Protein AF-A0A4Y2TU18-F1 (afdb_monomer_lite)

pLDDT: mean 74.84, std 25.15, range [20.36, 98.62]

Radius of gyration: 33.33 Å; chains: 1; bounding box: 103×118×76 Å

Sequence (699 aa):
MNSGSAFVKPPNVLVYVGENQQNVFKNIATNILRCLNIDKYVVYELTKSEVLGTPWKENVALLVVLSDEIESSIAEDFRKYLDNKGKMIVFCSNFDFPRAGLKCNLVPGGDKVNISYKDIFNVPVLRGKYSYTLVDGHVLATNSDGESAIMKSTYNGGDFVVSSVH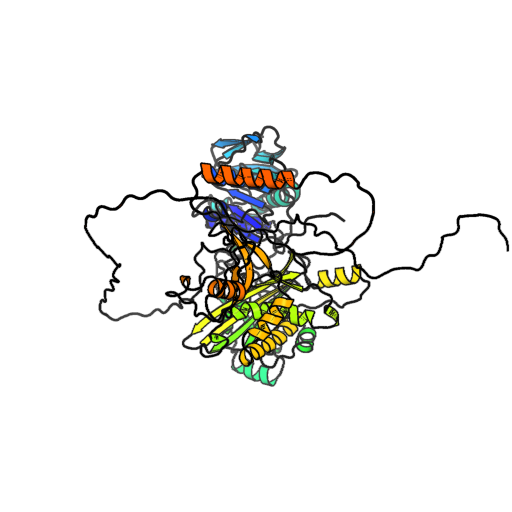LALDPELASHIEGAGKDEENRLLILKKILGEELGLEIKSAIIPSPTPGYVIVDDDKLLCEIRNKFNAKEIHLGKLENSFAATAELLGTSADINVPVLFESDSAGAVLFDKVAYFSKLKSNNFGHVMVYFPVITSTMIASEQLSEHENIVVIAGRQIAGRGRSGNIWISPEGSAMFTLHFSLSLSSKLGQRLSMLQHMASLAVVHSIGKNPIYSKLDLRLKWPNDLYYGKERKIGGVLVNTTIQGSIAHVYIGIGINVANEQPTMCINSAIEAHNSDTGDTLPLLKPEEVIALTLTELEIIIDEFTKSGPDNFLSLYYSYWLHSGQRVTLSAINKEAIIQRLDDYGFLMGFFRRSQSSVVNYQCPRQKNCVVDRVNRNRCQYCRLQKCLALGMSRDAVKFGRMSKKQREKVEDEVRFHRAQLVRPQGTAPSHSTPQPTETSPDSSVFDHQQQPSSSNQHVSYINSGYTYNGDLNTFSTNGYTYTPQAIQFDLGSTDYVDSTTFDPQQQLETLPDANSLLITVVPPGPMTTNSHL

Secondary structure (DSSP, 8-state):
-------SSPPEEEEE--TT-HHHHHHHHHHHHTTB-TTT-EEEE--HHHHTSSSSSTTEEEEEE--S---HHHHHHHHHHHHTT-EEEEES----BGGGTBEEEE---SSEEEEEETTEEEEEEEEPSEEEE-TTPEEEEEETTS-EEEEEEEETTEEEEEESEESSS-GGGTS--S-THHHHHHHHHHHHHIIIIIT---B----PPPP--EEEEES-HHHHHHHHTT---PEEE--PPPGGGHHHHHHTT--SPPEEEEEEGGG-SS---S-HHHHHHH---SSTTSEEEEEEEES-HHHHHHTTTTSSS-EEEEEEESS-B-GGG-B----TTEEEEEEEEEEETTSTTGGGGGGHHHHHHHHHHHHHHTSTTTTTS-EEEETTTEEEETTTEEEEEEEEEEEEETTEEEEEEEEEEESS--SSS--HHHHHHHHHHHH---PPPPPHHHHHHHHHHHHHHHHHHHHHH-HHHHHHHHHHHBS-TT-EEEEGGGTEEEEEEEE-TTS-EEEEPP----S---PPPSSSS----STTTTTS-HHHHHHHHHTTT--SS-----S--HHHHHHHHHHHHHHHHHTTPPPPP-------------------------------------PPPPP-----------------------TT------------PPP-PPP--------PPPPP-------

Organism: Araneus ventricosus (NCBI:txid182803)

InterPro domains:
  IPR001628 Zinc finger, nuclear hormone receptor-type [PF00105] (515-560)
  IPR001628 Zinc finger, nuclear hormone receptor-type [PS51030] (515-565)
  IPR001628 Zinc finger, nuclear hormone receptor-type [SM00399] (515-561)
  IPR004143 Biotinyl protein ligase (BPL) and lipoyl protein ligase (LPL), catalytic domain [PF03099] (295-422)
  IPR004143 Biotinyl protein ligase (BPL) and lipoyl protein ligase (LPL), catalytic domain [PS51733] (275-471)
  IPR004408 Biotin--acetyl-CoA-carboxylase ligase [TIGR00121] (294-513)
  IPR004408 Biotin--acetyl-CoA-carboxylase ligase [cd16442] (293-464)
  IPR013088 Zinc finger, NHR/GATA-type [G3DSA:3.30.50.10] (511-589)
  IPR045864 Class II Aminoacyl-tRNA synthetase/Biotinyl protein ligase (BPL) and lipoyl protein ligase (LPL) [G3DSA:3.30.930.10] (280-481)
  IPR045864 Class II Aminoacyl-tRNA synthetase/Biotinyl protein ligase (BPL) and lipoyl protein ligase (LPL) [SSF55681] (278-487)

Foldseek 3Di:
DDPDPFALDQAEEEEEAAPPPLVQLLLLLLLVLQWADLLGYAYDYQYPVNLLAPDDLPRHLEYEYHYQDDDPSSLVSVLVSLLVQHEYEYEQYPHADVVQQKDKDFDDWLDWWFKDFDPQGGQTFTFHRIDIDGDPWDQGMATPVRGRQKIWDGDNNHIYIYGRTDLSHDSVVSDPDPDPDPSNVSSSVSVNCCVPVVSNGHTDRDDDDDWEAKEKDAPDPVVVVVVVVVCPWDWQFLDDQDSSCSSLCVNVVHPDTDTHIHDYPVVDPDDDPDDPVLQVVQFDDDQADRIEIEIQEEQAQQSSVVSVLVDARYKYWYQFHSFYDDPPSDGDNGDGQKQKIKHKHKDFCVFLCVVQVLCLLLLLQLLLQCLQCVPPLNVPFLWADEPDFFIDGHPRHTFWGWDWAWFDDPRMIIIMIIIIGRQPDPDNRHHPQVSVVVVCVVPVDDRDGGGSSNSVSSSRNSSSVLVVCCRVPNCPVVQVSSVVRYDQDQDWFAFSLVGFIWTFHGAPSNGDTDTHGFDDDDDDDPFDAPDPLDDDDDPPCVPVGPSNNVVVCVVVPHDPVGDDDDPDDPVVVVVVVVVVVVVVVVVPDDDDDDDDDDDDDDDDDDDDDDDDDDDDDDDDDDDDDDDDDDDDDDDDDDDDDDDDDDDDDDDRPPPDDPPRRDTDDPPDDPPDDDDDDDDPDDDDDDDDDDDDDDDDDDD

Structure (mmCIF, N/CA/C/O backbone):
data_AF-A0A4Y2TU18-F1
#
_entry.id   AF-A0A4Y2TU18-F1
#
loop_
_atom_site.group_PDB
_atom_site.id
_atom_site.type_symbol
_atom_site.label_atom_id
_atom_site.label_alt_id
_atom_site.label_comp_id
_atom_site.label_asym_id
_atom_site.label_entity_id
_atom_site.label_seq_id
_atom_site.pdbx_PDB_ins_code
_atom_site.Cartn_x
_atom_site.Cartn_y
_atom_site.Cartn_z
_atom_site.occupancy
_atom_site.B_iso_or_equiv
_atom_site.auth_seq_id
_atom_site.auth_comp_id
_atom_site.auth_asym_id
_atom_site.auth_atom_id
_atom_site.pdbx_PDB_model_num
ATOM 1 N N . MET A 1 1 ? 2.208 25.469 -10.888 1.00 28.86 1 MET A N 1
ATOM 2 C CA . MET A 1 1 ? 2.309 24.110 -10.309 1.00 28.86 1 MET A CA 1
ATOM 3 C C . MET A 1 1 ? 2.062 23.113 -11.429 1.00 28.86 1 MET A C 1
ATOM 5 O O . MET A 1 1 ? 1.146 23.353 -12.205 1.00 28.86 1 MET A O 1
ATOM 9 N N . ASN A 1 2 ? 2.871 22.058 -11.563 1.00 24.31 2 ASN A N 1
ATOM 10 C CA . ASN A 1 2 ? 2.634 21.040 -12.594 1.00 24.31 2 ASN A CA 1
ATOM 11 C C . ASN A 1 2 ? 1.488 20.119 -12.167 1.00 24.31 2 ASN A C 1
ATOM 13 O O . ASN A 1 2 ? 1.548 19.524 -11.094 1.00 24.31 2 ASN A O 1
ATOM 17 N N . SER A 1 3 ? 0.486 19.955 -13.029 1.00 26.59 3 SER A N 1
ATOM 18 C CA . SER A 1 3 ? -0.610 18.997 -12.867 1.00 26.59 3 SER A CA 1
ATOM 19 C C . SER A 1 3 ? -0.161 17.566 -13.193 1.00 26.59 3 SER A C 1
ATOM 21 O O . SER A 1 3 ? -0.686 16.912 -14.093 1.00 26.59 3 SER A O 1
ATOM 23 N N . GLY A 1 4 ? 0.835 17.067 -12.456 1.00 33.47 4 GLY A N 1
ATOM 24 C CA . GLY A 1 4 ? 1.121 15.636 -12.423 1.00 33.47 4 GLY A CA 1
ATOM 25 C C . GLY A 1 4 ? -0.067 14.897 -11.806 1.00 33.47 4 GLY A C 1
ATOM 26 O O . GLY A 1 4 ? -0.580 15.311 -10.767 1.00 33.47 4 GLY A O 1
ATOM 27 N N . SER A 1 5 ? -0.516 13.811 -12.432 1.00 40.09 5 SER A N 1
ATOM 28 C CA . SER A 1 5 ? -1.573 12.961 -11.883 1.00 40.09 5 SER A CA 1
ATOM 29 C C . SER A 1 5 ? -1.062 12.255 -10.625 1.00 40.09 5 SER A C 1
ATOM 31 O O . SER A 1 5 ? -0.374 11.237 -10.721 1.00 40.09 5 SER A O 1
ATOM 33 N N . ALA A 1 6 ? -1.366 12.810 -9.450 1.00 56.56 6 ALA A N 1
ATOM 34 C CA . ALA A 1 6 ? -1.023 12.204 -8.168 1.00 56.56 6 ALA A CA 1
ATOM 35 C C . ALA A 1 6 ? -1.625 10.793 -8.082 1.00 56.56 6 ALA A C 1
ATOM 37 O O . ALA A 1 6 ? -2.839 10.623 -8.221 1.00 56.56 6 ALA A O 1
ATOM 38 N N . PHE A 1 7 ? -0.772 9.782 -7.896 1.00 60.00 7 PHE A N 1
ATOM 39 C CA . PHE A 1 7 ? -1.196 8.386 -7.936 1.00 60.00 7 PHE A CA 1
ATOM 40 C C . PHE A 1 7 ? -2.194 8.073 -6.805 1.00 60.00 7 PHE A C 1
ATOM 42 O O . PHE A 1 7 ? -2.035 8.486 -5.658 1.00 60.00 7 PHE A O 1
ATOM 49 N N . VAL A 1 8 ? -3.237 7.311 -7.145 1.00 72.56 8 VAL A N 1
ATOM 50 C CA . VAL A 1 8 ? -4.314 6.877 -6.228 1.00 72.56 8 VAL A CA 1
ATOM 51 C C . VAL A 1 8 ? -3.801 5.886 -5.167 1.00 72.56 8 VAL A C 1
ATOM 53 O O . VAL A 1 8 ? -4.374 5.766 -4.082 1.00 72.56 8 VAL A O 1
ATOM 56 N N . LYS A 1 9 ? -2.723 5.168 -5.501 1.00 81.50 9 LYS A N 1
ATOM 57 C CA . LYS A 1 9 ? -2.047 4.101 -4.750 1.00 81.50 9 LYS A CA 1
ATOM 58 C C . LYS A 1 9 ? -0.522 4.245 -4.939 1.00 81.50 9 LYS A C 1
ATOM 60 O O . LYS A 1 9 ? -0.111 4.998 -5.818 1.00 81.50 9 LYS A O 1
ATOM 65 N N . PRO A 1 10 ? 0.325 3.528 -4.176 1.00 85.25 10 PRO A N 1
ATOM 66 C CA . PRO A 1 10 ? 1.762 3.497 -4.446 1.00 85.25 10 PRO A CA 1
ATOM 67 C C . PRO A 1 10 ? 2.028 2.961 -5.866 1.00 85.25 10 PRO A C 1
ATOM 69 O O . PRO A 1 10 ? 1.470 1.912 -6.194 1.00 85.25 10 PRO A O 1
ATOM 72 N N . PRO A 1 11 ? 2.806 3.641 -6.727 1.00 90.88 11 PRO A N 1
ATOM 73 C CA . PRO A 1 11 ? 3.064 3.187 -8.094 1.00 90.88 11 PRO A CA 1
ATOM 74 C C . PRO A 1 11 ? 3.826 1.852 -8.157 1.00 90.88 11 PRO A C 1
ATOM 76 O O . PRO A 1 11 ? 4.852 1.664 -7.501 1.00 90.88 11 PRO A O 1
ATOM 79 N N . ASN A 1 12 ? 3.351 0.945 -9.012 1.00 93.31 12 ASN A N 1
ATOM 80 C CA . ASN A 1 12 ? 3.940 -0.378 -9.213 1.00 93.31 12 ASN A CA 1
ATOM 81 C C . ASN A 1 12 ? 5.029 -0.359 -10.297 1.00 93.31 12 ASN A C 1
ATOM 83 O O . ASN A 1 12 ? 4.871 0.272 -11.345 1.00 93.31 12 ASN A O 1
ATOM 87 N N . VAL A 1 13 ? 6.084 -1.138 -10.085 1.00 95.38 13 VAL A N 1
ATOM 88 C CA . VAL A 1 13 ? 7.032 -1.585 -11.106 1.00 95.38 13 VAL A CA 1
ATOM 89 C C . VAL A 1 13 ? 6.865 -3.092 -11.254 1.00 95.38 13 VAL A C 1
ATOM 91 O O . VAL A 1 13 ? 7.015 -3.839 -10.290 1.00 95.38 13 VAL A O 1
ATOM 94 N N . LEU A 1 14 ? 6.495 -3.535 -12.450 1.00 95.88 14 LEU A N 1
ATOM 95 C CA . LEU A 1 14 ? 6.152 -4.929 -12.723 1.00 95.88 14 LEU A CA 1
ATOM 96 C C . LEU A 1 14 ? 7.272 -5.605 -13.508 1.00 95.88 14 LEU A C 1
ATOM 98 O O . LEU A 1 14 ? 7.765 -5.028 -14.473 1.00 95.88 14 LEU A O 1
ATOM 102 N N . VAL A 1 15 ? 7.658 -6.818 -13.117 1.00 95.19 15 VAL A N 1
ATOM 103 C CA . VAL A 1 15 ? 8.776 -7.555 -13.721 1.00 95.19 15 VAL A CA 1
ATOM 104 C C . VAL A 1 15 ? 8.286 -8.892 -14.274 1.00 95.19 15 VAL A C 1
ATOM 106 O O . VAL A 1 15 ? 7.971 -9.808 -13.519 1.00 95.19 15 VAL A O 1
ATOM 109 N N . TYR A 1 16 ? 8.237 -9.012 -15.600 1.00 94.88 16 TYR A N 1
ATOM 110 C CA . TYR A 1 16 ? 7.917 -10.254 -16.302 1.00 94.88 16 TYR A CA 1
ATOM 111 C C . TYR A 1 16 ? 9.206 -10.988 -16.696 1.00 94.88 16 TYR A C 1
ATOM 113 O O . TYR A 1 16 ? 9.987 -10.483 -17.509 1.00 94.88 16 TYR A O 1
ATOM 121 N N . VAL A 1 17 ? 9.398 -12.194 -16.153 1.00 91.50 17 VAL A N 1
ATOM 122 C CA . VAL A 1 17 ? 10.542 -13.081 -16.458 1.00 91.50 17 VAL A CA 1
ATOM 123 C C . VAL A 1 17 ? 10.166 -14.357 -17.230 1.00 91.50 17 VAL A C 1
ATOM 125 O O . VAL A 1 17 ? 11.037 -15.119 -17.648 1.00 91.50 17 VAL A O 1
ATOM 128 N N . GLY A 1 18 ? 8.873 -14.592 -17.466 1.00 87.12 18 GLY A N 1
ATOM 129 C CA . GLY A 1 18 ? 8.353 -15.892 -17.904 1.00 87.12 18 GLY A CA 1
ATOM 130 C C . GLY A 1 18 ? 8.074 -16.829 -16.723 1.00 87.12 18 GLY A C 1
ATOM 131 O O . GLY A 1 18 ? 8.050 -16.405 -15.570 1.00 87.12 18 GLY A O 1
ATOM 132 N N . GLU A 1 19 ? 7.815 -18.107 -16.996 1.00 83.06 19 GLU A N 1
ATOM 133 C CA . GLU A 1 19 ? 7.445 -19.084 -15.961 1.00 83.06 19 GLU A CA 1
ATOM 134 C C . GLU A 1 19 ? 8.678 -19.721 -15.287 1.00 83.06 19 GLU A C 1
ATOM 136 O O . GLU A 1 19 ? 9.671 -20.034 -15.941 1.00 83.06 19 GLU A O 1
ATOM 141 N N . ASN A 1 20 ? 8.586 -19.985 -13.976 1.00 76.50 20 ASN A N 1
ATOM 142 C CA . ASN A 1 20 ? 9.591 -20.694 -13.158 1.00 76.50 20 ASN A CA 1
ATOM 143 C C . ASN A 1 20 ? 10.960 -19.989 -12.980 1.00 76.50 20 ASN A C 1
ATOM 145 O O . ASN A 1 20 ? 11.946 -20.640 -12.639 1.00 76.50 20 ASN A O 1
ATOM 149 N N . GLN A 1 21 ? 11.033 -18.663 -13.148 1.00 81.88 21 GLN A N 1
ATOM 150 C CA . GLN A 1 21 ? 12.285 -17.882 -13.116 1.00 81.88 21 GLN A CA 1
ATOM 151 C C . GLN A 1 21 ? 12.494 -17.050 -11.827 1.00 81.88 21 GLN A C 1
ATOM 153 O O . GLN A 1 21 ? 13.107 -15.982 -11.859 1.00 81.88 21 GLN A O 1
ATOM 158 N N . GLN A 1 22 ? 12.034 -17.529 -10.663 1.00 81.00 22 GLN A N 1
ATOM 159 C CA . GLN A 1 22 ? 12.039 -16.749 -9.407 1.00 81.00 22 GLN A CA 1
ATOM 160 C C . GLN A 1 22 ? 13.410 -16.192 -8.983 1.00 81.00 22 GLN A C 1
ATOM 162 O O . GLN A 1 22 ? 13.480 -15.062 -8.505 1.00 81.00 22 GLN A O 1
ATOM 167 N N . ASN A 1 23 ? 14.511 -16.926 -9.184 1.00 80.50 23 ASN A N 1
ATOM 168 C CA . ASN A 1 23 ? 15.857 -16.421 -8.862 1.00 80.50 23 ASN A CA 1
ATOM 169 C C . ASN A 1 23 ? 16.261 -15.232 -9.756 1.00 80.50 23 ASN A C 1
ATOM 171 O O . ASN A 1 23 ? 16.918 -14.299 -9.293 1.00 80.50 23 ASN A O 1
ATOM 175 N N . VAL A 1 24 ? 15.837 -15.250 -11.023 1.00 83.44 24 VAL A N 1
ATOM 176 C CA . VAL A 1 24 ? 16.068 -14.173 -11.995 1.00 83.44 24 VAL A CA 1
ATOM 177 C C . VAL A 1 24 ? 15.200 -12.963 -11.644 1.00 83.44 24 VAL A C 1
ATOM 179 O O . VAL A 1 24 ? 15.723 -11.852 -11.577 1.00 83.44 24 VAL A O 1
ATOM 182 N N . PHE A 1 25 ? 13.915 -13.173 -11.322 1.00 87.38 25 PHE A N 1
ATOM 183 C CA . PHE A 1 25 ? 13.044 -12.114 -10.796 1.00 87.38 25 PHE A CA 1
ATOM 184 C C . PHE A 1 25 ? 13.657 -11.449 -9.556 1.00 87.38 25 PHE A C 1
ATOM 186 O O . PHE A 1 25 ? 13.792 -10.227 -9.529 1.00 87.38 25 PHE A O 1
ATOM 193 N N . LYS A 1 26 ? 14.072 -12.244 -8.561 1.00 83.94 26 LYS A N 1
ATOM 194 C CA . LYS A 1 26 ? 14.631 -11.760 -7.294 1.00 83.94 26 LYS A CA 1
ATOM 195 C C . LYS A 1 26 ? 15.847 -10.858 -7.524 1.00 83.94 26 LYS A C 1
ATOM 197 O O . LYS A 1 26 ? 15.827 -9.714 -7.083 1.00 83.94 26 LYS A O 1
ATOM 202 N N . ASN A 1 27 ? 16.840 -11.310 -8.296 1.00 85.12 27 ASN A N 1
ATOM 203 C CA . ASN A 1 27 ? 18.050 -10.529 -8.586 1.00 85.12 27 ASN A CA 1
ATOM 204 C C . ASN A 1 27 ? 17.746 -9.217 -9.348 1.00 85.12 27 ASN A C 1
ATOM 206 O O . ASN A 1 27 ? 18.290 -8.161 -9.013 1.00 85.12 27 ASN A O 1
ATOM 210 N N . ILE A 1 28 ? 16.826 -9.258 -10.321 1.00 88.12 28 ILE A N 1
ATOM 211 C CA . ILE A 1 28 ? 16.360 -8.066 -11.052 1.00 88.12 28 ILE A CA 1
ATOM 212 C C . ILE A 1 28 ? 15.650 -7.092 -10.106 1.00 88.12 28 ILE A C 1
ATOM 214 O O . ILE A 1 28 ? 15.947 -5.897 -10.123 1.00 88.12 28 ILE A O 1
ATOM 218 N N . ALA A 1 29 ? 14.739 -7.582 -9.264 1.00 89.38 29 ALA A N 1
ATOM 219 C CA . ALA A 1 29 ? 14.005 -6.772 -8.300 1.00 89.38 29 ALA A CA 1
ATOM 220 C C . ALA A 1 29 ? 14.948 -6.125 -7.274 1.00 89.38 29 ALA A C 1
ATOM 222 O O . ALA A 1 29 ? 14.842 -4.924 -7.035 1.00 89.38 29 ALA A O 1
ATOM 223 N N . THR A 1 30 ? 15.927 -6.871 -6.751 1.00 87.75 30 THR A N 1
ATOM 224 C CA . THR A 1 30 ? 17.012 -6.373 -5.889 1.00 87.75 30 THR A CA 1
ATOM 225 C C . THR A 1 30 ? 17.760 -5.218 -6.562 1.00 87.75 30 THR A C 1
ATOM 227 O O . THR A 1 30 ? 17.851 -4.120 -6.009 1.00 87.75 30 THR A O 1
ATOM 230 N N . ASN A 1 31 ? 18.239 -5.403 -7.794 1.00 88.75 31 ASN A N 1
ATOM 231 C CA . ASN A 1 31 ? 19.002 -4.372 -8.504 1.00 88.75 31 ASN A CA 1
ATOM 232 C C . ASN A 1 31 ? 18.162 -3.157 -8.935 1.00 88.75 31 ASN A C 1
ATOM 234 O O . ASN A 1 31 ? 18.673 -2.036 -8.946 1.00 88.75 31 ASN A O 1
ATOM 238 N N . ILE A 1 32 ? 16.870 -3.334 -9.218 1.00 91.31 32 ILE A N 1
ATOM 239 C CA . ILE A 1 32 ? 15.939 -2.225 -9.471 1.00 91.31 32 ILE A CA 1
ATOM 240 C C . ILE A 1 32 ? 15.642 -1.453 -8.180 1.00 91.31 32 ILE A C 1
ATOM 242 O O . ILE A 1 32 ? 15.688 -0.223 -8.184 1.00 91.31 32 ILE A O 1
ATOM 246 N N . LEU A 1 33 ? 15.417 -2.135 -7.055 1.00 89.69 33 LEU A N 1
ATOM 247 C CA . LEU A 1 33 ? 15.214 -1.491 -5.754 1.00 89.69 33 LEU A CA 1
ATOM 248 C C . LEU A 1 33 ? 16.445 -0.678 -5.315 1.00 89.69 33 LEU A C 1
ATOM 250 O O . LEU A 1 33 ? 16.268 0.406 -4.776 1.00 89.69 33 LEU A O 1
ATOM 254 N N . ARG A 1 34 ? 17.681 -1.094 -5.647 1.00 88.31 34 ARG A N 1
ATOM 255 C CA . ARG A 1 34 ? 18.912 -0.278 -5.449 1.00 88.31 34 ARG A CA 1
ATOM 256 C C . ARG A 1 34 ? 18.904 1.052 -6.213 1.00 88.31 34 ARG A C 1
ATOM 258 O O . ARG A 1 34 ? 19.722 1.930 -5.916 1.00 88.31 34 ARG A O 1
ATOM 265 N N . CYS A 1 35 ? 18.026 1.194 -7.207 1.00 90.88 35 CYS A N 1
ATOM 266 C CA . CYS A 1 35 ? 17.896 2.373 -8.058 1.00 90.88 35 CYS A CA 1
ATOM 267 C C . CYS A 1 35 ? 16.716 3.280 -7.679 1.00 90.88 35 CYS A C 1
ATOM 269 O O . CYS A 1 35 ? 16.838 4.497 -7.790 1.00 90.88 35 CYS A O 1
ATOM 271 N N . LEU A 1 36 ? 15.583 2.711 -7.268 1.00 91.81 36 LEU A N 1
ATOM 272 C CA . LEU A 1 36 ? 14.327 3.443 -7.083 1.00 91.81 36 LEU A CA 1
ATOM 273 C C . LEU A 1 36 ? 14.135 3.981 -5.661 1.00 91.81 36 LEU A C 1
ATOM 275 O O . LEU A 1 36 ? 14.642 3.423 -4.690 1.00 91.81 36 LEU A O 1
ATOM 279 N N . ASN A 1 37 ? 13.308 5.021 -5.520 1.00 91.19 37 ASN A N 1
ATOM 280 C CA . ASN A 1 37 ? 12.817 5.414 -4.204 1.00 91.19 37 ASN A CA 1
ATOM 281 C C . ASN A 1 37 ? 11.899 4.333 -3.592 1.00 91.19 37 ASN A C 1
ATOM 283 O O . ASN A 1 37 ? 10.718 4.227 -3.931 1.00 91.19 37 ASN A O 1
ATOM 287 N N . ILE A 1 38 ? 12.452 3.579 -2.639 1.00 87.75 38 ILE A N 1
ATOM 288 C CA . ILE A 1 38 ? 11.761 2.561 -1.831 1.00 87.75 38 ILE A CA 1
ATOM 289 C C . ILE A 1 38 ? 10.628 3.116 -0.954 1.00 87.75 38 ILE A C 1
ATOM 291 O O . ILE A 1 38 ? 9.779 2.349 -0.522 1.00 87.75 38 ILE A O 1
ATOM 295 N N . ASP A 1 39 ? 10.587 4.428 -0.699 1.00 90.00 39 ASP A N 1
ATOM 296 C CA . ASP A 1 39 ? 9.477 5.090 0.001 1.00 90.00 39 ASP A CA 1
ATOM 297 C C . ASP A 1 39 ? 8.287 5.383 -0.938 1.00 90.00 39 ASP A C 1
ATOM 299 O O . ASP A 1 39 ? 7.254 5.886 -0.492 1.00 90.00 39 ASP A O 1
ATOM 303 N N . LYS A 1 40 ? 8.426 5.081 -2.240 1.00 90.38 40 LYS A N 1
ATOM 304 C CA . LYS A 1 40 ? 7.474 5.441 -3.300 1.00 90.38 40 LYS A CA 1
ATOM 305 C C . LYS A 1 40 ? 6.993 4.262 -4.145 1.00 90.38 40 LYS A C 1
ATOM 307 O O . LYS A 1 40 ? 5.793 4.148 -4.384 1.00 90.38 40 LYS A O 1
ATOM 312 N N . TYR A 1 41 ? 7.907 3.415 -4.616 1.00 91.81 41 TYR A N 1
ATOM 313 C CA . TYR A 1 41 ? 7.604 2.341 -5.567 1.00 91.81 41 TYR A CA 1
ATOM 314 C C . TYR A 1 41 ? 7.521 0.966 -4.906 1.00 91.81 41 TYR A C 1
ATOM 316 O O . TYR A 1 41 ? 8.303 0.652 -4.012 1.00 91.81 41 TYR A O 1
ATOM 324 N N . VAL A 1 42 ? 6.632 0.114 -5.421 1.00 90.62 42 VAL A N 1
ATOM 325 C CA . VAL A 1 42 ? 6.629 -1.329 -5.132 1.00 90.62 42 VAL A CA 1
ATOM 326 C C . VAL A 1 42 ? 7.121 -2.093 -6.357 1.00 90.62 42 VAL A C 1
ATOM 328 O O . VAL A 1 42 ? 6.707 -1.771 -7.468 1.00 90.62 42 VAL A O 1
ATOM 331 N N . VAL A 1 43 ? 7.960 -3.116 -6.171 1.00 91.94 43 VAL A N 1
ATOM 332 C CA . VAL A 1 43 ? 8.353 -4.047 -7.242 1.00 91.94 43 VAL A CA 1
ATOM 333 C C . VAL A 1 43 ? 7.620 -5.377 -7.055 1.00 91.94 43 VAL A C 1
ATOM 335 O O . VAL A 1 43 ? 7.673 -5.947 -5.969 1.00 91.94 43 VAL A O 1
ATOM 338 N N . TYR A 1 44 ? 6.965 -5.874 -8.106 1.00 92.00 44 TYR A N 1
ATOM 339 C CA . TYR A 1 44 ? 6.289 -7.178 -8.122 1.00 92.00 44 TYR A CA 1
ATOM 340 C C . TYR A 1 44 ? 6.738 -8.029 -9.318 1.00 92.00 44 TYR A C 1
ATOM 342 O O . TYR A 1 44 ? 7.050 -7.498 -10.388 1.00 92.00 44 TYR A O 1
ATOM 350 N N . GLU A 1 45 ? 6.716 -9.352 -9.151 1.00 92.19 45 GLU A N 1
ATOM 351 C CA . GLU A 1 45 ? 6.711 -10.295 -10.275 1.00 92.19 45 GLU A CA 1
ATOM 352 C C . GLU A 1 45 ? 5.369 -10.155 -11.012 1.00 92.19 45 GLU A C 1
ATOM 354 O O . GLU A 1 45 ? 4.339 -9.924 -10.382 1.00 92.19 45 GLU A O 1
ATOM 359 N N . LEU A 1 46 ? 5.377 -10.254 -12.341 1.00 92.75 46 LEU A N 1
ATOM 360 C CA . LEU A 1 46 ? 4.167 -10.254 -13.160 1.00 92.75 46 LEU A CA 1
ATOM 361 C C . LEU A 1 46 ? 4.044 -11.608 -13.853 1.00 92.75 46 LEU A C 1
ATOM 363 O O . LEU A 1 46 ? 4.755 -11.886 -14.820 1.00 92.75 46 LEU A O 1
ATOM 367 N N . THR A 1 47 ? 3.144 -12.456 -13.360 1.00 91.06 47 THR A N 1
ATOM 368 C CA . THR A 1 47 ? 2.941 -13.798 -13.913 1.00 91.06 47 THR A CA 1
ATOM 369 C C . THR A 1 47 ? 2.125 -13.763 -15.205 1.00 91.06 47 THR A C 1
ATOM 371 O O . THR A 1 47 ? 1.312 -12.868 -15.446 1.00 91.06 47 THR A O 1
ATOM 374 N N . LYS A 1 48 ? 2.268 -14.800 -16.035 1.00 90.25 48 LYS A N 1
ATOM 375 C CA . LYS A 1 48 ? 1.465 -14.997 -17.254 1.00 90.25 48 LYS A CA 1
ATOM 376 C C . LYS A 1 48 ? -0.047 -14.927 -17.010 1.00 90.25 48 LYS A C 1
ATOM 378 O O . LYS A 1 48 ? -0.766 -14.320 -17.802 1.00 90.25 48 LYS A O 1
ATOM 383 N N . SER A 1 49 ? -0.531 -15.523 -15.918 1.00 87.81 49 SER A N 1
ATOM 384 C CA . SER A 1 49 ? -1.947 -15.476 -15.528 1.00 87.81 49 SER A CA 1
ATOM 385 C C . SER A 1 49 ? -2.433 -14.055 -15.254 1.00 87.81 49 SER A C 1
ATOM 387 O O . SER A 1 49 ? -3.559 -13.720 -15.610 1.00 87.81 49 SER A O 1
ATOM 389 N N . GLU A 1 50 ? -1.585 -13.209 -14.671 1.00 89.12 50 GLU A N 1
ATOM 390 C CA . GLU A 1 50 ? -1.912 -11.811 -14.397 1.00 89.12 50 GLU A CA 1
ATOM 391 C C . GLU A 1 50 ? -1.858 -10.958 -15.667 1.00 89.12 50 GLU A C 1
ATOM 393 O O . GLU A 1 50 ? -2.752 -10.138 -15.856 1.00 89.12 50 GLU A O 1
ATOM 398 N N . VAL A 1 51 ? -0.905 -11.193 -16.587 1.00 89.50 51 VAL A N 1
ATOM 399 C CA . VAL A 1 51 ? -0.861 -10.482 -17.887 1.00 89.50 51 VAL A CA 1
ATOM 400 C C . VAL A 1 51 ? -2.144 -10.696 -18.697 1.00 89.50 51 VAL A C 1
ATOM 402 O O . VAL A 1 51 ? -2.643 -9.761 -19.330 1.00 89.50 51 VAL A O 1
ATOM 405 N N . LEU A 1 52 ? -2.670 -11.923 -18.681 1.00 85.75 52 LEU A N 1
ATOM 406 C CA . LEU A 1 52 ? -3.906 -12.303 -19.372 1.00 85.75 52 LEU A CA 1
ATOM 407 C C . LEU A 1 52 ? -5.176 -11.943 -18.573 1.00 85.75 52 LEU A C 1
ATOM 409 O O . LEU A 1 52 ? -6.284 -12.048 -19.101 1.00 85.75 52 LEU A O 1
ATOM 413 N N . GLY A 1 53 ? -5.023 -11.516 -17.318 1.00 78.69 53 GLY A N 1
ATOM 414 C CA . GLY A 1 53 ? -6.092 -11.018 -16.460 1.00 78.69 53 GLY A CA 1
ATOM 415 C C . GLY A 1 53 ? -6.260 -9.495 -16.509 1.00 78.69 53 GLY A C 1
ATOM 416 O O . GLY A 1 53 ? -5.561 -8.765 -17.215 1.00 78.69 53 GLY A O 1
ATOM 417 N N . THR A 1 54 ? -7.208 -8.994 -15.717 1.00 64.44 54 THR A N 1
ATOM 418 C CA . THR A 1 54 ? -7.445 -7.556 -15.513 1.00 64.44 54 THR A CA 1
ATOM 419 C C . THR A 1 54 ? -7.897 -7.284 -14.073 1.00 64.44 54 THR A C 1
ATOM 421 O O . THR A 1 54 ? -8.729 -8.057 -13.587 1.00 64.44 54 THR A O 1
ATOM 424 N N . PRO A 1 55 ? -7.453 -6.189 -13.422 1.00 73.69 55 PRO A N 1
ATOM 425 C CA . PRO A 1 55 ? -6.548 -5.150 -13.926 1.00 73.69 55 PRO A CA 1
ATOM 426 C C . PRO A 1 55 ? -5.085 -5.362 -13.484 1.00 73.69 55 PRO A C 1
ATOM 428 O O . PRO A 1 55 ? -4.803 -5.504 -12.300 1.00 73.69 55 PRO A O 1
ATOM 431 N N . TRP A 1 56 ? -4.136 -5.297 -14.428 1.00 86.50 56 TRP A N 1
ATOM 432 C CA . TRP A 1 56 ? -2.693 -5.208 -14.119 1.00 86.50 56 TRP A CA 1
ATOM 433 C C . TRP A 1 56 ? -2.023 -3.937 -14.651 1.00 86.50 56 TRP A C 1
ATOM 435 O O . TRP A 1 56 ? -1.045 -3.480 -14.077 1.00 86.50 56 TRP A O 1
ATOM 445 N N . LYS A 1 57 ? -2.543 -3.354 -15.742 1.00 86.56 57 LYS A N 1
ATOM 446 C CA . LYS A 1 57 ? -1.962 -2.184 -16.437 1.00 86.56 57 LYS A CA 1
ATOM 447 C C . LYS A 1 57 ? -2.161 -0.867 -15.679 1.00 86.56 57 LYS A C 1
ATOM 449 O O . LYS A 1 57 ? -1.496 0.128 -15.957 1.00 86.56 57 LYS A O 1
ATOM 454 N N . GLU A 1 58 ? -3.108 -0.851 -14.749 1.00 80.88 58 GLU A N 1
ATOM 455 C CA . GLU A 1 58 ? -3.448 0.306 -13.930 1.00 80.88 58 GLU A CA 1
ATOM 456 C C . GLU A 1 58 ? -2.390 0.521 -12.842 1.00 80.88 58 GLU A C 1
ATOM 458 O O . GLU A 1 58 ? -1.901 -0.435 -12.246 1.00 80.88 58 GLU A O 1
ATOM 463 N N . ASN A 1 59 ? -2.056 1.783 -12.546 1.00 87.38 59 ASN A N 1
ATOM 464 C CA . ASN A 1 59 ? -1.095 2.150 -11.494 1.00 87.38 59 ASN A CA 1
ATOM 465 C C . ASN A 1 59 ? 0.352 1.623 -11.717 1.00 87.38 59 ASN A C 1
ATOM 467 O O . ASN A 1 59 ? 1.156 1.601 -10.786 1.00 87.38 59 ASN A O 1
ATOM 471 N N . VAL A 1 60 ? 0.716 1.245 -12.950 1.00 93.56 60 VAL A N 1
ATOM 472 C CA . VAL A 1 60 ? 2.077 0.807 -13.323 1.00 93.56 60 VAL A CA 1
ATOM 473 C C . VAL A 1 60 ? 2.922 1.986 -13.805 1.00 93.56 60 VAL A C 1
ATOM 475 O O . VAL A 1 60 ? 2.640 2.573 -14.850 1.00 93.56 60 VAL A O 1
ATOM 478 N N . ALA A 1 61 ? 3.997 2.293 -13.080 1.00 94.88 61 ALA A N 1
ATOM 479 C CA . ALA A 1 61 ? 4.981 3.308 -13.456 1.00 94.88 61 ALA A CA 1
ATOM 480 C C . ALA A 1 61 ? 6.088 2.782 -14.387 1.00 94.88 61 ALA A C 1
ATOM 482 O O . ALA A 1 61 ? 6.690 3.579 -15.105 1.00 94.88 61 ALA A O 1
ATOM 483 N N . LEU A 1 62 ? 6.355 1.470 -14.377 1.00 97.06 62 LEU A N 1
ATOM 484 C CA . LEU A 1 62 ? 7.285 0.802 -15.292 1.00 97.06 62 LEU A CA 1
ATOM 485 C C . LEU A 1 62 ? 6.944 -0.687 -15.434 1.00 97.06 62 LEU A C 1
ATOM 487 O O . LEU A 1 62 ? 6.733 -1.374 -14.434 1.00 97.06 62 LEU A O 1
ATOM 491 N N . LEU A 1 63 ? 6.962 -1.191 -16.665 1.00 97.44 63 LEU A N 1
ATOM 492 C CA . LEU A 1 63 ? 7.017 -2.620 -16.973 1.00 97.44 63 LEU A CA 1
ATOM 493 C C . LEU A 1 63 ? 8.451 -3.012 -17.367 1.00 97.44 63 LEU A C 1
ATOM 495 O O . LEU A 1 63 ? 9.091 -2.352 -18.183 1.00 97.44 63 LEU A O 1
ATOM 499 N N . VAL A 1 64 ? 8.951 -4.100 -16.797 1.00 96.81 64 VAL A N 1
ATOM 500 C CA . VAL A 1 64 ? 10.278 -4.670 -17.045 1.00 96.81 64 VAL A CA 1
ATOM 501 C C . VAL A 1 64 ? 10.085 -6.049 -17.656 1.00 96.81 64 VAL A C 1
ATOM 503 O O . VAL A 1 64 ? 9.344 -6.864 -17.112 1.00 96.81 64 VAL A O 1
ATOM 506 N N . VAL A 1 65 ? 10.748 -6.316 -18.778 1.00 95.00 65 VAL A N 1
ATOM 507 C CA . VAL A 1 65 ? 10.631 -7.581 -19.515 1.00 95.00 65 VAL A CA 1
ATOM 508 C C . VAL A 1 65 ? 12.016 -8.200 -19.684 1.00 95.00 65 VAL A C 1
ATOM 510 O O . VAL A 1 65 ? 12.918 -7.548 -20.215 1.00 95.00 65 VAL A O 1
ATOM 513 N N . LEU A 1 66 ? 12.181 -9.448 -19.236 1.00 91.75 66 LEU A N 1
ATOM 514 C CA . LEU A 1 66 ? 13.368 -10.271 -19.487 1.00 91.75 66 LEU A CA 1
ATOM 515 C C . LEU A 1 66 ? 12.948 -11.731 -19.712 1.00 91.75 66 LEU A C 1
ATOM 517 O O . LEU A 1 66 ? 12.828 -12.489 -18.757 1.00 91.75 66 LEU A O 1
ATOM 521 N N . SER A 1 67 ? 12.703 -12.134 -20.961 1.00 89.50 67 SER A N 1
ATOM 522 C CA . SER A 1 67 ? 12.378 -13.530 -21.288 1.00 89.50 67 SER A CA 1
ATOM 523 C C . SER A 1 67 ? 12.723 -13.909 -22.735 1.00 89.50 67 SER A C 1
ATOM 525 O O . SER A 1 67 ? 12.467 -13.145 -23.669 1.00 89.50 67 SER A O 1
ATOM 527 N N . ASP A 1 68 ? 13.266 -15.115 -22.923 1.00 84.81 68 ASP A N 1
ATOM 528 C CA . ASP A 1 68 ? 13.551 -15.699 -24.246 1.00 84.81 68 ASP A CA 1
ATOM 529 C C . ASP A 1 68 ? 12.255 -16.068 -25.006 1.00 84.81 68 ASP A C 1
ATOM 531 O O . ASP A 1 68 ? 12.222 -16.049 -26.239 1.00 84.81 68 ASP A O 1
ATOM 535 N N . GLU A 1 69 ? 11.175 -16.382 -24.277 1.00 85.12 69 GLU A N 1
ATOM 536 C CA . GLU A 1 69 ? 9.892 -16.842 -24.823 1.00 85.12 69 GLU A CA 1
ATOM 537 C C . GLU A 1 69 ? 8.733 -15.950 -24.351 1.00 85.12 69 GLU A C 1
ATOM 539 O O . GLU A 1 69 ? 8.382 -15.901 -23.171 1.00 85.12 69 GLU A O 1
ATOM 544 N N . ILE A 1 70 ? 8.118 -15.227 -25.293 1.00 89.88 70 ILE A N 1
ATOM 545 C CA . ILE A 1 70 ? 7.003 -14.310 -25.028 1.00 89.88 70 ILE A CA 1
ATOM 546 C C . ILE A 1 70 ? 5.874 -14.628 -26.012 1.00 89.88 70 ILE A C 1
ATOM 548 O O . ILE A 1 70 ? 6.015 -14.457 -27.223 1.00 89.88 70 ILE A O 1
ATOM 552 N N . GLU A 1 71 ? 4.743 -15.114 -25.495 1.00 90.94 71 GLU A N 1
ATOM 553 C CA . GLU A 1 71 ? 3.584 -15.472 -26.320 1.00 90.94 71 GLU A CA 1
ATOM 554 C C . GLU A 1 71 ? 2.994 -14.243 -27.028 1.00 90.94 71 GLU A C 1
ATOM 556 O O . GLU A 1 71 ? 2.977 -13.134 -26.491 1.00 90.94 71 GLU A O 1
ATOM 561 N N . SER A 1 72 ? 2.442 -14.432 -28.231 1.00 89.25 72 SER A N 1
ATOM 562 C CA . SER A 1 72 ? 1.912 -13.323 -29.039 1.00 89.25 72 SER A CA 1
ATOM 563 C C . SER A 1 72 ? 0.781 -12.546 -28.350 1.00 89.25 72 SER A C 1
ATOM 565 O O . SER A 1 72 ? 0.654 -11.346 -28.573 1.00 89.25 72 SER A O 1
ATOM 567 N N . SER A 1 73 ? 0.005 -13.210 -27.488 1.00 90.50 73 SER A N 1
ATOM 568 C CA . SER A 1 73 ? -1.013 -12.626 -26.601 1.00 90.50 73 SER A CA 1
ATOM 569 C C . SER A 1 73 ? -0.399 -11.682 -25.559 1.00 90.50 73 SER A C 1
ATOM 571 O O . SER A 1 73 ? -0.785 -10.520 -25.468 1.00 90.50 73 SER A O 1
ATOM 573 N N . ILE A 1 74 ? 0.606 -12.162 -24.823 1.00 92.56 74 ILE A N 1
ATOM 574 C CA . ILE A 1 74 ? 1.383 -11.406 -23.827 1.00 92.56 74 ILE A CA 1
ATOM 575 C C . ILE A 1 74 ? 2.026 -10.181 -24.493 1.00 92.56 74 ILE A C 1
ATOM 577 O O . ILE A 1 74 ? 1.905 -9.062 -23.996 1.00 92.56 74 ILE 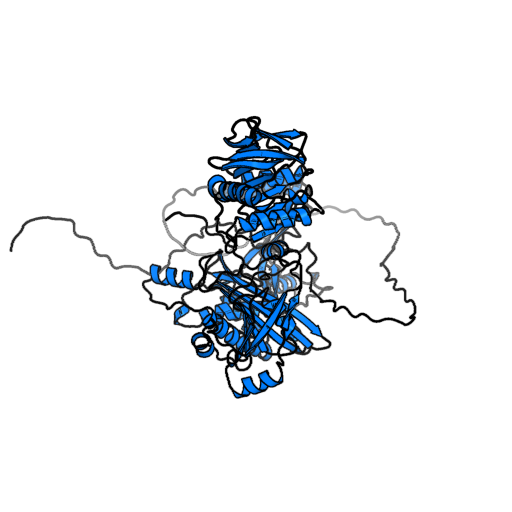A O 1
ATOM 581 N N . ALA A 1 75 ? 2.626 -10.366 -25.673 1.00 91.00 75 ALA A N 1
ATOM 582 C CA . ALA A 1 75 ? 3.216 -9.279 -26.446 1.00 91.00 75 ALA A CA 1
ATOM 583 C C . ALA A 1 75 ? 2.181 -8.263 -26.963 1.00 91.00 75 ALA A C 1
ATOM 585 O O . ALA A 1 75 ? 2.467 -7.065 -27.003 1.00 91.00 75 ALA A O 1
ATOM 586 N N . GLU A 1 76 ? 0.972 -8.696 -27.334 1.00 90.06 76 GLU A N 1
ATOM 587 C CA . GLU A 1 76 ? -0.136 -7.790 -27.661 1.00 90.06 76 GLU A CA 1
ATOM 588 C C . GLU A 1 76 ? -0.554 -6.956 -26.440 1.00 90.06 76 GLU A C 1
ATOM 590 O O . GLU A 1 76 ? -0.764 -5.751 -26.561 1.00 90.06 76 GLU A O 1
ATOM 595 N N . ASP A 1 77 ? -0.608 -7.550 -25.249 1.00 92.00 77 ASP A N 1
ATOM 596 C CA . ASP A 1 77 ? -0.988 -6.844 -24.025 1.00 92.00 77 ASP A CA 1
ATOM 597 C C . ASP A 1 77 ? 0.103 -5.918 -23.462 1.00 92.00 77 ASP A C 1
ATOM 599 O O . ASP A 1 77 ? -0.225 -4.871 -22.895 1.00 92.00 77 ASP A O 1
ATOM 603 N N . PHE A 1 78 ? 1.383 -6.203 -23.717 1.00 93.38 78 PHE A N 1
ATOM 604 C CA . PHE A 1 78 ? 2.484 -5.256 -23.482 1.00 93.38 78 PHE A CA 1
ATOM 605 C C . PHE A 1 78 ? 2.441 -4.078 -24.474 1.00 93.38 78 PHE A C 1
ATOM 607 O O . PHE A 1 78 ? 2.642 -2.928 -24.081 1.00 93.38 78 PHE A O 1
ATOM 614 N N . ARG A 1 79 ? 2.085 -4.324 -25.745 1.00 90.12 79 ARG A N 1
ATOM 615 C CA . ARG A 1 79 ? 1.845 -3.256 -26.738 1.00 90.12 79 ARG A CA 1
ATOM 616 C C . ARG A 1 79 ? 0.663 -2.370 -26.332 1.00 90.12 79 ARG A C 1
ATOM 618 O O . ARG A 1 79 ? 0.825 -1.154 -26.315 1.00 90.12 79 ARG A O 1
ATOM 625 N N . LYS A 1 80 ? -0.457 -2.958 -25.884 1.00 90.12 80 LYS A N 1
ATOM 626 C CA . LYS A 1 80 ? -1.615 -2.221 -25.333 1.00 90.12 80 LYS A CA 1
ATOM 627 C C . LYS A 1 80 ? -1.251 -1.362 -24.121 1.00 90.12 80 LYS A C 1
ATOM 629 O O . LYS A 1 80 ? -1.847 -0.307 -23.929 1.00 90.12 80 LYS A O 1
ATOM 634 N N . TYR A 1 81 ? -0.308 -1.795 -23.282 1.00 92.88 81 TYR A N 1
ATOM 635 C CA . TYR A 1 81 ? 0.169 -0.984 -22.158 1.00 92.88 81 TYR A CA 1
ATOM 636 C C . TYR A 1 81 ? 0.909 0.278 -22.647 1.00 92.88 81 TYR A C 1
ATOM 638 O O . TYR A 1 81 ? 0.599 1.377 -22.186 1.00 92.88 81 TYR A O 1
ATOM 646 N N . LEU A 1 82 ? 1.791 0.164 -23.647 1.00 90.75 82 LEU A N 1
ATOM 647 C CA . LEU A 1 82 ? 2.431 1.331 -24.274 1.00 90.75 82 LEU A CA 1
ATOM 648 C C . LEU A 1 82 ? 1.451 2.211 -25.074 1.00 90.75 82 LEU A C 1
ATOM 650 O O . LEU A 1 82 ? 1.543 3.432 -24.982 1.00 90.75 82 LEU A O 1
ATOM 654 N N . ASP A 1 83 ? 0.465 1.628 -25.770 1.00 90.12 83 ASP A N 1
ATOM 655 C CA . ASP A 1 83 ? -0.622 2.375 -26.436 1.00 90.12 83 ASP A CA 1
ATOM 656 C C . ASP A 1 83 ? -1.396 3.282 -25.447 1.00 90.12 83 ASP A C 1
ATOM 658 O O . ASP A 1 83 ? -1.948 4.310 -25.838 1.00 90.12 83 ASP A O 1
ATOM 662 N N . ASN A 1 84 ? -1.405 2.937 -24.152 1.00 89.38 84 ASN A N 1
ATOM 663 C CA . ASN A 1 84 ? -1.981 3.732 -23.061 1.00 89.38 84 ASN A CA 1
ATOM 664 C C . ASN A 1 84 ? -0.951 4.640 -22.351 1.00 89.38 84 ASN A C 1
ATOM 666 O O . ASN A 1 84 ? -1.154 5.030 -21.202 1.00 89.38 84 ASN A O 1
ATOM 670 N N . LYS A 1 85 ? 0.142 5.006 -23.035 1.00 92.44 85 LYS A N 1
ATOM 671 C CA . LYS A 1 85 ? 1.259 5.826 -22.519 1.00 92.44 85 LYS A CA 1
ATOM 672 C C . LYS A 1 85 ? 2.026 5.193 -21.351 1.00 92.44 85 LYS A C 1
ATOM 674 O O . LYS A 1 85 ? 2.585 5.896 -20.508 1.00 92.44 85 LYS A O 1
ATOM 679 N N . GLY A 1 86 ? 2.054 3.862 -21.304 1.00 94.25 86 GLY A N 1
ATOM 680 C CA . GLY A 1 86 ? 2.911 3.108 -20.394 1.00 94.25 86 GLY A CA 1
ATOM 681 C C . GLY A 1 86 ? 4.404 3.361 -20.633 1.00 94.25 86 GLY A C 1
ATOM 682 O O . GLY A 1 86 ? 4.802 3.948 -21.640 1.00 94.25 86 GLY A O 1
ATOM 683 N N . LYS A 1 87 ? 5.235 2.884 -19.706 1.00 96.81 87 LYS A N 1
ATOM 684 C CA . LYS A 1 87 ? 6.699 2.978 -19.766 1.00 96.81 87 LYS A CA 1
ATOM 685 C C . LYS A 1 87 ? 7.299 1.591 -19.640 1.00 96.81 87 LYS A C 1
ATOM 687 O O . LYS A 1 87 ? 6.953 0.877 -18.700 1.00 96.81 87 LYS A O 1
ATOM 692 N N . MET A 1 88 ? 8.182 1.192 -20.551 1.00 96.31 88 MET A N 1
ATOM 693 C CA . MET A 1 88 ? 8.710 -0.176 -20.568 1.00 96.31 88 MET A CA 1
ATOM 694 C C . MET A 1 88 ? 10.225 -0.246 -20.780 1.00 96.31 88 MET A C 1
ATOM 696 O O . MET A 1 88 ? 10.795 0.540 -21.532 1.00 96.31 88 MET A O 1
ATOM 700 N N . ILE A 1 89 ? 10.876 -1.232 -20.163 1.00 96.38 89 ILE A N 1
ATOM 701 C CA . ILE A 1 89 ? 12.262 -1.601 -20.465 1.00 96.38 89 ILE A CA 1
ATOM 702 C C . ILE A 1 89 ? 12.371 -3.095 -20.782 1.00 96.38 89 ILE A C 1
ATOM 704 O O . ILE A 1 89 ? 11.898 -3.942 -20.024 1.00 96.38 89 ILE A O 1
ATOM 708 N N . VAL A 1 90 ? 12.989 -3.412 -21.921 1.00 94.94 90 VAL A N 1
ATOM 709 C CA . VAL A 1 90 ? 13.244 -4.782 -22.381 1.00 94.94 90 VAL A CA 1
ATOM 710 C C . VAL A 1 90 ? 14.728 -5.084 -22.249 1.00 94.94 90 VAL A C 1
ATOM 712 O O . VAL A 1 90 ? 15.558 -4.491 -22.942 1.00 94.94 90 VAL A O 1
ATOM 715 N N . PHE A 1 91 ? 15.063 -6.040 -21.392 1.00 92.44 91 PHE A N 1
ATOM 716 C CA . PHE A 1 91 ? 16.396 -6.618 -21.313 1.00 92.44 91 PHE A CA 1
ATOM 717 C C . PHE A 1 91 ? 16.413 -7.913 -22.118 1.00 92.44 91 PHE A C 1
ATOM 719 O O . PHE A 1 91 ? 15.648 -8.824 -21.818 1.00 92.44 91 PHE A O 1
ATOM 726 N N . CYS A 1 92 ? 17.288 -7.998 -23.124 1.00 89.25 92 CYS A N 1
ATOM 727 C CA . CYS A 1 92 ? 17.733 -9.261 -23.723 1.00 89.25 92 CYS A CA 1
ATOM 728 C C . CYS A 1 92 ? 16.607 -10.283 -23.997 1.00 89.25 92 CYS A C 1
ATOM 730 O O . CYS A 1 92 ? 16.728 -11.435 -23.597 1.00 89.25 92 CYS A O 1
ATOM 732 N N . SER A 1 93 ? 15.510 -9.856 -24.629 1.00 90.50 93 SER A N 1
ATOM 733 C CA . SER A 1 93 ? 14.303 -10.668 -24.829 1.00 90.50 93 SER A CA 1
ATOM 734 C C . SER A 1 93 ? 13.940 -10.780 -26.303 1.00 90.50 93 SER A C 1
ATOM 736 O O . SER A 1 93 ? 14.204 -9.867 -27.090 1.00 90.50 93 SER A O 1
ATOM 738 N N . ASN A 1 94 ? 13.224 -11.844 -26.654 1.00 88.06 94 ASN A N 1
ATOM 739 C CA . ASN A 1 94 ? 12.620 -11.999 -27.973 1.00 88.06 94 ASN A CA 1
ATOM 740 C C . ASN A 1 94 ? 11.364 -11.115 -28.104 1.00 88.06 94 ASN A C 1
ATOM 742 O O . ASN A 1 94 ? 10.240 -11.585 -27.926 1.00 88.06 94 ASN A O 1
ATOM 746 N N . PHE A 1 95 ? 11.550 -9.813 -28.349 1.00 84.38 95 PHE A N 1
ATOM 747 C CA . PHE A 1 95 ? 10.447 -8.850 -28.432 1.00 84.38 95 PHE A CA 1
ATOM 748 C C . PHE A 1 95 ? 10.588 -7.868 -29.600 1.00 84.38 95 PHE A C 1
ATOM 750 O O . PHE A 1 95 ? 11.614 -7.203 -29.755 1.00 84.38 95 PHE A O 1
ATOM 757 N N . ASP A 1 96 ? 9.526 -7.730 -30.395 1.00 80.00 96 ASP A N 1
ATOM 758 C CA . ASP A 1 96 ? 9.465 -6.868 -31.574 1.00 80.00 96 ASP A CA 1
ATOM 759 C C . ASP A 1 96 ? 8.399 -5.757 -31.465 1.00 80.00 96 ASP A C 1
ATOM 761 O O . ASP A 1 96 ? 7.335 -5.912 -30.860 1.00 80.00 96 ASP A O 1
ATOM 765 N N . PHE A 1 97 ? 8.653 -4.625 -32.125 1.00 77.81 97 PHE A N 1
ATOM 766 C CA . PHE A 1 97 ? 7.651 -3.582 -32.377 1.00 77.81 97 PHE A CA 1
ATOM 767 C C . PHE A 1 97 ? 7.653 -3.237 -33.873 1.00 77.81 97 PHE A C 1
ATOM 769 O O . PHE A 1 97 ? 8.227 -2.216 -34.262 1.00 77.81 97 PHE A O 1
ATOM 776 N N . PRO A 1 98 ? 6.977 -4.028 -34.732 1.00 72.31 98 PRO A N 1
ATOM 777 C CA . PRO A 1 98 ? 6.978 -3.807 -36.180 1.00 72.31 98 PRO A CA 1
ATOM 778 C C . PRO A 1 98 ? 6.500 -2.407 -36.582 1.00 72.31 98 PRO A C 1
ATOM 780 O O . PRO A 1 98 ? 7.009 -1.825 -37.533 1.00 72.31 98 PRO A O 1
ATOM 783 N N . ARG A 1 99 ? 5.556 -1.838 -35.817 1.00 75.31 99 ARG A N 1
ATOM 784 C CA . ARG A 1 99 ? 5.033 -0.473 -36.001 1.00 75.31 99 ARG A CA 1
ATOM 785 C C . ARG A 1 99 ? 5.983 0.645 -35.555 1.00 75.31 99 ARG A C 1
ATOM 787 O O . ARG A 1 99 ? 5.827 1.755 -36.039 1.00 75.31 99 ARG A O 1
ATOM 794 N N . ALA A 1 100 ? 6.930 0.368 -34.657 1.00 73.81 100 ALA A N 1
ATOM 795 C CA . ALA A 1 100 ? 7.978 1.314 -34.256 1.00 73.81 100 ALA A CA 1
ATOM 796 C C . ALA A 1 100 ? 9.287 1.096 -35.042 1.00 73.81 100 ALA A C 1
ATOM 798 O O . ALA A 1 100 ? 10.306 1.705 -34.739 1.00 73.81 100 ALA A O 1
ATOM 799 N N . GLY A 1 101 ? 9.297 0.172 -36.012 1.00 80.81 101 GLY A N 1
ATOM 800 C CA . GLY A 1 101 ? 10.504 -0.210 -36.741 1.00 80.81 101 GLY A CA 1
ATOM 801 C C . GLY A 1 101 ? 11.521 -1.019 -35.924 1.00 80.81 101 GLY A C 1
ATOM 802 O O . GLY A 1 101 ? 12.632 -1.213 -36.411 1.00 80.81 101 GLY A O 1
ATOM 803 N N . LEU A 1 102 ? 11.171 -1.502 -34.721 1.00 85.75 102 LEU A N 1
ATOM 804 C CA . LEU A 1 102 ? 12.052 -2.362 -33.925 1.00 85.75 102 LEU A CA 1
ATOM 805 C C . LEU A 1 102 ? 12.081 -3.774 -34.515 1.00 85.75 102 LEU A C 1
ATOM 807 O O . LEU A 1 102 ? 11.053 -4.456 -34.548 1.00 85.75 102 LEU A O 1
ATOM 811 N N . LYS A 1 103 ? 13.276 -4.239 -34.881 1.00 87.44 103 LYS A N 1
ATOM 812 C CA . LYS A 1 103 ? 13.560 -5.635 -35.218 1.00 87.44 103 LYS A CA 1
ATOM 813 C C . LYS A 1 103 ? 14.498 -6.237 -34.180 1.00 87.44 103 LYS A C 1
ATOM 815 O O . LYS A 1 103 ? 15.589 -5.718 -33.954 1.00 87.44 103 LYS A O 1
ATOM 820 N N . CYS A 1 104 ? 14.072 -7.345 -33.587 1.00 89.44 104 CYS A N 1
ATOM 821 C CA . CYS A 1 104 ? 14.905 -8.209 -32.760 1.00 89.44 104 CYS A CA 1
ATOM 822 C C . CYS A 1 104 ? 15.614 -9.239 -33.657 1.00 89.44 104 CYS A C 1
ATOM 824 O O . CYS A 1 104 ? 15.004 -9.755 -34.594 1.00 89.44 104 CYS A O 1
ATOM 826 N N . ASN A 1 105 ? 16.889 -9.529 -33.394 1.00 89.06 105 ASN A N 1
ATOM 827 C CA . ASN A 1 105 ? 17.686 -10.513 -34.128 1.00 89.06 105 ASN A CA 1
ATOM 828 C C . ASN A 1 105 ? 18.436 -11.396 -33.125 1.00 89.06 105 ASN A C 1
ATOM 830 O O . ASN A 1 105 ? 19.010 -10.886 -32.163 1.00 89.06 105 ASN A O 1
ATOM 834 N N . LEU A 1 106 ? 18.454 -12.710 -33.357 1.00 90.44 106 LEU A N 1
ATOM 835 C CA . LEU A 1 106 ? 19.215 -13.644 -32.527 1.00 90.44 106 LEU A CA 1
ATOM 836 C C . LEU A 1 106 ? 20.718 -13.502 -32.820 1.00 90.44 106 LEU A C 1
ATOM 838 O O . LEU A 1 106 ? 21.131 -13.521 -33.980 1.00 90.44 106 LEU A O 1
ATOM 842 N N . VAL A 1 107 ? 21.526 -13.393 -31.769 1.00 87.62 107 VAL A N 1
ATOM 843 C CA . VAL A 1 107 ? 22.990 -13.268 -31.809 1.00 87.62 107 VAL A CA 1
ATOM 844 C C . VAL A 1 107 ? 23.636 -14.181 -30.757 1.00 87.62 107 VAL A C 1
ATOM 846 O O . VAL A 1 107 ? 22.962 -14.596 -29.810 1.00 87.62 107 VAL A O 1
ATOM 849 N N . PRO A 1 108 ? 24.938 -14.503 -30.876 1.00 83.50 108 PRO A N 1
ATOM 850 C CA . PRO A 1 108 ? 25.706 -15.030 -29.752 1.00 83.50 108 PRO A CA 1
ATOM 851 C C . PRO A 1 108 ? 25.605 -14.095 -28.538 1.00 83.50 108 PRO A C 1
ATOM 853 O O . PRO A 1 108 ? 25.594 -12.875 -28.690 1.00 83.50 108 PRO A O 1
ATOM 856 N N . GLY A 1 109 ? 25.526 -14.683 -27.347 1.00 81.25 109 GLY A N 1
ATOM 857 C CA . GLY A 1 109 ? 25.423 -13.974 -26.074 1.00 81.25 109 GLY A CA 1
ATOM 858 C C . GLY A 1 109 ? 25.877 -14.865 -24.916 1.00 81.25 109 GLY A C 1
ATOM 859 O O . GLY A 1 109 ? 26.101 -16.064 -25.098 1.00 81.25 109 GLY A O 1
ATOM 860 N N . GLY A 1 110 ? 25.994 -14.285 -23.723 1.00 75.38 110 GLY A N 1
ATOM 861 C CA . GLY A 1 110 ? 26.655 -14.887 -22.559 1.00 75.38 110 GLY A CA 1
ATOM 862 C C . GLY A 1 110 ? 28.128 -14.481 -22.413 1.00 75.38 110 GLY A C 1
ATOM 863 O O . GLY A 1 110 ? 28.750 -14.776 -21.396 1.00 75.38 110 GLY A O 1
ATOM 864 N N . ASP A 1 111 ? 28.684 -13.770 -23.392 1.00 81.38 111 ASP A N 1
ATOM 865 C CA . ASP A 1 111 ? 29.983 -13.105 -23.325 1.00 81.38 111 ASP A CA 1
ATOM 866 C C . ASP A 1 111 ? 29.909 -11.768 -22.559 1.00 81.38 111 ASP A C 1
ATOM 868 O O . ASP A 1 111 ? 28.879 -11.088 -22.537 1.00 81.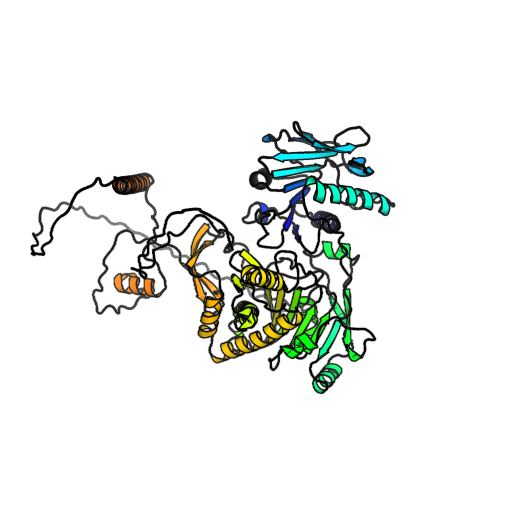38 111 ASP A O 1
ATOM 872 N N . LYS A 1 112 ? 31.017 -11.380 -21.910 1.00 82.81 112 LYS A N 1
ATOM 873 C CA . LYS A 1 112 ? 31.164 -10.050 -21.299 1.00 82.81 112 LYS A CA 1
ATOM 874 C C . LYS A 1 112 ? 31.613 -9.048 -22.365 1.00 82.81 112 LYS A C 1
ATOM 876 O O . LYS A 1 112 ? 32.612 -9.278 -23.040 1.00 82.81 112 LYS A O 1
ATOM 881 N N . VAL A 1 113 ? 30.909 -7.924 -22.466 1.00 87.50 113 VAL A N 1
ATOM 882 C CA . VAL A 1 113 ? 31.210 -6.811 -23.380 1.00 87.50 113 VAL A CA 1
ATOM 883 C C . VAL A 1 113 ? 31.280 -5.499 -22.614 1.00 87.50 113 VAL A C 1
ATOM 885 O O . VAL A 1 113 ? 30.547 -5.303 -21.646 1.00 87.50 113 VAL A O 1
ATOM 888 N N . ASN A 1 114 ? 32.128 -4.576 -23.060 1.00 90.44 114 ASN A N 1
ATOM 889 C CA . ASN A 1 114 ? 32.230 -3.256 -22.444 1.00 90.44 114 ASN A CA 1
ATOM 890 C C . ASN A 1 114 ? 31.303 -2.276 -23.169 1.00 90.44 114 ASN A C 1
ATOM 892 O O . ASN A 1 114 ? 31.396 -2.131 -24.389 1.00 90.44 114 ASN A O 1
ATOM 896 N N . ILE A 1 115 ? 30.437 -1.588 -22.423 1.00 93.50 115 ILE A N 1
ATOM 897 C CA . ILE A 1 115 ? 29.574 -0.517 -22.940 1.00 93.50 115 ILE A CA 1
ATOM 898 C C . ILE A 1 115 ? 30.033 0.863 -22.469 1.00 93.50 115 ILE A C 1
ATOM 900 O O . ILE A 1 115 ? 30.720 0.992 -21.455 1.00 93.50 115 ILE A O 1
ATOM 904 N N . SER A 1 116 ? 29.616 1.905 -23.186 1.00 93.81 116 SER A N 1
ATOM 905 C CA . SER A 1 116 ? 29.709 3.295 -22.728 1.00 93.81 116 SER A CA 1
ATOM 906 C C . SER A 1 116 ? 28.356 3.996 -22.869 1.00 93.81 116 SER A C 1
ATOM 908 O O . SER A 1 116 ? 27.715 3.889 -23.913 1.00 93.81 116 SER A O 1
ATOM 910 N N . TYR A 1 117 ? 27.930 4.710 -21.826 1.00 94.00 117 TYR A N 1
ATOM 911 C CA . TYR A 1 117 ? 26.677 5.471 -21.737 1.00 94.00 117 TYR A CA 1
ATOM 912 C C . TYR A 1 117 ? 27.008 6.896 -21.284 1.00 94.00 117 TYR A C 1
ATOM 914 O O . TYR A 1 117 ? 27.486 7.087 -20.167 1.00 94.00 117 TYR A O 1
ATOM 922 N N . LYS A 1 118 ? 26.736 7.894 -22.133 1.00 91.06 118 LYS A N 1
ATOM 923 C CA . LYS A 1 118 ? 26.996 9.326 -21.880 1.00 91.06 118 LYS A CA 1
ATOM 924 C C . LYS A 1 118 ? 28.437 9.599 -21.390 1.00 91.06 118 LYS A C 1
ATOM 926 O O . LYS A 1 118 ? 29.361 9.630 -22.195 1.00 91.06 118 LYS A O 1
ATOM 931 N N . ASP A 1 119 ? 28.604 9.817 -20.091 1.00 90.38 119 ASP A N 1
ATOM 932 C CA . ASP A 1 119 ? 29.828 10.140 -19.343 1.00 90.38 119 ASP A CA 1
ATOM 933 C C . ASP A 1 119 ? 30.492 8.923 -18.662 1.00 90.38 119 ASP A C 1
ATOM 935 O O . ASP A 1 119 ? 31.558 9.051 -18.060 1.00 90.38 119 ASP A O 1
ATOM 939 N N . ILE A 1 120 ? 29.866 7.746 -18.740 1.00 91.12 120 ILE A N 1
ATOM 940 C CA . ILE A 1 120 ? 30.291 6.505 -18.086 1.00 91.12 120 ILE A CA 1
ATOM 941 C C . ILE A 1 120 ? 30.854 5.567 -19.160 1.00 91.12 120 ILE A C 1
ATOM 943 O O . ILE A 1 120 ? 30.125 5.120 -20.047 1.00 91.12 120 ILE A O 1
ATOM 947 N N . PHE A 1 121 ? 32.151 5.264 -19.089 1.00 90.81 121 PHE A N 1
ATOM 948 C CA . PHE A 1 121 ? 32.887 4.564 -20.148 1.00 90.81 121 PHE A CA 1
ATOM 949 C C . PHE A 1 121 ? 33.369 3.176 -19.726 1.00 90.81 121 PHE A C 1
ATOM 951 O O . PHE A 1 121 ? 33.763 2.975 -18.580 1.00 90.81 121 PHE A O 1
ATOM 958 N N . ASN A 1 122 ? 33.428 2.256 -20.694 1.00 88.44 122 ASN A N 1
ATOM 959 C CA . ASN A 1 122 ? 34.051 0.934 -20.567 1.00 88.44 122 ASN A CA 1
ATOM 960 C C . ASN A 1 122 ? 33.537 0.115 -19.357 1.00 88.44 122 ASN A C 1
ATOM 962 O O . ASN A 1 122 ? 34.320 -0.436 -18.586 1.00 88.44 122 ASN A O 1
ATOM 966 N N . VAL A 1 123 ? 32.215 0.037 -19.188 1.00 89.94 123 VAL A N 1
ATOM 967 C CA . VAL A 1 123 ? 31.571 -0.758 -18.128 1.00 89.94 123 VAL A CA 1
ATOM 968 C C . VAL A 1 123 ? 31.332 -2.184 -18.632 1.00 89.94 123 VAL A C 1
ATOM 970 O O . VAL A 1 123 ? 30.604 -2.335 -19.619 1.00 89.94 123 VAL A O 1
ATOM 973 N N . PRO A 1 124 ? 31.899 -3.230 -18.002 1.00 87.50 124 PRO A N 1
ATOM 974 C CA . PRO A 1 124 ? 31.674 -4.607 -18.422 1.00 87.50 124 PRO A CA 1
ATOM 975 C C . PRO A 1 124 ? 30.273 -5.082 -18.014 1.00 87.50 124 PRO A C 1
ATOM 977 O O . PRO A 1 124 ? 29.869 -5.009 -16.854 1.00 87.50 124 PRO A O 1
ATOM 980 N N . VAL A 1 125 ? 29.531 -5.602 -18.987 1.00 87.44 125 VAL A N 1
ATOM 981 C CA . VAL A 1 125 ? 28.164 -6.119 -18.845 1.00 87.44 125 VAL A CA 1
ATOM 982 C C . VAL A 1 125 ? 28.013 -7.420 -19.634 1.00 87.44 125 VAL A C 1
ATOM 984 O O . VAL A 1 125 ? 28.791 -7.704 -20.543 1.00 87.44 125 VAL A O 1
ATOM 987 N N . LEU A 1 126 ? 27.014 -8.234 -19.298 1.00 85.69 126 LEU A N 1
ATOM 988 C CA . LEU A 1 126 ? 26.731 -9.475 -20.024 1.00 85.69 126 LEU A CA 1
ATOM 989 C C . LEU A 1 126 ? 25.951 -9.165 -21.317 1.00 85.69 126 LEU A C 1
ATOM 991 O O . LEU A 1 126 ? 24.893 -8.532 -21.244 1.00 85.69 126 LEU A O 1
ATOM 995 N N . ARG A 1 127 ? 26.435 -9.617 -22.482 1.00 86.50 127 ARG A N 1
ATOM 996 C CA . ARG A 1 127 ? 25.711 -9.559 -23.767 1.00 86.50 127 ARG A CA 1
ATOM 997 C C . ARG A 1 127 ? 24.575 -10.587 -23.751 1.00 86.50 127 ARG A C 1
ATOM 999 O O . ARG A 1 127 ? 24.792 -11.751 -23.424 1.00 86.50 127 ARG A O 1
ATOM 1006 N N . GLY A 1 128 ? 23.359 -10.166 -24.083 1.00 85.69 128 GLY A N 1
ATOM 1007 C CA . GLY A 1 128 ? 22.213 -11.061 -24.244 1.00 85.69 128 GLY A CA 1
ATOM 1008 C C . GLY A 1 128 ? 22.180 -11.731 -25.619 1.00 85.69 128 GLY A C 1
ATOM 1009 O O . GLY A 1 128 ? 22.869 -11.313 -26.543 1.00 85.69 128 GLY A O 1
ATOM 1010 N N . LYS A 1 129 ? 21.310 -12.733 -25.787 1.00 88.19 129 LYS A N 1
ATOM 1011 C CA . LYS A 1 129 ? 21.127 -13.476 -27.055 1.00 88.19 129 LYS A CA 1
ATOM 1012 C C . LYS A 1 129 ? 20.449 -12.666 -28.174 1.00 88.19 129 LYS A C 1
ATOM 1014 O O . LYS A 1 129 ? 20.203 -13.200 -29.251 1.00 88.19 129 LYS A O 1
ATOM 1019 N N . TYR A 1 130 ? 20.089 -11.407 -27.921 1.00 90.38 130 TYR A N 1
ATOM 1020 C CA . TYR A 1 130 ? 19.230 -10.610 -28.794 1.00 90.38 130 TYR A CA 1
ATOM 1021 C C . TYR A 1 130 ? 19.825 -9.227 -29.040 1.00 90.38 130 TYR A C 1
ATOM 1023 O O . TYR A 1 130 ? 19.996 -8.445 -28.103 1.00 90.38 130 TYR A O 1
ATOM 1031 N N . SER A 1 131 ? 20.097 -8.915 -30.307 1.00 90.06 131 SER A N 1
ATOM 1032 C CA . SER A 1 131 ? 20.416 -7.563 -30.761 1.00 90.06 131 SER A CA 1
ATOM 1033 C C . SER A 1 131 ? 19.176 -6.899 -31.354 1.00 90.06 131 SER A C 1
ATOM 1035 O O . SER A 1 131 ? 18.267 -7.556 -31.870 1.00 90.06 131 SER A O 1
ATOM 1037 N N . TYR A 1 132 ? 19.135 -5.573 -31.287 1.00 90.69 132 TYR A N 1
ATOM 1038 C CA . TYR A 1 132 ? 18.002 -4.787 -31.757 1.00 90.69 132 TYR A CA 1
ATOM 1039 C C . TYR A 1 132 ? 18.459 -3.808 -32.833 1.00 90.69 132 TYR A C 1
ATOM 1041 O O . TYR A 1 132 ? 19.504 -3.176 -32.699 1.00 90.69 132 TYR A O 1
ATOM 1049 N N . THR A 1 133 ? 17.648 -3.631 -33.872 1.00 87.94 133 THR A N 1
ATOM 1050 C CA . THR A 1 133 ? 17.769 -2.509 -34.810 1.00 87.94 133 THR A CA 1
ATOM 1051 C C . THR A 1 133 ? 16.461 -1.729 -34.833 1.00 87.94 133 THR A C 1
ATOM 1053 O O . THR A 1 133 ? 15.382 -2.309 -34.706 1.00 87.94 133 THR A O 1
ATOM 1056 N N . LEU A 1 134 ? 16.556 -0.403 -34.916 1.00 86.56 134 LEU A N 1
ATOM 1057 C CA . LEU A 1 134 ? 15.437 0.514 -34.716 1.00 86.56 134 LEU A CA 1
ATOM 1058 C C . LEU A 1 134 ? 15.589 1.703 -35.668 1.00 86.56 134 LEU A C 1
ATOM 1060 O O . LEU A 1 134 ? 16.664 2.292 -35.732 1.00 86.56 134 LEU A O 1
ATOM 1064 N N . VAL A 1 135 ? 14.541 2.015 -36.434 1.00 80.75 135 VAL A N 1
ATOM 1065 C CA . VAL A 1 135 ? 14.603 3.026 -37.509 1.00 80.75 135 VAL A CA 1
ATOM 1066 C C . VAL A 1 135 ? 14.693 4.440 -36.932 1.00 80.75 135 VAL A C 1
ATOM 1068 O O . VAL A 1 135 ? 15.619 5.175 -37.257 1.00 80.75 135 VAL A O 1
ATOM 1071 N N . ASP A 1 136 ? 13.784 4.776 -36.015 1.00 79.88 136 ASP A N 1
ATOM 1072 C CA . ASP A 1 136 ? 13.699 6.081 -35.348 1.00 79.88 136 ASP A CA 1
ATOM 1073 C C . ASP A 1 136 ? 14.094 5.941 -33.863 1.00 79.88 136 ASP A C 1
ATOM 1075 O O . ASP A 1 136 ? 13.324 6.221 -32.938 1.00 79.88 136 ASP A O 1
ATOM 1079 N N . GLY A 1 137 ? 15.289 5.389 -33.632 1.00 83.31 137 GLY A N 1
ATOM 1080 C CA . GLY A 1 137 ? 15.831 5.088 -32.305 1.00 83.31 137 GLY A CA 1
ATOM 1081 C C . GLY A 1 137 ? 16.891 6.085 -31.842 1.00 83.31 137 GLY A C 1
ATOM 1082 O O . GLY A 1 137 ? 17.823 6.400 -32.579 1.00 83.31 137 GLY A O 1
ATOM 1083 N N . HIS A 1 138 ? 16.805 6.530 -30.588 1.00 91.62 138 HIS A N 1
ATOM 1084 C CA . HIS A 1 138 ? 17.907 7.226 -29.928 1.00 91.62 138 HIS A CA 1
ATOM 1085 C C . HIS A 1 138 ? 18.837 6.205 -29.262 1.00 91.62 138 HIS A C 1
ATOM 1087 O O . HIS A 1 138 ? 18.424 5.479 -28.355 1.00 91.62 138 HIS A O 1
ATOM 1093 N N . VAL A 1 139 ? 20.091 6.137 -29.710 1.00 94.25 139 VAL A N 1
ATOM 1094 C CA . VAL A 1 139 ? 21.114 5.270 -29.110 1.00 94.25 139 VAL A CA 1
ATOM 1095 C C . VAL A 1 139 ? 21.578 5.878 -27.788 1.00 94.25 139 VAL A C 1
ATOM 1097 O O . VAL A 1 139 ? 22.104 6.987 -27.764 1.00 94.25 139 VAL A O 1
ATOM 1100 N N . LEU A 1 140 ? 21.379 5.142 -26.695 1.00 95.69 140 LEU A N 1
ATOM 1101 C CA . LEU A 1 140 ? 21.754 5.546 -25.337 1.00 95.69 140 LEU A CA 1
ATOM 1102 C C . LEU A 1 140 ? 23.150 5.047 -24.941 1.00 95.69 140 LEU A C 1
ATOM 1104 O O . LEU A 1 140 ? 23.854 5.718 -24.188 1.00 95.69 140 LEU A O 1
ATOM 1108 N N . ALA A 1 141 ? 23.542 3.868 -25.431 1.00 95.06 141 ALA A N 1
ATOM 1109 C CA . ALA A 1 141 ? 24.856 3.285 -25.184 1.00 95.06 141 ALA A CA 1
ATOM 1110 C C . ALA A 1 141 ? 25.333 2.447 -26.372 1.00 95.06 141 ALA A C 1
ATOM 1112 O O . ALA A 1 141 ? 24.531 1.762 -27.016 1.00 95.06 141 ALA A O 1
ATOM 1113 N N . THR A 1 142 ? 26.645 2.440 -26.605 1.00 93.25 142 THR A N 1
ATOM 1114 C CA . THR A 1 142 ? 27.313 1.563 -27.578 1.00 93.25 142 THR A CA 1
ATOM 1115 C C . THR A 1 142 ? 28.277 0.602 -26.889 1.00 93.25 142 THR A C 1
ATOM 1117 O O . THR A 1 142 ? 28.745 0.881 -25.781 1.00 93.25 142 THR A O 1
ATOM 1120 N N . ASN A 1 143 ? 28.582 -0.526 -27.533 1.00 88.50 143 ASN A N 1
ATOM 1121 C CA . ASN A 1 143 ? 29.666 -1.416 -27.109 1.00 88.50 143 ASN A CA 1
ATOM 1122 C C . ASN A 1 143 ? 31.038 -0.956 -27.654 1.00 88.50 143 ASN A C 1
ATOM 1124 O O . ASN A 1 143 ? 31.136 0.049 -28.364 1.00 88.50 143 ASN A O 1
ATOM 1128 N N . SER A 1 144 ? 32.095 -1.704 -27.320 1.00 81.75 144 SER A N 1
ATOM 1129 C CA . SER A 1 144 ? 33.466 -1.537 -27.838 1.00 81.75 144 SER A CA 1
ATOM 1130 C C . SER A 1 144 ? 33.565 -1.521 -29.363 1.00 81.75 144 SER A C 1
ATOM 1132 O O . SER A 1 144 ? 34.463 -0.889 -29.915 1.00 81.75 144 SER A O 1
ATOM 1134 N N . ASP A 1 145 ? 32.639 -2.206 -30.026 1.00 82.50 145 ASP A N 1
ATOM 1135 C CA . ASP A 1 145 ? 32.659 -2.488 -31.459 1.00 82.50 145 ASP A CA 1
ATOM 1136 C C . ASP A 1 145 ? 31.894 -1.400 -32.252 1.00 82.50 145 ASP A C 1
ATOM 1138 O O . ASP A 1 145 ? 31.841 -1.425 -33.481 1.00 82.50 145 ASP A O 1
ATOM 1142 N N . GLY A 1 146 ? 31.313 -0.419 -31.544 1.00 82.12 146 GLY A N 1
ATOM 1143 C CA . GLY A 1 146 ? 30.500 0.671 -32.092 1.00 82.12 146 GLY A CA 1
ATOM 1144 C C . GLY A 1 146 ? 29.022 0.319 -32.308 1.00 82.12 146 GLY A C 1
ATOM 1145 O O . GLY A 1 146 ? 28.249 1.172 -32.745 1.00 82.12 146 GLY A O 1
ATOM 1146 N N . GLU A 1 147 ? 28.603 -0.907 -31.989 1.00 86.75 147 GLU A N 1
ATOM 1147 C CA . GLU A 1 147 ? 27.213 -1.353 -32.102 1.00 86.75 147 GLU A CA 1
ATOM 1148 C C . GLU A 1 147 ? 26.337 -0.724 -31.009 1.00 86.75 147 GLU A C 1
ATOM 1150 O O . GLU A 1 147 ? 26.789 -0.458 -29.893 1.00 86.75 147 GLU A O 1
ATOM 1155 N N . SER A 1 148 ? 25.048 -0.529 -31.299 1.00 91.12 148 SER A N 1
ATOM 1156 C CA . SER A 1 148 ? 24.077 -0.020 -30.321 1.00 91.12 148 SER A CA 1
ATOM 1157 C C . SER A 1 148 ? 23.729 -1.090 -29.282 1.00 91.12 148 SER A C 1
ATOM 1159 O O . SER A 1 148 ? 23.062 -2.071 -29.599 1.00 91.12 148 SER A O 1
ATOM 1161 N N . ALA A 1 149 ? 24.155 -0.882 -28.035 1.00 92.88 149 ALA A N 1
ATOM 1162 C CA . ALA A 1 149 ? 23.891 -1.787 -26.915 1.00 92.88 149 ALA A CA 1
ATOM 1163 C C . ALA A 1 149 ? 22.571 -1.462 -26.193 1.00 92.88 149 ALA A C 1
ATOM 1165 O O . ALA A 1 149 ? 21.897 -2.354 -25.675 1.00 92.88 149 ALA A O 1
ATOM 1166 N N . ILE A 1 150 ? 22.201 -0.176 -26.148 1.00 95.88 150 ILE A N 1
ATOM 1167 C CA . ILE A 1 150 ? 20.966 0.311 -25.521 1.00 95.88 150 ILE A CA 1
ATOM 1168 C C . ILE A 1 150 ? 20.355 1.393 -26.411 1.00 95.88 150 ILE A C 1
ATOM 1170 O O . ILE A 1 150 ? 21.053 2.318 -26.832 1.00 95.88 150 ILE A O 1
ATOM 1174 N N . MET A 1 151 ? 19.051 1.305 -26.670 1.00 95.06 151 MET A N 1
ATOM 1175 C CA . MET A 1 151 ? 18.298 2.290 -27.453 1.00 95.06 151 MET A CA 1
ATOM 1176 C C . MET A 1 151 ? 16.970 2.647 -26.785 1.00 95.06 151 MET A C 1
ATOM 1178 O O . MET A 1 151 ? 16.354 1.816 -26.120 1.00 95.06 151 MET A O 1
ATOM 1182 N N . LYS A 1 152 ? 16.503 3.872 -27.021 1.00 94.25 152 LYS A N 1
ATOM 1183 C CA . LYS A 1 152 ? 15.200 4.398 -26.605 1.00 94.25 152 LYS A CA 1
ATOM 1184 C C . LYS A 1 152 ? 14.387 4.837 -27.817 1.00 94.25 152 LYS A C 1
ATOM 1186 O O . LYS A 1 152 ? 14.940 5.392 -28.766 1.00 94.25 152 LYS A O 1
ATOM 1191 N N . SER A 1 153 ? 13.075 4.641 -27.769 1.00 92.81 153 SER A N 1
ATOM 1192 C CA . SER A 1 153 ? 12.124 5.307 -28.664 1.00 92.81 153 SER A CA 1
ATOM 1193 C C . SER A 1 153 ? 10.741 5.365 -28.004 1.00 92.81 153 SER A C 1
ATOM 1195 O O . SER A 1 153 ? 10.600 5.110 -26.806 1.00 92.81 153 SER A O 1
ATOM 1197 N N . THR A 1 154 ? 9.718 5.730 -28.772 1.00 89.94 154 THR A N 1
ATOM 1198 C CA . THR A 1 154 ? 8.328 5.801 -28.309 1.00 89.94 154 THR A CA 1
ATOM 1199 C C . THR A 1 154 ? 7.426 4.947 -29.190 1.00 89.94 154 THR A C 1
ATOM 1201 O O . THR A 1 154 ? 7.692 4.748 -30.375 1.00 89.94 154 THR A O 1
ATOM 1204 N N . TYR A 1 155 ? 6.341 4.435 -28.620 1.00 86.69 155 TYR A N 1
ATOM 1205 C CA . TYR A 1 155 ? 5.301 3.723 -29.355 1.00 86.69 155 TYR A CA 1
ATOM 1206 C C . TYR A 1 155 ? 3.936 4.265 -28.920 1.00 86.69 155 TYR A C 1
ATOM 1208 O O . TYR A 1 155 ? 3.547 4.130 -27.764 1.00 86.69 155 TYR A O 1
ATOM 1216 N N . ASN A 1 156 ? 3.251 4.958 -29.838 1.00 86.06 156 ASN A N 1
ATOM 1217 C CA . ASN A 1 156 ? 1.952 5.619 -29.628 1.00 86.06 156 ASN A CA 1
ATOM 1218 C C . ASN A 1 156 ? 1.862 6.546 -28.392 1.00 86.06 156 ASN A C 1
ATOM 1220 O O . ASN A 1 156 ? 0.779 6.818 -27.876 1.00 86.06 156 ASN A O 1
ATOM 1224 N N . GLY A 1 157 ? 3.000 7.098 -27.957 1.00 85.62 157 GLY A N 1
ATOM 1225 C CA . GLY A 1 157 ? 3.098 7.997 -26.804 1.00 85.62 157 GLY A CA 1
ATOM 1226 C C . GLY A 1 157 ? 3.430 7.315 -25.473 1.00 85.62 157 GLY A C 1
ATOM 1227 O O . GLY A 1 157 ? 3.462 8.008 -24.460 1.00 85.62 157 GLY A O 1
ATOM 1228 N N . GLY A 1 158 ? 3.680 6.002 -25.461 1.00 91.56 158 GLY A N 1
ATOM 1229 C CA . GLY A 1 158 ? 4.413 5.325 -24.390 1.00 91.56 158 GLY A CA 1
ATOM 1230 C C . GLY A 1 158 ? 5.916 5.286 -24.675 1.00 91.56 158 GLY A C 1
ATOM 1231 O O . GLY A 1 158 ? 6.325 5.122 -25.828 1.00 91.56 158 GLY A O 1
ATOM 1232 N N . ASP A 1 159 ? 6.735 5.432 -23.634 1.00 93.94 159 ASP A N 1
ATOM 1233 C CA . ASP A 1 159 ? 8.200 5.367 -23.723 1.00 93.94 159 ASP A CA 1
ATOM 1234 C C . ASP A 1 159 ? 8.681 3.915 -23.633 1.00 93.94 159 ASP A C 1
ATOM 1236 O O . ASP A 1 159 ? 8.227 3.159 -22.766 1.00 93.94 159 ASP A O 1
ATOM 1240 N N . PHE A 1 160 ? 9.654 3.519 -24.461 1.00 94.88 160 PHE A N 1
ATOM 1241 C CA . PHE A 1 160 ? 10.327 2.235 -24.272 1.00 94.88 160 PHE A CA 1
ATOM 1242 C C . PHE A 1 160 ? 11.842 2.285 -24.491 1.00 94.88 160 PHE A C 1
ATOM 1244 O O . PHE A 1 160 ? 12.359 2.994 -25.356 1.00 94.88 160 PHE A O 1
ATOM 1251 N N . VAL A 1 161 ? 12.550 1.478 -23.700 1.00 96.06 161 VAL A N 1
ATOM 1252 C CA . VAL A 1 161 ? 13.993 1.230 -23.807 1.00 96.06 161 VAL A CA 1
ATOM 1253 C C . VAL A 1 161 ? 14.221 -0.245 -24.134 1.00 96.06 161 VAL A C 1
ATOM 1255 O O . VAL A 1 161 ? 13.611 -1.121 -23.523 1.00 96.06 161 VAL A O 1
ATOM 1258 N N . VAL A 1 162 ? 15.118 -0.530 -25.076 1.00 95.06 162 VAL A N 1
ATOM 1259 C CA . VAL A 1 162 ? 15.623 -1.881 -25.365 1.00 95.06 162 VAL A CA 1
ATOM 1260 C C . VAL A 1 162 ? 17.112 -1.955 -25.054 1.00 95.06 162 VAL A C 1
ATOM 1262 O O . VAL A 1 162 ? 17.864 -1.027 -25.352 1.00 95.06 162 VAL A O 1
ATOM 1265 N N . SER A 1 163 ? 17.536 -3.063 -24.457 1.00 94.81 163 SER A N 1
ATOM 1266 C CA . SER A 1 163 ? 18.920 -3.316 -24.060 1.00 94.81 163 SER A CA 1
ATOM 1267 C C . SER A 1 163 ? 19.332 -4.713 -24.509 1.00 94.81 163 SER A C 1
ATOM 1269 O O . SER A 1 163 ? 18.737 -5.700 -24.070 1.00 94.81 163 SER A O 1
ATOM 1271 N N . SER A 1 164 ? 20.343 -4.813 -25.377 1.00 92.69 164 SER A N 1
ATOM 1272 C CA . SER A 1 164 ? 20.971 -6.090 -25.772 1.00 92.69 164 SER A CA 1
ATOM 1273 C C . SER A 1 164 ? 22.016 -6.568 -24.758 1.00 92.69 164 SER A C 1
ATOM 1275 O O . SER A 1 164 ? 22.721 -7.548 -24.991 1.00 92.69 164 SER A O 1
ATOM 1277 N N . VAL A 1 165 ? 22.127 -5.864 -23.630 1.00 91.19 165 VAL A N 1
ATOM 1278 C CA . VAL A 1 165 ? 22.991 -6.185 -22.493 1.00 91.19 165 VAL A CA 1
ATOM 1279 C C . VAL A 1 165 ? 22.188 -6.226 -21.192 1.00 91.19 165 VAL A C 1
ATOM 1281 O O . VAL A 1 165 ? 21.187 -5.520 -21.028 1.00 91.19 165 VAL A O 1
ATOM 1284 N N . HIS A 1 166 ? 22.631 -7.039 -20.239 1.00 87.50 166 HIS A N 1
ATOM 1285 C CA . HIS A 1 166 ? 21.993 -7.151 -18.932 1.00 87.50 166 HIS A CA 1
ATOM 1286 C C . HIS A 1 166 ? 22.504 -6.058 -17.977 1.00 87.50 166 HIS A C 1
ATOM 1288 O O . HIS A 1 166 ? 23.632 -6.130 -17.494 1.00 87.50 166 HIS A O 1
ATOM 1294 N N . LEU A 1 167 ? 21.664 -5.058 -17.672 1.00 87.75 167 LEU A N 1
ATOM 1295 C CA . LEU A 1 167 ? 21.956 -4.067 -16.621 1.00 87.75 167 LEU A CA 1
ATOM 1296 C C . LEU A 1 167 ? 21.403 -4.467 -15.247 1.00 87.75 167 LEU A C 1
ATOM 1298 O O . LEU A 1 167 ? 22.048 -4.221 -14.229 1.00 87.75 167 LEU A O 1
ATOM 1302 N N . ALA A 1 168 ? 20.206 -5.060 -15.208 1.00 82.94 168 ALA A N 1
ATOM 1303 C CA . ALA A 1 168 ? 19.520 -5.405 -13.960 1.00 82.94 168 ALA A CA 1
ATOM 1304 C C . ALA A 1 168 ? 19.862 -6.809 -13.425 1.00 82.94 168 ALA A C 1
ATOM 1306 O O . ALA A 1 168 ? 19.680 -7.054 -12.238 1.00 82.94 168 ALA A O 1
ATOM 1307 N N . LEU A 1 169 ? 20.377 -7.709 -14.269 1.00 79.56 169 LEU A N 1
ATOM 1308 C CA . LEU A 1 169 ? 20.865 -9.025 -13.849 1.00 79.56 169 LEU A CA 1
ATOM 1309 C C . LEU A 1 169 ? 22.360 -8.946 -13.511 1.00 79.56 169 LEU A C 1
ATOM 1311 O O . LEU A 1 169 ? 23.123 -8.279 -14.211 1.00 79.56 169 LEU A O 1
ATOM 1315 N N . ASP A 1 170 ? 22.765 -9.631 -12.450 1.00 69.88 170 ASP A N 1
ATOM 1316 C CA . ASP A 1 170 ? 24.156 -9.760 -12.022 1.00 69.88 170 ASP A CA 1
ATOM 1317 C C . ASP A 1 170 ? 24.967 -10.709 -12.943 1.00 69.88 170 ASP A C 1
ATOM 1319 O O . ASP A 1 170 ? 24.571 -11.867 -13.121 1.00 69.88 170 ASP A O 1
ATOM 1323 N N . PRO A 1 171 ? 26.109 -10.270 -13.516 1.00 60.66 171 PRO A N 1
ATOM 1324 C CA . PRO A 1 171 ? 27.010 -11.135 -14.277 1.00 60.66 171 PRO A CA 1
ATOM 1325 C C . PRO A 1 171 ? 27.577 -12.340 -13.506 1.00 60.66 171 PRO A C 1
ATOM 1327 O O . PRO A 1 171 ? 27.878 -13.351 -14.144 1.00 60.66 171 PRO A O 1
ATOM 1330 N N . GLU A 1 172 ? 27.732 -12.279 -12.176 1.00 59.25 172 GLU A N 1
ATOM 1331 C CA . GLU A 1 172 ? 28.245 -13.420 -11.392 1.00 59.25 172 GLU A CA 1
ATOM 1332 C C . GLU A 1 172 ? 27.223 -14.565 -11.295 1.00 59.25 172 GLU A C 1
ATOM 1334 O O . GLU A 1 172 ? 27.600 -15.739 -11.283 1.00 59.25 172 GLU A O 1
ATOM 1339 N N . LEU A 1 173 ? 25.923 -14.242 -11.359 1.00 55.25 173 LEU A N 1
ATOM 1340 C CA . LEU A 1 173 ? 24.838 -15.226 -11.456 1.00 55.25 173 LEU A CA 1
ATOM 1341 C C . LEU A 1 173 ? 24.836 -15.973 -12.807 1.00 55.25 173 LEU A C 1
ATOM 1343 O O . LEU A 1 173 ? 24.202 -17.020 -12.929 1.00 55.25 173 LEU A O 1
ATOM 1347 N N . ALA A 1 174 ? 25.545 -15.449 -13.815 1.00 50.12 174 ALA A N 1
ATOM 1348 C CA . ALA A 1 174 ? 25.734 -16.082 -15.119 1.00 50.12 174 ALA A CA 1
ATOM 1349 C C . ALA A 1 174 ? 27.068 -16.849 -15.243 1.00 50.12 174 ALA A C 1
ATOM 1351 O O . ALA A 1 174 ? 27.142 -17.799 -16.020 1.00 50.12 174 ALA A O 1
ATOM 1352 N N . SER A 1 175 ? 28.119 -16.471 -14.498 1.00 40.50 175 SER A N 1
ATOM 1353 C CA . SER A 1 175 ? 29.373 -17.244 -14.388 1.00 40.50 175 SER A CA 1
ATOM 1354 C C . SER A 1 175 ? 30.269 -16.769 -13.231 1.00 40.50 175 SER A C 1
ATOM 1356 O O . SER A 1 175 ? 30.460 -15.570 -13.045 1.00 40.50 175 SER A O 1
ATOM 1358 N N . HIS A 1 176 ? 30.877 -17.708 -12.493 1.00 36.69 176 HIS A N 1
ATOM 1359 C CA . HIS A 1 176 ? 31.787 -17.414 -11.376 1.00 36.69 176 HIS A CA 1
ATOM 1360 C C . HIS A 1 176 ? 33.082 -16.715 -11.840 1.00 36.69 176 HIS A C 1
ATOM 1362 O O . HIS A 1 176 ? 33.940 -17.361 -12.442 1.00 36.69 176 HIS A O 1
ATOM 1368 N N . ILE A 1 177 ? 33.258 -15.425 -11.528 1.00 35.47 177 ILE A N 1
ATOM 1369 C CA . ILE A 1 177 ? 34.515 -14.677 -11.723 1.00 35.47 177 ILE A CA 1
ATOM 1370 C C . ILE A 1 177 ? 34.640 -13.626 -10.612 1.00 35.47 177 ILE A C 1
ATOM 1372 O O . ILE A 1 177 ? 33.776 -12.764 -10.519 1.00 35.47 177 ILE A O 1
ATOM 1376 N N . GLU A 1 178 ? 35.723 -13.648 -9.830 1.00 31.52 178 GLU A N 1
ATOM 1377 C CA . GLU A 1 178 ? 35.989 -12.633 -8.796 1.00 31.52 178 GLU A CA 1
ATOM 1378 C C . GLU A 1 178 ? 36.225 -11.235 -9.406 1.00 31.52 178 GLU A C 1
ATOM 1380 O O . GLU A 1 178 ? 37.004 -11.087 -10.352 1.00 31.52 178 GLU A O 1
ATOM 1385 N N . GLY A 1 179 ? 35.602 -10.195 -8.836 1.00 42.78 179 GLY A N 1
ATOM 1386 C CA . GLY A 1 179 ? 35.902 -8.793 -9.176 1.00 42.78 179 GLY A CA 1
ATOM 1387 C C . GLY A 1 179 ? 34.787 -7.759 -8.950 1.00 42.78 179 GLY A C 1
ATOM 1388 O O . GLY A 1 179 ? 35.075 -6.567 -9.028 1.00 42.78 179 GLY A O 1
ATOM 1389 N N . ALA A 1 180 ? 33.551 -8.188 -8.653 1.00 43.19 180 ALA A N 1
ATOM 1390 C CA . ALA A 1 180 ? 32.298 -7.408 -8.634 1.00 43.19 180 ALA A CA 1
ATOM 1391 C C . ALA A 1 180 ? 32.354 -5.870 -8.473 1.00 43.19 180 ALA A C 1
ATOM 1393 O O . ALA A 1 180 ? 31.782 -5.143 -9.288 1.00 43.19 180 ALA A O 1
ATOM 1394 N N . GLY A 1 181 ? 32.942 -5.376 -7.375 1.00 50.78 181 GLY A N 1
ATOM 1395 C CA . GLY A 1 181 ? 32.486 -4.147 -6.708 1.00 50.78 181 GLY A CA 1
ATOM 1396 C C . GLY A 1 181 ? 32.359 -2.905 -7.595 1.00 50.78 181 GLY A C 1
ATOM 1397 O O . GLY A 1 181 ? 31.283 -2.318 -7.693 1.00 50.78 181 GLY A O 1
ATOM 1398 N N . LYS A 1 182 ? 33.443 -2.501 -8.268 1.00 58.44 182 LYS A N 1
ATOM 1399 C CA . LYS A 1 182 ? 33.462 -1.246 -9.041 1.00 58.44 182 LYS A CA 1
ATOM 1400 C C . LYS A 1 182 ? 32.672 -1.340 -10.351 1.00 58.44 182 LYS A C 1
ATOM 1402 O O . LYS A 1 182 ? 32.116 -0.341 -10.812 1.00 58.44 182 LYS A O 1
ATOM 1407 N N . ASP A 1 183 ? 32.613 -2.521 -10.951 1.00 72.25 183 ASP A N 1
ATOM 1408 C CA . ASP A 1 183 ? 31.911 -2.732 -12.216 1.00 72.25 183 ASP A CA 1
ATOM 1409 C C . ASP A 1 183 ? 30.394 -2.796 -11.995 1.00 72.25 183 ASP A C 1
ATOM 1411 O O . ASP A 1 183 ? 29.626 -2.221 -12.771 1.00 72.25 183 ASP A O 1
ATOM 1415 N N . GLU A 1 184 ? 29.955 -3.390 -10.878 1.00 79.94 184 GLU A N 1
ATOM 1416 C CA . GLU A 1 184 ? 28.561 -3.325 -10.445 1.00 79.94 184 GLU A CA 1
ATOM 1417 C C . GLU A 1 184 ? 28.099 -1.883 -10.185 1.00 79.94 184 GLU A C 1
ATOM 1419 O O . GLU A 1 184 ? 27.039 -1.496 -10.680 1.00 79.94 184 GLU A O 1
ATOM 1424 N N . GLU A 1 185 ? 28.867 -1.074 -9.447 1.00 83.81 185 GLU A N 1
ATOM 1425 C CA . GLU A 1 185 ? 28.478 0.315 -9.163 1.00 83.81 185 GLU A CA 1
ATOM 1426 C C . GLU A 1 185 ? 28.238 1.117 -10.449 1.00 83.81 185 GLU A C 1
ATOM 1428 O O . GLU A 1 185 ? 27.242 1.836 -10.552 1.00 83.81 185 GLU A O 1
ATOM 1433 N N . ASN A 1 186 ? 29.093 0.946 -11.462 1.00 88.75 186 ASN A N 1
ATOM 1434 C CA . ASN A 1 186 ? 28.934 1.616 -12.752 1.00 88.75 186 ASN A CA 1
ATOM 1435 C C . ASN A 1 186 ? 27.761 1.047 -13.575 1.00 88.75 186 ASN A C 1
ATOM 1437 O O . ASN A 1 186 ? 26.996 1.826 -14.150 1.00 88.75 186 ASN A O 1
ATOM 1441 N N . ARG A 1 187 ? 27.544 -0.279 -13.578 1.00 90.75 187 ARG A N 1
ATOM 1442 C CA . ARG A 1 187 ? 26.357 -0.922 -14.186 1.00 90.75 187 ARG A CA 1
ATOM 1443 C C . ARG A 1 187 ? 25.059 -0.369 -13.588 1.00 90.75 187 ARG A C 1
ATOM 1445 O O . ARG A 1 187 ? 24.139 -0.005 -14.324 1.00 90.75 187 ARG A O 1
ATOM 1452 N N . LEU A 1 188 ? 24.990 -0.265 -12.262 1.00 90.56 188 LEU A N 1
ATOM 1453 C CA . LEU A 1 188 ? 23.823 0.257 -11.552 1.00 90.56 188 LEU A CA 1
ATOM 1454 C C . LEU A 1 188 ? 23.693 1.781 -11.666 1.00 90.56 188 LEU A C 1
ATOM 1456 O O . LEU A 1 188 ? 22.574 2.287 -11.633 1.00 90.56 188 LEU A O 1
ATOM 1460 N N . LEU A 1 189 ? 24.785 2.525 -11.860 1.00 92.31 189 LEU A N 1
ATOM 1461 C CA . LEU A 1 189 ? 24.722 3.954 -12.173 1.00 92.31 189 LEU A CA 1
ATOM 1462 C C . LEU A 1 189 ? 24.115 4.201 -13.564 1.00 92.31 189 LEU A C 1
ATOM 1464 O O . LEU A 1 189 ? 23.252 5.068 -13.693 1.00 92.31 189 LEU A O 1
ATOM 1468 N N . ILE A 1 190 ? 24.480 3.403 -14.576 1.00 94.81 190 ILE A N 1
ATOM 1469 C CA . ILE A 1 190 ? 23.825 3.432 -15.897 1.00 94.81 190 ILE A CA 1
ATOM 1470 C C . ILE A 1 190 ? 22.331 3.098 -15.754 1.00 94.81 190 ILE A C 1
ATOM 1472 O O . ILE A 1 190 ? 21.489 3.823 -16.284 1.00 94.81 190 ILE A O 1
ATOM 1476 N N . LEU A 1 191 ? 21.979 2.064 -14.979 1.00 94.62 191 LEU A N 1
ATOM 1477 C CA . LEU A 1 191 ? 20.579 1.707 -14.720 1.00 94.62 191 LEU A CA 1
ATOM 1478 C C . LEU A 1 191 ? 19.807 2.839 -14.011 1.00 94.62 191 LEU A C 1
ATOM 1480 O O . LEU A 1 191 ? 18.702 3.171 -14.435 1.00 94.62 191 LEU A O 1
ATOM 1484 N N . LYS A 1 192 ? 20.397 3.492 -12.998 1.00 94.44 192 LYS A N 1
ATOM 1485 C CA . LYS A 1 192 ? 19.834 4.685 -12.330 1.00 94.44 192 LYS A CA 1
ATOM 1486 C C . LYS A 1 192 ? 19.592 5.828 -13.313 1.00 94.44 192 LYS A C 1
ATOM 1488 O O . LYS A 1 192 ? 18.507 6.405 -13.300 1.00 94.44 192 LYS A O 1
ATOM 1493 N N . LYS A 1 193 ? 20.563 6.135 -14.182 1.00 95.25 193 LYS A N 1
ATOM 1494 C CA . LYS A 1 193 ? 20.418 7.185 -15.201 1.00 95.25 193 LYS A CA 1
ATOM 1495 C C . LYS A 1 193 ? 19.316 6.850 -16.212 1.00 95.25 193 LYS A C 1
ATOM 1497 O O . LYS A 1 193 ? 18.499 7.712 -16.501 1.00 95.25 193 LYS A O 1
ATOM 1502 N N . ILE A 1 194 ? 19.198 5.604 -16.672 1.00 96.31 194 ILE A N 1
ATOM 1503 C CA . ILE A 1 194 ? 18.114 5.197 -17.586 1.00 96.31 194 ILE A CA 1
ATOM 1504 C C . ILE A 1 194 ? 16.740 5.262 -16.898 1.00 96.31 194 ILE A C 1
ATOM 1506 O O . ILE A 1 194 ? 15.795 5.818 -17.455 1.00 96.31 194 ILE A O 1
ATOM 1510 N N . LEU A 1 195 ? 16.608 4.743 -15.674 1.00 96.12 195 LEU A N 1
ATOM 1511 C CA . LEU A 1 195 ? 15.341 4.780 -14.936 1.00 96.12 195 LEU A CA 1
ATOM 1512 C C . LEU A 1 195 ? 14.906 6.221 -14.608 1.00 96.12 195 LEU A C 1
ATOM 1514 O O . LEU A 1 195 ? 13.725 6.542 -14.728 1.00 96.12 195 LEU A O 1
ATOM 1518 N N . GLY A 1 196 ? 15.848 7.092 -14.231 1.00 95.12 196 GLY A N 1
ATOM 1519 C CA . GLY A 1 196 ? 15.582 8.480 -13.846 1.00 95.12 196 GLY A CA 1
ATOM 1520 C C . GLY A 1 196 ? 15.501 9.462 -15.014 1.00 95.12 196 GLY A C 1
ATOM 1521 O O . GLY A 1 196 ? 14.472 10.099 -15.213 1.00 95.12 196 GLY A O 1
ATOM 1522 N N . GLU A 1 197 ? 16.576 9.596 -15.790 1.00 94.62 197 GLU A N 1
ATOM 1523 C CA . GLU A 1 197 ? 16.689 10.574 -16.884 1.00 94.62 197 GLU A CA 1
ATOM 1524 C C . GLU A 1 197 ? 15.830 10.167 -18.088 1.00 94.62 197 GLU A C 1
ATOM 1526 O O . GLU A 1 197 ? 15.148 11.001 -18.679 1.00 94.62 197 GLU A O 1
ATOM 1531 N N . GLU A 1 198 ? 15.857 8.880 -18.456 1.00 95.25 198 GLU A N 1
ATOM 1532 C CA . GLU A 1 198 ? 15.255 8.414 -19.708 1.00 95.25 198 GLU A CA 1
ATOM 1533 C C . GLU A 1 198 ? 13.820 7.909 -19.554 1.00 95.25 198 GLU A C 1
ATOM 1535 O O . GLU A 1 198 ? 13.036 8.054 -20.492 1.00 95.25 198 GLU A O 1
ATOM 1540 N N . LEU A 1 199 ? 13.464 7.354 -18.394 1.00 95.38 199 LEU A N 1
ATOM 1541 C CA . LEU A 1 199 ? 12.118 6.855 -18.096 1.00 95.38 199 LEU A CA 1
ATOM 1542 C C . LEU A 1 199 ? 11.383 7.686 -17.031 1.00 95.38 199 LEU A C 1
ATOM 1544 O O . LEU A 1 199 ? 10.187 7.483 -16.831 1.00 95.38 199 LEU A O 1
ATOM 1548 N N . GLY A 1 200 ? 12.017 8.662 -16.374 1.00 94.19 200 GLY A N 1
ATOM 1549 C CA . GLY A 1 200 ? 11.332 9.578 -15.454 1.00 94.19 200 GLY A CA 1
ATOM 1550 C C . GLY A 1 200 ? 10.732 8.907 -14.213 1.00 94.19 200 GLY A C 1
ATOM 1551 O O . GLY A 1 200 ? 9.623 9.270 -13.812 1.00 94.19 200 GLY A O 1
ATOM 1552 N N . LEU A 1 201 ? 11.412 7.906 -13.645 1.00 94.56 201 LEU A N 1
ATOM 1553 C CA . LEU A 1 201 ? 11.130 7.381 -12.305 1.00 94.56 201 LEU A CA 1
ATOM 1554 C C . LEU A 1 201 ? 11.920 8.168 -11.248 1.00 94.56 201 LEU A C 1
ATOM 1556 O O . LEU A 1 201 ? 12.972 8.739 -11.525 1.00 94.56 201 LEU A O 1
ATOM 1560 N N . GLU A 1 202 ? 11.425 8.192 -10.013 1.00 92.56 202 GLU A N 1
ATOM 1561 C CA . GLU A 1 202 ? 12.107 8.875 -8.913 1.00 92.56 202 GLU A CA 1
ATOM 1562 C C . GLU A 1 202 ? 13.243 8.015 -8.337 1.00 92.56 202 GLU A C 1
ATOM 1564 O O . GLU A 1 202 ? 13.021 6.937 -7.775 1.00 92.56 202 GLU A O 1
ATOM 1569 N N . ILE A 1 203 ? 14.468 8.518 -8.484 1.00 92.38 203 ILE A N 1
ATOM 1570 C CA . ILE A 1 203 ? 15.711 7.869 -8.066 1.00 92.38 203 ILE A CA 1
ATOM 1571 C C . ILE A 1 203 ? 16.131 8.414 -6.699 1.00 92.38 203 ILE A C 1
ATOM 1573 O O . ILE A 1 203 ? 16.434 9.596 -6.553 1.00 92.38 203 ILE A O 1
ATOM 1577 N N . LYS A 1 204 ? 16.196 7.531 -5.703 1.00 86.38 204 LYS A N 1
ATOM 1578 C CA . LYS A 1 204 ? 16.741 7.785 -4.361 1.00 86.38 204 LYS A CA 1
ATOM 1579 C C . LYS A 1 204 ? 17.592 6.572 -4.005 1.00 86.38 204 LYS A C 1
ATOM 1581 O O . LYS A 1 204 ? 17.193 5.450 -4.299 1.00 86.38 204 LYS A O 1
ATOM 1586 N N . SER A 1 205 ? 18.774 6.765 -3.420 1.00 69.69 205 SER A N 1
ATOM 1587 C CA . SER A 1 205 ? 19.627 5.617 -3.088 1.00 69.69 205 SER A CA 1
ATOM 1588 C C . SER A 1 205 ? 18.980 4.802 -1.968 1.00 69.69 205 SER A C 1
ATOM 1590 O O . SER A 1 205 ? 18.765 5.324 -0.874 1.00 69.69 205 SER A O 1
ATOM 1592 N N . ALA A 1 206 ? 18.649 3.542 -2.247 1.00 67.94 206 ALA A N 1
ATOM 1593 C CA . ALA A 1 206 ? 17.954 2.675 -1.307 1.00 67.94 206 ALA A CA 1
ATOM 1594 C C . ALA A 1 206 ? 18.881 2.217 -0.175 1.00 67.94 206 ALA A C 1
ATOM 1596 O O . ALA A 1 206 ? 19.574 1.207 -0.282 1.00 67.94 206 ALA A O 1
ATOM 1597 N N . ILE A 1 207 ? 18.867 2.966 0.926 1.00 73.44 207 ILE A N 1
ATOM 1598 C CA . ILE A 1 207 ? 19.383 2.514 2.217 1.00 73.44 207 ILE A CA 1
ATOM 1599 C C . ILE A 1 207 ? 18.195 1.907 2.963 1.00 73.44 207 ILE A C 1
ATOM 1601 O O . ILE A 1 207 ? 17.371 2.629 3.524 1.00 73.44 207 ILE A O 1
ATOM 1605 N N . ILE A 1 208 ? 18.078 0.579 2.929 1.00 77.62 208 ILE A N 1
ATOM 1606 C CA . ILE A 1 208 ? 17.129 -0.144 3.781 1.00 77.62 208 ILE A CA 1
ATOM 1607 C C . ILE A 1 208 ? 17.801 -0.299 5.151 1.00 77.62 208 ILE A C 1
ATOM 1609 O O . ILE A 1 208 ? 18.860 -0.923 5.221 1.00 77.62 208 ILE A O 1
ATOM 1613 N N . PRO A 1 209 ? 17.257 0.283 6.234 1.00 84.25 209 PRO A N 1
ATOM 1614 C CA . PRO A 1 209 ? 17.879 0.171 7.544 1.00 84.25 209 PRO A CA 1
ATOM 1615 C C . PRO A 1 209 ? 17.704 -1.243 8.109 1.00 84.25 209 PRO A C 1
ATOM 1617 O O . PRO A 1 209 ? 16.651 -1.863 7.945 1.00 84.25 209 PRO A O 1
ATOM 1620 N N . SER A 1 210 ? 18.724 -1.738 8.806 1.00 84.88 210 SER A N 1
ATOM 1621 C CA . SER A 1 210 ? 18.666 -3.020 9.510 1.00 84.88 210 SER A CA 1
ATOM 1622 C C . SER A 1 210 ? 17.622 -2.993 10.639 1.00 84.88 210 SER A C 1
ATOM 1624 O O . SER A 1 210 ? 17.486 -1.960 11.300 1.00 84.88 210 SER A O 1
ATOM 1626 N N . PRO A 1 211 ? 16.916 -4.108 10.914 1.00 88.25 211 PRO A N 1
ATOM 1627 C CA . PRO A 1 211 ? 16.042 -4.222 12.080 1.00 88.25 211 PRO A CA 1
ATOM 1628 C C . PRO A 1 211 ? 16.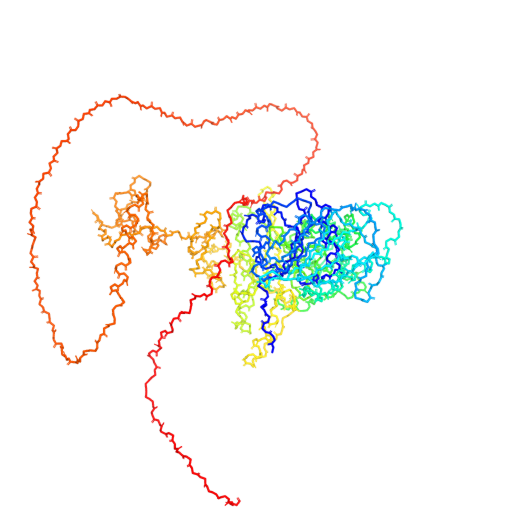759 -3.916 13.401 1.00 88.25 211 PRO A C 1
ATOM 1630 O O . PRO A 1 211 ? 17.925 -4.262 13.592 1.00 88.25 211 PRO A O 1
ATOM 1633 N N . THR A 1 212 ? 16.041 -3.274 14.318 1.00 88.81 212 THR A N 1
ATOM 1634 C CA . THR A 1 212 ? 16.542 -2.815 15.621 1.00 88.81 212 THR A CA 1
ATOM 1635 C C . THR A 1 212 ? 15.898 -3.594 16.772 1.00 88.81 212 THR A C 1
ATOM 1637 O O . THR A 1 212 ? 14.827 -4.173 16.580 1.00 88.81 212 THR A O 1
ATOM 1640 N N . PRO A 1 213 ? 16.472 -3.552 17.991 1.00 88.69 213 PRO A N 1
ATOM 1641 C CA . PRO A 1 213 ? 15.778 -3.970 19.207 1.00 88.69 213 PRO A CA 1
ATOM 1642 C C . PRO A 1 213 ? 14.373 -3.366 19.348 1.00 88.69 213 PRO A C 1
ATOM 1644 O O . PRO A 1 213 ? 14.098 -2.267 18.855 1.00 88.69 213 PRO A O 1
ATOM 1647 N N . GLY A 1 214 ? 13.505 -4.091 20.049 1.00 89.56 214 GLY A N 1
ATOM 1648 C CA . GLY A 1 214 ? 12.194 -3.611 20.480 1.00 89.56 214 GLY A CA 1
ATOM 1649 C C . GLY A 1 214 ? 12.238 -3.070 21.900 1.00 89.56 214 GLY A C 1
ATOM 1650 O O . GLY A 1 214 ? 12.964 -3.597 22.741 1.00 89.56 214 GLY A O 1
ATOM 1651 N N . TYR A 1 215 ? 11.425 -2.057 22.178 1.00 89.62 215 TYR A N 1
ATOM 1652 C CA . TYR A 1 215 ? 11.355 -1.387 23.472 1.00 89.62 215 TYR A CA 1
ATOM 1653 C C . TYR A 1 215 ? 9.953 -1.540 24.056 1.00 89.62 215 TYR A C 1
ATOM 1655 O O . TYR A 1 215 ? 8.978 -1.049 23.483 1.00 89.62 215 TYR A O 1
ATOM 1663 N N . VAL A 1 216 ? 9.846 -2.238 25.188 1.00 89.12 216 VAL A N 1
ATOM 1664 C CA . VAL A 1 216 ? 8.603 -2.347 25.956 1.00 89.12 216 VAL A CA 1
ATOM 1665 C C . VAL A 1 216 ? 8.327 -1.004 26.625 1.00 89.12 216 VAL A C 1
ATOM 1667 O O . VAL A 1 216 ? 9.148 -0.518 27.408 1.00 89.12 216 VAL A O 1
ATOM 1670 N N . ILE A 1 217 ? 7.162 -0.439 26.320 1.00 89.62 217 ILE A N 1
ATOM 1671 C CA . ILE A 1 217 ? 6.634 0.805 26.883 1.00 89.62 217 ILE A CA 1
ATOM 1672 C C . ILE A 1 217 ? 5.299 0.478 27.565 1.00 89.62 217 ILE A C 1
ATOM 1674 O O . ILE A 1 217 ? 4.481 -0.275 27.029 1.00 89.62 217 ILE A O 1
ATOM 1678 N N . VAL A 1 218 ? 5.091 1.027 28.763 1.00 87.25 218 VAL A N 1
ATOM 1679 C CA . VAL A 1 218 ? 3.925 0.761 29.618 1.00 87.25 218 VAL A CA 1
ATOM 1680 C C . VAL A 1 218 ? 3.449 2.069 30.257 1.00 87.25 218 VAL A C 1
ATOM 1682 O O . VAL A 1 218 ? 4.267 2.932 30.564 1.00 87.25 218 VAL A O 1
ATOM 1685 N N . ASP A 1 219 ? 2.135 2.203 30.434 1.00 80.69 219 ASP A N 1
ATOM 1686 C CA . ASP A 1 219 ? 1.446 3.394 30.975 1.00 80.69 219 ASP A CA 1
ATOM 1687 C C . ASP A 1 219 ? 1.588 3.549 32.512 1.00 80.69 219 ASP A C 1
ATOM 1689 O O . ASP A 1 219 ? 1.478 4.643 33.058 1.00 80.69 219 ASP A O 1
ATOM 1693 N N . ASP A 1 220 ? 1.835 2.443 33.227 1.00 82.25 220 ASP A N 1
ATOM 1694 C CA . ASP A 1 220 ? 1.770 2.347 34.693 1.00 82.25 220 ASP A CA 1
ATOM 1695 C C . ASP A 1 220 ? 2.874 1.440 35.279 1.00 82.25 220 ASP A C 1
ATOM 1697 O O . ASP A 1 220 ? 3.177 0.369 34.743 1.00 82.25 220 ASP A O 1
ATOM 1701 N N . ASP A 1 221 ? 3.449 1.842 36.420 1.00 81.38 221 ASP A N 1
ATOM 1702 C CA . ASP A 1 221 ? 4.565 1.145 37.083 1.00 81.38 221 ASP A CA 1
ATOM 1703 C C . ASP A 1 221 ? 4.190 -0.246 37.627 1.00 81.38 221 ASP A C 1
ATOM 1705 O O . ASP A 1 221 ? 5.014 -1.169 37.628 1.00 81.38 221 ASP A O 1
ATOM 1709 N N . LYS A 1 222 ? 2.948 -0.439 38.094 1.00 83.25 222 LYS A N 1
ATOM 1710 C CA . LYS A 1 222 ? 2.482 -1.744 38.588 1.00 83.25 222 LYS A CA 1
ATOM 1711 C C . LYS A 1 222 ? 2.300 -2.710 37.419 1.00 83.25 222 LYS A C 1
ATOM 1713 O O . LYS A 1 222 ? 2.756 -3.852 37.502 1.00 83.25 222 LYS A O 1
ATOM 1718 N N . LEU A 1 223 ? 1.710 -2.251 36.317 1.00 81.31 223 LEU A N 1
ATOM 1719 C CA . LEU A 1 223 ? 1.602 -3.004 35.071 1.00 81.31 223 LEU A CA 1
ATOM 1720 C C . LEU A 1 223 ? 2.991 -3.322 34.495 1.00 81.31 223 LEU A C 1
ATOM 1722 O O . LEU A 1 223 ? 3.224 -4.454 34.077 1.00 81.31 223 LEU A O 1
ATOM 1726 N N . LEU A 1 224 ? 3.950 -2.393 34.571 1.00 82.00 224 LEU A N 1
ATOM 1727 C CA . LEU A 1 224 ? 5.348 -2.632 34.199 1.00 82.00 224 LEU A CA 1
ATOM 1728 C C . LEU A 1 224 ? 5.978 -3.757 35.039 1.00 82.00 224 LEU A C 1
ATOM 1730 O O . LEU A 1 224 ? 6.656 -4.625 34.490 1.00 82.00 224 LEU A O 1
ATOM 1734 N N . CYS A 1 225 ? 5.715 -3.805 36.348 1.00 81.06 225 CYS A N 1
ATOM 1735 C CA . CYS A 1 225 ? 6.165 -4.901 37.214 1.00 81.06 225 CYS A CA 1
ATOM 1736 C C . CYS A 1 225 ? 5.492 -6.242 36.865 1.00 81.06 225 CYS A C 1
ATOM 1738 O O . CYS A 1 225 ? 6.152 -7.283 36.845 1.00 81.06 225 CYS A O 1
ATOM 1740 N N . GLU A 1 226 ? 4.195 -6.242 36.549 1.00 80.56 226 GLU A N 1
ATOM 1741 C CA . GLU A 1 226 ? 3.478 -7.443 36.102 1.00 80.56 226 GLU A CA 1
ATOM 1742 C C . GLU A 1 226 ? 3.966 -7.954 34.736 1.00 80.56 226 GLU A C 1
ATOM 1744 O O . GLU A 1 226 ? 4.030 -9.167 34.531 1.00 80.56 226 GLU A O 1
ATOM 1749 N N . ILE A 1 227 ? 4.340 -7.058 33.818 1.00 79.94 227 ILE A N 1
ATOM 1750 C CA . ILE A 1 227 ? 4.897 -7.395 32.500 1.00 79.94 227 ILE A CA 1
ATOM 1751 C C . ILE A 1 227 ? 6.352 -7.865 32.614 1.00 79.94 227 ILE A C 1
ATOM 1753 O O . ILE A 1 227 ? 6.698 -8.868 31.994 1.00 79.94 227 ILE A O 1
ATOM 1757 N N . ARG A 1 228 ? 7.188 -7.248 33.461 1.00 80.00 228 ARG A N 1
ATOM 1758 C CA . ARG A 1 228 ? 8.574 -7.693 33.726 1.00 80.00 228 ARG A CA 1
ATOM 1759 C C . ARG A 1 228 ? 8.664 -9.146 34.187 1.00 80.00 228 ARG A C 1
ATOM 1761 O O . ARG A 1 228 ? 9.513 -9.882 33.702 1.00 80.00 228 ARG A O 1
ATOM 1768 N N . ASN A 1 229 ? 7.741 -9.589 35.038 1.00 74.19 229 ASN A N 1
ATOM 1769 C CA . ASN A 1 229 ? 7.676 -10.985 35.487 1.00 74.19 229 ASN A CA 1
ATOM 1770 C C . ASN A 1 229 ? 7.190 -11.976 34.403 1.00 74.19 229 ASN A C 1
ATOM 1772 O O . ASN A 1 229 ? 7.316 -13.186 34.584 1.00 74.19 229 ASN A O 1
ATOM 1776 N N . LYS A 1 230 ? 6.622 -11.485 33.291 1.00 69.75 230 LYS A N 1
ATOM 1777 C CA . LYS A 1 230 ? 6.129 -12.280 32.146 1.00 69.75 230 LYS A CA 1
ATOM 1778 C C . LYS A 1 230 ? 7.090 -12.242 30.946 1.00 69.75 230 LYS A C 1
ATOM 1780 O O . LYS A 1 230 ? 7.151 -13.194 30.172 1.00 69.75 230 LYS A O 1
ATOM 1785 N N . PHE A 1 231 ? 7.851 -11.158 30.800 1.00 69.25 231 PHE A N 1
ATOM 1786 C CA . PHE A 1 231 ? 8.869 -10.937 29.771 1.00 69.25 231 PHE A CA 1
ATOM 1787 C C . PHE A 1 231 ? 10.280 -11.156 30.339 1.00 69.25 231 PHE A C 1
ATOM 1789 O O . PHE A 1 231 ? 11.076 -10.225 30.466 1.00 69.25 231 PHE A O 1
ATOM 1796 N N . ASN A 1 232 ? 10.626 -12.416 30.615 1.00 58.09 232 ASN A N 1
ATOM 1797 C CA . ASN A 1 232 ? 12.039 -12.806 30.633 1.00 58.09 232 ASN A CA 1
ATOM 1798 C C . ASN A 1 232 ? 12.620 -12.549 29.235 1.00 58.09 232 ASN A C 1
ATOM 1800 O O . ASN A 1 232 ? 11.997 -12.964 28.261 1.00 58.09 232 ASN A O 1
ATOM 1804 N N . ALA A 1 233 ? 13.769 -11.867 29.157 1.00 55.19 233 ALA A N 1
ATOM 1805 C CA . ALA A 1 233 ? 14.381 -11.317 27.939 1.00 55.19 233 ALA A CA 1
ATOM 1806 C C . ALA A 1 233 ? 14.156 -12.172 26.672 1.00 55.19 233 ALA A C 1
ATOM 1808 O O . ALA A 1 233 ? 14.868 -13.146 26.425 1.00 55.19 233 ALA A O 1
ATOM 1809 N N . LYS A 1 234 ? 13.148 -11.797 25.873 1.00 61.28 234 LYS A N 1
ATOM 1810 C CA . LYS A 1 234 ? 12.798 -12.488 24.629 1.00 61.28 234 LYS A CA 1
ATOM 1811 C C . LYS A 1 234 ? 13.578 -11.885 23.468 1.00 61.28 234 LYS A C 1
ATOM 1813 O O . LYS A 1 234 ? 13.436 -10.698 23.177 1.00 61.28 234 LYS A O 1
ATOM 1818 N N . GLU A 1 235 ? 14.321 -12.713 22.748 1.00 60.69 235 GLU A N 1
ATOM 1819 C CA . GLU A 1 235 ? 14.573 -12.441 21.334 1.00 60.69 235 GLU A CA 1
ATOM 1820 C C . GLU A 1 235 ? 13.276 -12.702 20.564 1.00 60.69 235 GLU A C 1
ATOM 1822 O O . GLU A 1 235 ? 12.711 -13.792 20.651 1.00 60.69 235 GLU A O 1
ATOM 1827 N N . ILE A 1 236 ? 12.793 -11.712 19.812 1.00 60.78 236 ILE A N 1
ATOM 1828 C CA . ILE A 1 236 ? 11.792 -11.969 18.781 1.00 60.78 236 ILE A CA 1
ATOM 1829 C C . ILE A 1 236 ? 12.518 -12.516 17.563 1.00 60.78 236 ILE A C 1
ATOM 1831 O O . ILE A 1 236 ? 13.358 -11.849 16.955 1.00 60.78 236 ILE A O 1
ATOM 1835 N N . HIS A 1 237 ? 12.126 -13.725 17.192 1.00 64.00 237 HIS A N 1
ATOM 1836 C CA . HIS A 1 237 ? 12.486 -14.354 15.940 1.00 64.00 237 HIS A CA 1
ATOM 1837 C C . HIS A 1 237 ? 11.611 -13.783 14.817 1.00 64.00 237 HIS A C 1
ATOM 1839 O O . HIS A 1 237 ? 10.431 -14.107 14.710 1.00 64.00 237 HIS A O 1
ATOM 1845 N N . LEU A 1 238 ? 12.172 -12.921 13.968 1.00 61.31 238 LEU A N 1
ATOM 1846 C CA . LEU A 1 238 ? 11.439 -12.278 12.868 1.00 61.31 238 LEU A CA 1
ATOM 1847 C C . LEU A 1 238 ? 11.201 -13.215 11.671 1.00 61.31 238 LEU A C 1
ATOM 1849 O O . LEU A 1 238 ? 10.598 -12.795 10.682 1.00 61.31 238 LEU A O 1
ATOM 1853 N N . GLY A 1 239 ? 11.667 -14.465 11.778 1.00 53.81 239 GLY A N 1
ATOM 1854 C CA . GLY A 1 239 ? 11.557 -15.514 10.772 1.00 53.81 239 GLY A CA 1
ATOM 1855 C C . GLY A 1 239 ? 12.289 -15.192 9.471 1.00 53.81 239 GLY A C 1
ATOM 1856 O O . GLY A 1 239 ? 13.086 -14.251 9.376 1.00 53.81 239 GLY A O 1
ATOM 1857 N N . LYS A 1 240 ? 11.978 -15.976 8.436 1.00 56.94 240 LYS A N 1
ATOM 1858 C CA . LYS A 1 240 ? 12.427 -15.717 7.064 1.00 56.94 240 LYS A CA 1
ATOM 1859 C C . LYS A 1 240 ? 11.480 -14.747 6.383 1.00 56.94 240 LYS A C 1
ATOM 1861 O O . LYS A 1 240 ? 10.260 -14.885 6.465 1.00 56.94 240 LYS A O 1
ATOM 1866 N N . LEU A 1 241 ? 12.058 -13.794 5.662 1.00 59.38 241 LEU A N 1
ATOM 1867 C CA . LEU A 1 241 ? 11.311 -12.946 4.746 1.00 59.38 241 LEU A CA 1
ATOM 1868 C C . LEU A 1 241 ? 10.715 -13.808 3.622 1.00 59.38 241 LEU A C 1
ATOM 1870 O O . LEU A 1 241 ? 11.417 -14.597 2.993 1.00 59.38 241 LEU A O 1
ATOM 1874 N N . GLU A 1 242 ? 9.407 -13.669 3.405 1.00 61.66 242 GLU A N 1
ATOM 1875 C CA . GLU A 1 242 ? 8.662 -14.409 2.381 1.00 61.66 242 GLU A CA 1
ATOM 1876 C C . GLU A 1 242 ? 9.068 -14.004 0.958 1.00 61.66 242 GLU A C 1
ATOM 1878 O O . GLU A 1 242 ? 9.681 -12.960 0.740 1.00 61.66 242 GLU A O 1
ATOM 1883 N N . ASN A 1 243 ? 8.670 -14.811 -0.032 1.00 54.78 243 ASN A N 1
ATOM 1884 C CA . ASN A 1 243 ? 9.050 -14.645 -1.439 1.00 54.78 243 ASN A CA 1
ATOM 1885 C C . ASN A 1 243 ? 8.765 -13.236 -2.006 1.00 54.78 243 ASN A C 1
ATOM 1887 O O . ASN A 1 243 ? 9.558 -12.727 -2.794 1.00 54.78 243 ASN A O 1
ATOM 1891 N N . SER A 1 244 ? 7.690 -12.571 -1.570 1.00 59.50 244 SER A N 1
ATOM 1892 C CA . SER A 1 244 ? 7.356 -11.185 -1.947 1.00 59.50 244 SER A CA 1
ATOM 1893 C C . SER A 1 244 ? 8.345 -10.134 -1.418 1.00 59.50 244 SER A C 1
ATOM 1895 O O . SER A 1 244 ? 8.463 -9.057 -1.993 1.00 59.50 244 SER A O 1
ATOM 1897 N N . PHE A 1 245 ? 9.094 -10.449 -0.360 1.00 69.06 245 PHE A N 1
ATOM 1898 C CA . PHE A 1 245 ? 10.130 -9.606 0.247 1.00 69.06 245 PHE A CA 1
ATOM 1899 C C . PHE A 1 245 ? 11.547 -10.154 0.012 1.00 69.06 245 PHE A C 1
ATOM 1901 O O . PHE A 1 245 ? 12.517 -9.656 0.586 1.00 69.06 245 PHE A O 1
ATOM 1908 N N . ALA A 1 246 ? 11.690 -11.169 -0.845 1.00 66.75 246 ALA A N 1
ATOM 1909 C CA . ALA A 1 246 ? 12.951 -11.859 -1.098 1.00 66.75 246 ALA A CA 1
ATOM 1910 C C . ALA A 1 246 ? 14.046 -10.928 -1.654 1.00 66.75 246 ALA A C 1
ATOM 1912 O O . ALA A 1 246 ? 15.222 -11.118 -1.346 1.00 66.75 246 ALA A O 1
ATOM 1913 N N . ALA A 1 247 ? 13.663 -9.902 -2.420 1.00 70.88 247 ALA A N 1
ATOM 1914 C CA . ALA A 1 247 ? 14.579 -8.862 -2.882 1.00 70.88 247 ALA A CA 1
ATOM 1915 C C . ALA A 1 247 ? 15.045 -7.948 -1.731 1.00 70.88 247 ALA A C 1
ATOM 1917 O O . ALA A 1 247 ? 16.236 -7.694 -1.577 1.00 70.88 247 ALA A O 1
ATOM 1918 N N . THR A 1 248 ? 14.134 -7.528 -0.844 1.00 74.62 248 THR A N 1
ATOM 1919 C CA . THR A 1 248 ? 14.477 -6.772 0.377 1.00 74.62 248 THR A CA 1
ATOM 1920 C C . THR A 1 248 ? 15.464 -7.536 1.266 1.00 74.62 248 THR A C 1
ATOM 1922 O O . THR A 1 248 ? 16.372 -6.931 1.830 1.00 74.62 248 THR A O 1
ATOM 1925 N N . ALA A 1 249 ? 15.331 -8.864 1.353 1.00 72.62 249 ALA A N 1
ATOM 1926 C CA . ALA A 1 249 ? 16.247 -9.719 2.108 1.00 72.62 249 ALA A CA 1
ATOM 1927 C C . ALA A 1 249 ? 17.687 -9.702 1.552 1.00 72.62 249 ALA A C 1
ATOM 1929 O O . ALA A 1 249 ? 18.642 -9.650 2.326 1.00 72.62 249 ALA A O 1
ATOM 1930 N N . GLU A 1 250 ? 17.856 -9.700 0.223 1.00 73.88 250 GLU A N 1
ATOM 1931 C CA . GLU A 1 250 ? 19.177 -9.576 -0.417 1.00 73.88 250 GLU A CA 1
ATOM 1932 C C . GLU A 1 250 ? 19.819 -8.212 -0.159 1.00 73.88 250 GLU A C 1
ATOM 1934 O O . GLU A 1 250 ? 21.011 -8.143 0.124 1.00 73.88 250 GLU A O 1
ATOM 1939 N N . LEU A 1 251 ? 19.031 -7.133 -0.186 1.00 72.75 251 LEU A N 1
ATOM 1940 C CA . LEU A 1 251 ? 19.518 -5.767 0.057 1.00 72.75 251 LEU A CA 1
ATOM 1941 C C . LEU A 1 251 ? 20.049 -5.539 1.475 1.00 72.75 251 LEU A C 1
ATOM 1943 O O . LEU A 1 251 ? 20.854 -4.636 1.688 1.00 72.75 251 LEU A O 1
ATOM 1947 N N . LEU A 1 252 ? 19.612 -6.359 2.428 1.00 69.06 252 LEU A N 1
ATOM 1948 C CA . LEU A 1 252 ? 20.093 -6.364 3.809 1.00 69.06 252 LEU A CA 1
ATOM 1949 C C . LEU A 1 252 ? 21.281 -7.318 4.023 1.00 69.06 252 LEU A C 1
ATOM 1951 O O . LEU A 1 252 ? 21.818 -7.383 5.126 1.00 69.06 252 LEU A O 1
ATOM 1955 N N . GLY A 1 253 ? 21.671 -8.092 3.004 1.00 62.28 253 GLY A N 1
ATOM 1956 C CA . GLY A 1 253 ? 22.650 -9.176 3.125 1.00 62.28 253 GLY A CA 1
ATOM 1957 C C . GLY A 1 253 ? 22.164 -10.367 3.966 1.00 62.28 253 GLY A C 1
ATOM 1958 O O . GLY A 1 253 ? 22.948 -11.260 4.284 1.00 62.28 253 GLY A O 1
ATOM 1959 N N . THR A 1 254 ? 20.882 -10.404 4.346 1.00 55.97 254 THR A N 1
ATOM 1960 C CA . THR A 1 254 ? 20.324 -11.388 5.282 1.00 55.97 254 THR A CA 1
ATOM 1961 C C . THR A 1 254 ? 19.726 -12.584 4.544 1.00 55.97 254 THR A C 1
ATOM 1963 O O . THR A 1 254 ? 18.573 -12.559 4.116 1.00 55.97 254 THR A O 1
ATOM 1966 N N . SER A 1 255 ? 20.502 -13.664 4.437 1.00 48.75 255 SER A N 1
ATOM 1967 C CA . SER A 1 255 ? 20.033 -14.991 3.996 1.00 48.75 255 SER A CA 1
ATOM 1968 C C . SER A 1 255 ? 19.477 -15.863 5.136 1.00 48.75 255 SER A C 1
ATOM 1970 O O . SER A 1 255 ? 18.938 -16.943 4.885 1.00 48.75 255 SER A O 1
ATOM 1972 N N . ALA A 1 256 ? 19.616 -15.402 6.381 1.00 49.62 256 ALA A N 1
ATOM 1973 C CA . ALA A 1 256 ? 19.240 -16.100 7.605 1.00 49.62 256 ALA A CA 1
ATOM 1974 C C . ALA A 1 256 ? 18.087 -15.396 8.337 1.00 49.62 256 ALA A C 1
ATOM 1976 O O . ALA A 1 256 ? 17.788 -14.229 8.080 1.00 49.62 256 ALA A O 1
ATOM 1977 N N . ASP A 1 257 ? 17.459 -16.120 9.262 1.00 59.06 257 ASP A N 1
ATOM 1978 C CA . ASP A 1 257 ? 16.440 -15.587 10.161 1.00 59.06 257 ASP A CA 1
ATOM 1979 C C . ASP A 1 257 ? 16.998 -14.436 11.012 1.00 59.06 257 ASP A C 1
ATOM 1981 O O . ASP A 1 257 ? 18.077 -14.550 11.600 1.00 59.06 257 ASP A O 1
ATOM 1985 N N . ILE A 1 258 ? 16.263 -13.326 11.088 1.00 66.94 258 ILE A N 1
ATOM 1986 C CA . ILE A 1 258 ? 16.690 -12.149 11.853 1.00 66.94 258 ILE A CA 1
ATOM 1987 C C . ILE A 1 258 ? 16.089 -12.234 13.259 1.00 66.94 258 ILE A C 1
ATOM 1989 O O . ILE A 1 258 ? 14.871 -12.185 13.415 1.00 66.94 258 ILE A O 1
ATOM 1993 N N . ASN A 1 259 ? 16.926 -12.310 14.292 1.00 76.19 259 ASN A N 1
ATOM 1994 C CA . ASN A 1 259 ? 16.489 -12.138 15.678 1.00 76.19 259 ASN A CA 1
ATOM 1995 C C . ASN A 1 259 ? 16.736 -10.690 16.125 1.00 76.19 259 ASN A C 1
ATOM 1997 O O . ASN A 1 259 ? 17.788 -10.122 15.831 1.00 76.19 259 ASN A O 1
ATOM 2001 N N . VAL A 1 260 ? 15.796 -10.103 16.873 1.00 83.25 260 VAL A N 1
ATOM 2002 C CA . VAL A 1 260 ? 16.000 -8.825 17.581 1.00 83.25 260 VAL A CA 1
ATOM 2003 C C . VAL A 1 260 ? 15.575 -8.954 19.048 1.00 83.25 260 VAL A C 1
ATOM 2005 O O . VAL A 1 260 ? 14.522 -9.533 19.325 1.00 83.25 260 VAL A O 1
ATOM 2008 N N . PRO A 1 261 ? 16.352 -8.439 20.016 1.00 85.56 261 PRO A N 1
ATOM 2009 C CA . PRO A 1 261 ? 15.977 -8.507 21.423 1.00 85.56 261 PRO A CA 1
ATOM 2010 C C . PRO A 1 261 ? 14.848 -7.523 21.742 1.00 85.56 261 PRO A C 1
ATOM 2012 O O . PRO A 1 261 ? 14.829 -6.397 21.242 1.00 85.56 261 PRO A O 1
ATOM 2015 N N . VAL A 1 262 ? 13.933 -7.932 22.620 1.00 85.44 262 VAL A N 1
ATOM 2016 C CA . VAL A 1 262 ? 12.971 -7.040 23.275 1.00 85.44 262 VAL A CA 1
ATOM 2017 C C . VAL A 1 262 ? 13.517 -6.653 24.645 1.00 85.44 262 VAL A C 1
ATOM 2019 O O . VAL A 1 262 ? 13.791 -7.505 25.490 1.00 85.44 262 VAL A O 1
ATOM 2022 N N . LEU A 1 263 ? 13.682 -5.349 24.841 1.00 85.75 263 LEU A N 1
ATOM 2023 C CA . LEU A 1 263 ? 14.264 -4.711 26.015 1.00 85.75 263 LEU A CA 1
ATOM 2024 C C . LEU A 1 263 ? 13.205 -3.842 26.700 1.00 85.75 263 LEU A C 1
ATOM 2026 O O . LEU A 1 263 ? 12.280 -3.355 26.053 1.00 85.75 263 LEU A O 1
ATOM 2030 N N . PHE A 1 264 ? 13.351 -3.586 27.997 1.00 83.12 264 PHE A N 1
ATOM 2031 C CA . PHE A 1 264 ? 12.582 -2.529 28.655 1.00 83.12 264 PHE A CA 1
ATOM 2032 C C . PHE A 1 264 ? 13.241 -1.176 28.392 1.00 83.12 264 PHE A C 1
ATOM 2034 O O . PHE A 1 264 ? 14.461 -1.053 28.498 1.00 83.12 264 PHE A O 1
ATOM 2041 N N . GLU A 1 265 ? 12.445 -0.152 28.075 1.00 76.75 265 GLU A N 1
ATOM 2042 C CA . GLU A 1 265 ? 12.954 1.205 27.827 1.00 76.75 265 GLU A CA 1
ATOM 2043 C C . GLU A 1 265 ? 13.822 1.726 28.989 1.00 76.75 265 GLU A C 1
ATOM 2045 O O . GLU A 1 265 ? 14.905 2.260 28.754 1.00 76.75 265 GLU A O 1
ATOM 2050 N N . SER A 1 266 ? 13.385 1.493 30.233 1.00 71.62 266 SER A N 1
ATOM 2051 C CA . SER A 1 266 ? 14.083 1.875 31.473 1.00 71.62 266 SER A CA 1
ATOM 2052 C C . SER A 1 266 ? 15.505 1.329 31.596 1.00 71.62 266 SER A C 1
ATOM 2054 O O . SER A 1 266 ? 16.310 1.868 32.351 1.00 71.62 266 SER A O 1
ATOM 2056 N N . ASP A 1 267 ? 15.786 0.240 30.881 1.00 68.75 267 ASP A N 1
ATOM 2057 C CA . ASP A 1 267 ? 17.024 -0.529 30.983 1.00 68.75 267 ASP A CA 1
ATOM 2058 C C . ASP A 1 267 ? 17.944 -0.237 29.783 1.00 68.75 267 ASP A C 1
ATOM 2060 O O . ASP A 1 267 ? 19.024 -0.816 29.651 1.00 68.75 267 ASP A O 1
ATOM 2064 N N . SER A 1 268 ? 17.526 0.686 28.907 1.00 65.06 268 SER A N 1
ATOM 2065 C CA . SER A 1 268 ? 18.265 1.135 27.732 1.00 65.06 268 SER A CA 1
ATOM 2066 C C . SER A 1 268 ? 18.884 2.521 27.948 1.00 65.06 268 SER A C 1
ATOM 2068 O O . SER A 1 268 ? 18.234 3.461 28.396 1.00 65.06 268 SER A O 1
ATOM 2070 N N . ALA A 1 269 ? 20.167 2.670 27.609 1.00 56.72 269 ALA A N 1
ATOM 2071 C CA . ALA A 1 269 ? 20.930 3.904 27.829 1.00 56.72 269 ALA A CA 1
ATOM 2072 C C . ALA A 1 269 ? 20.734 4.971 26.724 1.00 56.72 269 ALA A C 1
ATOM 2074 O O . ALA A 1 269 ? 21.649 5.746 26.445 1.00 56.72 269 ALA A O 1
ATOM 2075 N N . GLY A 1 270 ? 19.581 4.988 26.050 1.00 57.31 270 GLY A N 1
ATOM 2076 C CA . GLY A 1 270 ? 19.329 5.833 24.880 1.00 57.31 270 GLY A CA 1
ATOM 2077 C C . GLY A 1 270 ? 17.874 6.283 24.775 1.00 57.31 270 GLY A C 1
ATOM 2078 O O . GLY A 1 270 ? 16.976 5.656 25.327 1.00 57.31 270 GLY A O 1
ATOM 2079 N N . ALA A 1 271 ? 17.641 7.383 24.059 1.00 56.50 271 ALA A N 1
ATOM 2080 C CA . ALA A 1 271 ? 16.295 7.8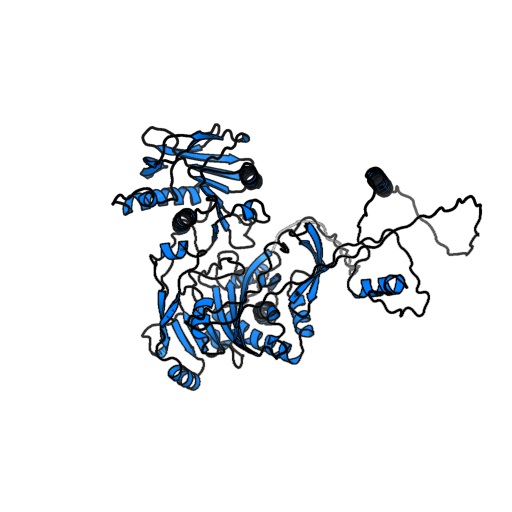96 23.833 1.00 56.50 271 ALA A CA 1
ATOM 2081 C C . ALA A 1 271 ? 15.538 7.012 22.829 1.00 56.50 271 ALA A C 1
ATOM 2083 O O . ALA A 1 271 ? 15.912 6.934 21.657 1.00 56.50 271 ALA A O 1
ATOM 2084 N N . VAL A 1 272 ? 14.453 6.378 23.276 1.00 64.69 272 VAL A N 1
ATOM 2085 C CA . VAL A 1 272 ? 13.480 5.750 22.375 1.00 64.69 272 VAL A CA 1
ATOM 2086 C C . VAL A 1 272 ? 12.717 6.862 21.651 1.00 64.69 272 VAL A C 1
ATOM 2088 O O . VAL A 1 272 ? 12.193 7.773 22.283 1.00 64.69 272 VAL A O 1
ATOM 2091 N N . LEU A 1 273 ? 12.667 6.801 20.318 1.00 80.88 273 LEU A N 1
ATOM 2092 C CA . LEU A 1 273 ? 12.141 7.874 19.454 1.00 80.88 273 LEU A CA 1
ATOM 2093 C C . LEU A 1 273 ? 10.610 8.058 19.495 1.00 80.88 273 LEU A C 1
ATOM 2095 O O . LEU A 1 273 ? 10.087 8.922 18.799 1.00 80.88 273 LEU A O 1
ATOM 2099 N N . PHE A 1 274 ? 9.896 7.251 20.278 1.00 90.75 274 PHE A N 1
ATOM 2100 C CA . PHE A 1 274 ? 8.436 7.230 20.348 1.00 90.75 274 PHE A CA 1
ATOM 2101 C C . PHE A 1 274 ? 7.900 8.275 21.337 1.00 90.75 274 PHE A C 1
ATOM 2103 O O . PHE A 1 274 ? 8.227 8.240 22.527 1.00 90.75 274 PHE A O 1
ATOM 2110 N N . ASP A 1 275 ? 7.033 9.183 20.881 1.00 93.31 275 ASP A N 1
ATOM 2111 C CA . ASP A 1 275 ? 6.457 10.223 21.738 1.00 93.31 275 ASP A CA 1
ATOM 2112 C C . ASP A 1 275 ? 5.328 9.681 22.634 1.00 93.31 275 ASP A C 1
ATOM 2114 O O . ASP A 1 275 ? 4.129 9.816 22.366 1.00 93.31 275 ASP A O 1
ATOM 2118 N N . LYS A 1 276 ? 5.740 9.105 23.767 1.00 92.19 276 LYS A N 1
ATOM 2119 C CA . LYS A 1 276 ? 4.853 8.641 24.844 1.00 92.19 276 LYS A CA 1
ATOM 2120 C C . LYS A 1 276 ? 3.909 9.730 25.359 1.00 92.19 276 LYS A C 1
ATOM 2122 O O . LYS A 1 276 ? 2.778 9.420 25.724 1.00 92.19 276 LYS A O 1
ATOM 2127 N N . VAL A 1 277 ? 4.343 10.994 25.399 1.00 92.69 277 VAL A N 1
ATOM 2128 C CA . VAL A 1 277 ? 3.515 12.099 25.910 1.00 92.69 277 VAL A CA 1
ATOM 2129 C C . VAL A 1 277 ? 2.382 12.382 24.929 1.00 92.69 277 VAL A C 1
ATOM 2131 O O . VAL A 1 277 ? 1.225 12.480 25.338 1.00 92.69 277 VAL A O 1
ATOM 2134 N N . ALA A 1 278 ? 2.687 12.430 23.631 1.00 95.50 278 ALA A N 1
ATOM 2135 C CA . ALA A 1 278 ? 1.679 12.521 22.585 1.00 95.50 278 ALA A CA 1
ATOM 2136 C C . ALA A 1 278 ? 0.707 11.329 22.642 1.00 95.50 278 ALA A C 1
ATOM 2138 O O . ALA A 1 278 ? -0.502 11.552 22.709 1.00 95.50 278 ALA A O 1
ATOM 2139 N N . TYR A 1 279 ? 1.219 10.096 22.724 1.00 97.06 279 TYR A N 1
ATOM 2140 C CA . TYR A 1 279 ? 0.420 8.868 22.801 1.00 97.06 279 TYR A CA 1
ATOM 2141 C C . TYR A 1 279 ? -0.556 8.849 23.995 1.00 97.06 279 TYR A C 1
ATOM 2143 O O . TYR A 1 279 ? -1.778 8.899 23.815 1.00 97.06 279 TYR A O 1
ATOM 2151 N N . PHE A 1 280 ? -0.039 8.826 25.229 1.00 95.50 280 PHE A N 1
ATOM 2152 C CA . PHE A 1 280 ? -0.859 8.650 26.433 1.00 95.50 280 PHE A CA 1
ATOM 2153 C C . PHE A 1 280 ? -1.766 9.863 26.711 1.00 95.50 280 PHE A C 1
ATOM 2155 O O . PHE A 1 280 ? -2.843 9.717 27.297 1.00 95.50 280 PHE A O 1
ATOM 2162 N N . SER A 1 281 ? -1.441 11.056 26.183 1.00 95.31 281 SER A N 1
ATOM 2163 C CA . SER A 1 281 ? -2.380 12.188 26.219 1.00 95.31 281 SER A CA 1
ATOM 2164 C C . SER A 1 281 ? -3.714 11.870 25.525 1.00 95.31 281 SER A C 1
ATOM 2166 O O . SER A 1 281 ? -4.764 12.297 26.016 1.00 95.31 281 SER A O 1
ATOM 2168 N N . LYS A 1 282 ? -3.714 11.073 24.442 1.00 96.56 282 LYS A N 1
ATOM 2169 C CA . LYS A 1 282 ? -4.927 10.726 23.675 1.00 96.56 282 LYS A CA 1
ATOM 2170 C C . LYS A 1 282 ? -5.546 9.384 24.037 1.00 96.56 282 LYS A C 1
ATOM 2172 O O . LYS A 1 282 ? -6.745 9.242 23.833 1.00 96.56 282 LYS A O 1
ATOM 2177 N N . LEU A 1 283 ? -4.777 8.428 24.561 1.00 97.19 283 LEU A N 1
ATOM 2178 C CA . LEU A 1 283 ? -5.288 7.093 24.894 1.00 97.19 283 LEU A CA 1
ATOM 2179 C C . LEU A 1 283 ? -6.376 7.189 25.976 1.00 97.19 283 LEU A C 1
ATOM 2181 O O . LEU A 1 283 ? -6.132 7.785 27.025 1.00 97.19 283 LEU A O 1
ATOM 2185 N N . LYS A 1 284 ? -7.582 6.669 25.724 1.00 96.69 284 LYS A N 1
ATOM 2186 C CA . LYS A 1 284 ? -8.708 6.643 26.688 1.00 96.69 284 LYS A CA 1
ATOM 2187 C C . LYS A 1 284 ? -9.471 5.304 26.678 1.00 96.69 284 LYS A C 1
ATOM 2189 O O . LYS A 1 284 ? -10.599 5.240 27.163 1.00 96.69 284 LYS A O 1
ATOM 2194 N N . SER A 1 285 ? -8.872 4.263 26.101 1.00 95.81 285 SER A N 1
ATOM 2195 C CA . SER A 1 285 ? -9.252 2.857 26.283 1.00 95.81 285 SER A CA 1
ATOM 2196 C C . SER A 1 285 ? -9.008 2.390 27.727 1.00 95.81 285 SER A C 1
ATOM 2198 O O . SER A 1 285 ? -8.468 3.128 28.552 1.00 95.81 285 SER A O 1
ATOM 2200 N N . ASN A 1 286 ? -9.448 1.167 28.028 1.00 93.19 286 ASN A N 1
ATOM 2201 C CA . ASN A 1 286 ? -9.318 0.511 29.330 1.00 93.19 286 ASN A CA 1
ATOM 2202 C C . ASN A 1 286 ? -8.404 -0.729 29.268 1.00 93.19 286 ASN A C 1
ATOM 2204 O O . ASN A 1 286 ? -7.869 -1.150 30.291 1.00 93.19 286 ASN A O 1
ATOM 2208 N N . ASN A 1 287 ? -8.265 -1.348 28.087 1.00 91.62 287 ASN A N 1
ATOM 2209 C CA . ASN A 1 287 ? -7.516 -2.589 27.871 1.00 91.62 287 ASN A CA 1
ATOM 2210 C C . ASN A 1 287 ? -6.479 -2.423 26.753 1.00 91.62 287 ASN A C 1
ATOM 2212 O O . ASN A 1 287 ? -5.321 -2.805 26.918 1.00 91.62 287 ASN A O 1
ATOM 2216 N N . PHE A 1 288 ? -6.878 -1.864 25.605 1.00 95.31 288 PHE A N 1
ATOM 2217 C CA . PHE A 1 288 ? -5.990 -1.735 24.447 1.00 95.31 288 PHE A CA 1
ATOM 2218 C C . PHE A 1 288 ? -5.004 -0.566 24.602 1.00 95.31 288 PHE A C 1
ATOM 2220 O O . PHE A 1 288 ? -5.406 0.557 24.899 1.00 95.31 288 PHE A O 1
ATOM 2227 N N . GLY A 1 289 ? -3.718 -0.807 24.322 1.00 94.06 289 GLY A N 1
ATOM 2228 C CA . GLY A 1 289 ? -2.693 0.240 24.184 1.00 94.06 289 GLY A CA 1
ATOM 2229 C C . GLY A 1 289 ? -1.877 0.586 25.436 1.00 94.06 289 GLY A C 1
ATOM 2230 O O . GLY A 1 289 ? -0.866 1.269 25.312 1.00 94.06 289 GLY A O 1
ATOM 2231 N N . HIS A 1 290 ? -2.230 0.086 26.625 1.00 93.12 290 HIS A N 1
ATOM 2232 C CA . HIS A 1 290 ? -1.461 0.365 27.855 1.00 93.12 290 HIS A CA 1
ATOM 2233 C C . HIS A 1 290 ? -0.145 -0.432 27.964 1.00 93.12 290 HIS A C 1
ATOM 2235 O O . HIS A 1 290 ? 0.716 -0.089 28.773 1.00 93.12 290 HIS A O 1
ATOM 2241 N N . VAL A 1 291 ? 0.020 -1.481 27.147 1.00 90.44 291 VAL A N 1
ATOM 2242 C CA . VAL A 1 291 ? 1.272 -2.234 26.966 1.00 90.44 291 VAL A CA 1
ATOM 2243 C C . VAL A 1 291 ? 1.593 -2.277 25.477 1.00 90.44 291 VAL A C 1
ATOM 2245 O O . VAL A 1 291 ? 0.790 -2.759 24.674 1.00 90.44 291 VAL A O 1
ATOM 2248 N N . MET A 1 292 ? 2.777 -1.805 25.103 1.00 92.19 292 MET A N 1
ATOM 2249 C CA . MET A 1 292 ? 3.228 -1.814 23.715 1.00 92.19 292 MET A CA 1
ATOM 2250 C C . MET A 1 292 ? 4.697 -2.218 23.597 1.00 92.19 292 MET A C 1
ATOM 2252 O O . MET A 1 292 ? 5.476 -2.064 24.539 1.00 92.19 292 MET A O 1
ATOM 2256 N N . VAL A 1 293 ? 5.083 -2.703 22.418 1.00 92.62 293 VAL A N 1
ATOM 2257 C CA . VAL A 1 293 ? 6.489 -2.914 22.055 1.00 92.62 293 VAL A CA 1
ATOM 2258 C C . VAL A 1 293 ? 6.781 -2.109 20.795 1.00 92.62 293 VAL A C 1
ATOM 2260 O O . VAL A 1 293 ? 6.265 -2.418 19.720 1.00 92.62 293 VAL A O 1
ATOM 2263 N N . TYR A 1 294 ? 7.577 -1.052 20.940 1.00 94.50 294 TYR A N 1
ATOM 2264 C CA . TYR A 1 294 ? 7.964 -0.169 19.844 1.00 94.50 294 TYR A CA 1
ATOM 2265 C C . TYR A 1 294 ? 9.290 -0.611 19.226 1.00 94.50 294 TYR A C 1
ATOM 2267 O O . TYR A 1 294 ? 10.286 -0.778 19.928 1.00 94.50 294 TYR A O 1
ATOM 2275 N N . PHE A 1 295 ? 9.318 -0.737 17.904 1.00 93.31 295 PHE A N 1
ATOM 2276 C CA . PHE A 1 295 ? 10.519 -1.004 17.122 1.00 93.31 295 PHE A CA 1
ATOM 2277 C C . PHE A 1 295 ? 10.809 0.200 16.217 1.00 93.31 295 PHE A C 1
ATOM 2279 O O . PHE A 1 295 ? 9.995 0.493 15.336 1.00 93.31 295 PHE A O 1
ATOM 2286 N N . PRO A 1 296 ? 11.961 0.882 16.356 1.00 93.19 296 PRO A N 1
ATOM 2287 C CA . PRO A 1 296 ? 12.393 1.880 15.380 1.00 93.19 296 PRO A CA 1
ATOM 2288 C C . PRO A 1 296 ? 12.392 1.318 13.947 1.00 93.19 296 PRO A C 1
ATOM 2290 O O . PRO A 1 296 ? 11.833 1.936 13.042 1.00 93.19 296 PRO A O 1
ATOM 2293 N N . VAL A 1 297 ? 12.934 0.107 13.759 1.00 91.94 297 VAL A N 1
ATOM 2294 C CA . VAL A 1 297 ? 12.937 -0.636 12.490 1.00 91.94 297 VAL A CA 1
ATOM 2295 C C . VAL A 1 297 ? 12.627 -2.116 12.731 1.00 91.94 297 VAL A C 1
ATOM 2297 O O . VAL A 1 297 ? 13.247 -2.749 13.584 1.00 91.94 297 VAL A O 1
ATOM 2300 N N . ILE A 1 298 ? 11.702 -2.696 11.959 1.00 90.81 298 ILE A N 1
ATOM 2301 C CA . ILE A 1 298 ? 11.295 -4.109 12.074 1.00 90.81 298 ILE A CA 1
ATOM 2302 C C . ILE A 1 298 ? 10.997 -4.740 10.707 1.00 90.81 298 ILE A C 1
ATOM 2304 O O . ILE A 1 298 ? 10.793 -4.019 9.734 1.00 90.81 298 ILE A O 1
ATOM 2308 N N . THR A 1 299 ? 10.914 -6.074 10.611 1.00 89.12 299 THR A N 1
ATOM 2309 C CA . THR A 1 299 ? 10.409 -6.749 9.395 1.00 89.12 299 THR A CA 1
ATOM 2310 C C . THR A 1 299 ? 8.949 -6.381 9.138 1.00 89.12 299 THR A C 1
ATOM 2312 O O . THR A 1 299 ? 8.660 -5.658 8.188 1.00 89.12 299 THR A O 1
ATOM 2315 N N . SER A 1 300 ? 8.041 -6.800 10.022 1.00 91.75 300 SER A N 1
ATOM 2316 C CA . SER A 1 300 ? 6.658 -6.326 10.080 1.00 91.75 300 SER A CA 1
ATOM 2317 C C . SER A 1 300 ? 6.093 -6.422 11.497 1.00 91.75 300 SER A C 1
ATOM 2319 O O . SER A 1 300 ? 6.411 -7.361 12.229 1.00 91.75 300 SER A O 1
ATOM 2321 N N . THR A 1 301 ? 5.203 -5.492 11.860 1.00 95.31 301 THR A N 1
ATOM 2322 C CA . THR A 1 301 ? 4.470 -5.526 13.139 1.00 95.31 301 THR A CA 1
ATOM 2323 C C . THR A 1 301 ? 3.608 -6.779 13.278 1.00 95.31 301 THR A C 1
ATOM 2325 O O . THR A 1 301 ? 3.430 -7.259 14.390 1.00 95.31 301 THR A O 1
ATOM 2328 N N . MET A 1 302 ? 3.112 -7.345 12.168 1.00 92.88 302 MET A N 1
ATOM 2329 C CA . MET A 1 302 ? 2.306 -8.570 12.190 1.00 92.88 302 MET A CA 1
ATOM 2330 C C . MET A 1 302 ? 3.125 -9.767 12.690 1.00 92.88 302 MET A C 1
ATOM 2332 O O . MET A 1 302 ? 2.751 -10.390 13.677 1.00 92.88 302 MET A O 1
ATOM 2336 N N . ILE A 1 303 ? 4.294 -10.010 12.083 1.00 89.62 303 ILE A N 1
ATOM 2337 C CA . ILE A 1 303 ? 5.187 -11.126 12.445 1.00 89.62 303 ILE A CA 1
ATOM 2338 C C . ILE A 1 303 ? 5.656 -10.982 13.900 1.00 89.62 303 ILE A C 1
ATOM 2340 O O . ILE A 1 303 ? 5.595 -11.928 14.680 1.00 89.62 303 ILE A O 1
ATOM 2344 N N . ALA A 1 304 ? 6.083 -9.778 14.292 1.00 90.06 304 ALA A N 1
ATOM 2345 C CA . ALA A 1 304 ? 6.506 -9.511 15.664 1.00 90.06 304 ALA A CA 1
ATOM 2346 C C . ALA A 1 304 ? 5.348 -9.630 16.681 1.00 90.06 304 ALA A C 1
ATOM 2348 O O . ALA A 1 304 ? 5.589 -10.001 17.825 1.00 90.06 304 ALA A O 1
ATOM 2349 N N . SER A 1 305 ? 4.096 -9.377 16.281 1.00 91.88 305 SER A N 1
ATOM 2350 C CA . SER A 1 305 ? 2.921 -9.582 17.140 1.00 91.88 305 SER A CA 1
ATOM 2351 C C . SER A 1 305 ? 2.520 -11.053 17.269 1.00 91.88 305 SER A C 1
ATOM 2353 O O . SER A 1 305 ? 2.075 -11.452 18.342 1.00 91.88 305 SER A O 1
ATOM 2355 N N . GLU A 1 306 ? 2.691 -11.861 16.220 1.00 89.19 306 GLU A N 1
ATOM 2356 C CA . GLU A 1 306 ? 2.478 -13.316 16.262 1.00 89.19 306 GLU A CA 1
ATOM 2357 C C . GLU A 1 306 ? 3.476 -13.982 17.235 1.00 89.19 306 GLU A C 1
ATOM 2359 O O . GLU A 1 306 ? 3.087 -14.815 18.047 1.00 89.19 306 GLU A O 1
ATOM 2364 N N . GLN A 1 307 ? 4.734 -13.524 17.271 1.00 85.75 307 GLN A N 1
ATOM 2365 C CA . GLN A 1 307 ? 5.759 -13.978 18.234 1.00 85.75 307 GLN A CA 1
ATOM 2366 C C . GLN A 1 307 ? 5.505 -13.537 19.694 1.00 85.75 307 GLN A C 1
ATOM 2368 O O . GLN A 1 307 ? 6.166 -14.013 20.621 1.00 85.75 307 GLN A O 1
ATOM 2373 N N . LEU A 1 308 ? 4.557 -12.622 19.922 1.00 85.12 308 LEU A N 1
ATOM 2374 C CA . LEU A 1 308 ? 4.170 -12.127 21.248 1.00 85.12 308 LEU A CA 1
ATOM 2375 C C . LEU A 1 308 ? 2.777 -12.602 21.693 1.00 85.12 308 LEU A C 1
ATOM 2377 O O . LEU A 1 308 ? 2.322 -12.192 22.760 1.00 85.12 308 LEU A O 1
ATOM 2381 N N . SER A 1 309 ? 2.122 -13.493 20.938 1.00 83.44 309 SER A N 1
ATOM 2382 C CA . SER A 1 309 ? 0.719 -13.887 21.157 1.00 83.44 309 SER A CA 1
ATOM 2383 C C . SER A 1 309 ? 0.432 -14.638 22.465 1.00 83.44 309 SER A C 1
ATOM 2385 O O . SER A 1 309 ? -0.728 -14.830 22.819 1.00 83.44 309 SER A O 1
ATOM 2387 N N . GLU A 1 310 ? 1.465 -15.046 23.208 1.00 79.88 310 GLU A N 1
ATOM 2388 C CA . GLU A 1 310 ? 1.343 -15.520 24.597 1.00 79.88 310 GLU A CA 1
ATOM 2389 C C . GLU A 1 310 ? 0.791 -14.441 25.549 1.00 79.88 310 GLU A C 1
ATOM 2391 O O . GLU A 1 310 ? 0.348 -14.758 26.653 1.00 79.88 310 GLU A O 1
ATOM 2396 N N . HIS A 1 311 ? 0.816 -13.172 25.128 1.00 81.25 311 HIS A N 1
ATOM 2397 C CA . HIS A 1 311 ? 0.350 -12.022 25.893 1.00 81.25 311 HIS A CA 1
ATOM 2398 C C . HIS A 1 311 ? -0.781 -11.304 25.143 1.00 81.25 311 HIS A C 1
ATOM 2400 O O . HIS A 1 311 ? -0.658 -10.946 23.968 1.00 81.25 311 HIS A O 1
ATOM 2406 N N . GLU A 1 312 ? -1.901 -11.078 25.824 1.00 83.88 312 GLU A N 1
ATOM 2407 C CA . GLU A 1 312 ? -3.072 -10.401 25.256 1.00 83.88 312 GLU A CA 1
ATOM 2408 C C . GLU A 1 312 ? -2.964 -8.872 25.356 1.00 83.88 312 GLU A C 1
ATOM 2410 O O . GLU A 1 312 ? -2.292 -8.338 26.238 1.00 83.88 312 GLU A O 1
ATOM 2415 N N . ASN A 1 313 ? -3.665 -8.168 24.462 1.00 89.25 313 ASN A N 1
ATOM 2416 C CA . ASN A 1 313 ? -3.816 -6.707 24.410 1.00 89.25 313 ASN A CA 1
ATOM 2417 C C . ASN A 1 313 ? -2.522 -5.904 24.173 1.00 89.25 313 ASN A C 1
ATOM 2419 O O . ASN A 1 313 ? -2.540 -4.673 24.246 1.00 89.25 313 ASN A O 1
ATOM 2423 N N . ILE A 1 314 ? -1.416 -6.577 23.833 1.00 89.38 314 ILE A N 1
ATOM 2424 C CA . ILE A 1 314 ? -0.174 -5.919 23.418 1.00 89.38 314 ILE A CA 1
ATOM 2425 C C . ILE A 1 314 ? -0.344 -5.297 22.031 1.00 89.38 314 ILE A C 1
ATOM 2427 O O . ILE A 1 314 ? -0.866 -5.918 21.100 1.00 89.38 314 ILE A O 1
ATOM 2431 N N . VAL A 1 315 ? 0.163 -4.071 21.897 1.00 95.81 315 VAL A N 1
ATOM 2432 C CA . VAL A 1 315 ? 0.303 -3.377 20.615 1.00 95.81 315 VAL A CA 1
ATOM 2433 C C . VAL A 1 315 ? 1.768 -3.387 20.181 1.00 95.81 315 VAL A C 1
ATOM 2435 O O . VAL A 1 315 ? 2.629 -2.817 20.846 1.00 95.81 315 VAL A O 1
ATOM 2438 N N . VAL A 1 316 ? 2.071 -4.004 19.044 1.00 96.25 316 VAL A N 1
ATOM 2439 C CA . VAL A 1 316 ? 3.390 -3.895 18.406 1.00 96.25 316 VAL A CA 1
ATOM 2440 C C . VAL A 1 316 ? 3.382 -2.691 17.475 1.00 96.25 316 VAL A C 1
ATOM 2442 O O . VAL A 1 316 ? 2.550 -2.633 16.575 1.00 96.25 316 VAL A O 1
ATOM 2445 N N . ILE A 1 317 ? 4.297 -1.741 17.664 1.00 97.75 317 ILE A N 1
ATOM 2446 C CA . ILE A 1 317 ? 4.381 -0.494 16.885 1.00 97.75 317 ILE A CA 1
ATOM 2447 C C . ILE A 1 317 ? 5.711 -0.458 16.126 1.00 97.75 317 ILE A C 1
ATOM 2449 O O . ILE A 1 317 ? 6.740 -0.855 16.670 1.00 97.75 317 ILE A O 1
ATOM 2453 N N . ALA A 1 318 ? 5.711 0.040 14.888 1.00 95.88 318 ALA A N 1
ATOM 2454 C CA . ALA A 1 318 ? 6.925 0.243 14.098 1.00 95.88 318 ALA A CA 1
ATOM 2455 C C . ALA A 1 318 ? 7.087 1.701 13.652 1.00 95.88 318 ALA A C 1
ATOM 2457 O O . ALA A 1 318 ? 6.167 2.271 13.070 1.00 95.88 318 ALA A O 1
ATOM 2458 N N . GLY A 1 319 ? 8.283 2.270 13.836 1.00 94.69 319 GLY A N 1
ATOM 2459 C CA . GLY A 1 319 ? 8.689 3.505 13.153 1.00 94.69 319 GLY A CA 1
ATOM 2460 C C . GLY A 1 319 ? 8.902 3.280 11.651 1.00 94.69 319 GLY A C 1
ATOM 2461 O O . GLY A 1 319 ? 8.494 4.095 10.827 1.00 94.69 319 GLY A O 1
ATOM 2462 N N . ARG A 1 320 ? 9.476 2.125 11.286 1.00 92.81 320 ARG A N 1
ATOM 2463 C CA . ARG A 1 320 ? 9.662 1.673 9.902 1.00 92.81 320 ARG A CA 1
ATOM 2464 C C . ARG A 1 320 ? 9.547 0.151 9.793 1.00 92.81 320 ARG A C 1
ATOM 2466 O O . ARG A 1 320 ? 10.151 -0.577 10.578 1.00 92.81 320 ARG A O 1
ATOM 2473 N N . GLN A 1 321 ? 8.812 -0.338 8.794 1.00 92.62 321 GLN A N 1
ATOM 2474 C CA . GLN A 1 321 ? 8.827 -1.755 8.405 1.00 92.62 321 GLN A CA 1
ATOM 2475 C C . GLN A 1 321 ? 9.650 -1.927 7.121 1.00 92.62 321 GLN A C 1
ATOM 2477 O O . GLN A 1 321 ? 9.446 -1.193 6.157 1.00 92.62 321 GLN A O 1
ATOM 2482 N N . ILE A 1 322 ? 10.554 -2.905 7.074 1.00 88.31 322 ILE A N 1
ATOM 2483 C CA . ILE A 1 322 ? 11.283 -3.266 5.839 1.00 88.31 322 ILE A CA 1
ATOM 2484 C C . ILE A 1 322 ? 10.486 -4.238 4.952 1.00 88.31 322 ILE A C 1
ATOM 2486 O O . ILE A 1 322 ? 10.733 -4.332 3.753 1.00 88.31 322 ILE A O 1
ATOM 2490 N N . ALA A 1 323 ? 9.513 -4.942 5.534 1.00 87.44 323 ALA A N 1
ATOM 2491 C CA . ALA A 1 323 ? 8.686 -5.956 4.889 1.00 87.44 323 ALA A CA 1
ATOM 2492 C C . ALA A 1 323 ? 7.211 -5.823 5.314 1.00 87.44 323 ALA A C 1
ATOM 2494 O O . ALA A 1 323 ? 6.559 -6.789 5.712 1.00 87.44 323 ALA A O 1
ATOM 2495 N N . GLY A 1 324 ? 6.692 -4.590 5.276 1.00 90.69 324 GLY A N 1
ATOM 2496 C CA . GLY A 1 324 ? 5.309 -4.287 5.643 1.00 90.69 324 GLY A CA 1
ATOM 2497 C C . GLY A 1 324 ? 4.310 -5.076 4.791 1.00 90.69 324 GLY A C 1
ATOM 2498 O O . GLY A 1 324 ? 4.358 -5.032 3.561 1.00 90.69 324 GLY A O 1
ATOM 2499 N N . ARG A 1 325 ? 3.394 -5.799 5.444 1.00 90.69 325 ARG A N 1
ATOM 2500 C CA . ARG A 1 325 ? 2.414 -6.677 4.786 1.00 90.69 325 ARG A CA 1
ATOM 2501 C C . ARG A 1 325 ? 1.092 -5.960 4.510 1.00 90.69 325 ARG A C 1
ATOM 2503 O O . ARG A 1 325 ? 0.500 -5.363 5.405 1.00 90.69 325 ARG A O 1
ATOM 2510 N N . GLY A 1 326 ? 0.600 -6.085 3.284 1.00 90.38 326 GLY A N 1
ATOM 2511 C CA . GLY A 1 326 ? -0.773 -5.798 2.883 1.00 90.38 326 GLY A CA 1
ATOM 2512 C C . GLY A 1 326 ? -1.572 -7.082 2.631 1.00 90.38 326 GLY A C 1
ATOM 2513 O O . GLY A 1 326 ? -1.070 -8.200 2.742 1.00 90.38 326 GLY A O 1
ATOM 2514 N N . ARG A 1 327 ? -2.853 -6.931 2.285 1.00 88.75 327 ARG A N 1
ATOM 2515 C CA . ARG A 1 327 ? -3.754 -8.067 2.030 1.00 88.75 327 ARG A CA 1
ATOM 2516 C C . ARG A 1 327 ? -3.458 -8.735 0.680 1.00 88.75 327 ARG A C 1
ATOM 2518 O O . ARG A 1 327 ? -3.108 -8.050 -0.279 1.00 88.75 327 ARG A O 1
ATOM 2525 N N . SER A 1 328 ? -3.653 -10.053 0.591 1.00 84.00 328 SER A N 1
ATOM 2526 C CA . SER A 1 328 ? -3.480 -10.834 -0.649 1.00 84.00 328 SER A CA 1
ATOM 2527 C C . SER A 1 328 ? -2.093 -10.652 -1.287 1.00 84.00 328 SER A C 1
ATOM 2529 O O . SER A 1 328 ? -1.991 -10.352 -2.470 1.00 84.00 328 SER A O 1
ATOM 2531 N N . GLY A 1 329 ? -1.028 -10.743 -0.483 1.00 82.94 329 GLY A N 1
ATOM 2532 C CA . GLY A 1 329 ? 0.365 -10.644 -0.945 1.00 82.94 329 GLY A CA 1
ATOM 2533 C C . GLY A 1 329 ? 0.866 -9.234 -1.291 1.00 82.94 329 GLY A C 1
ATOM 2534 O O . GLY A 1 329 ? 2.052 -9.074 -1.570 1.00 82.94 329 GLY A O 1
ATOM 2535 N N . ASN A 1 330 ? 0.008 -8.206 -1.245 1.00 87.88 330 ASN A N 1
ATOM 2536 C CA . ASN A 1 330 ? 0.424 -6.821 -1.486 1.00 87.88 330 ASN A CA 1
ATOM 2537 C C . ASN A 1 330 ? 1.448 -6.351 -0.439 1.00 87.88 330 ASN A C 1
ATOM 2539 O O . ASN A 1 330 ? 1.388 -6.741 0.726 1.00 87.88 330 ASN A O 1
ATOM 2543 N N . ILE A 1 331 ? 2.334 -5.441 -0.835 1.00 90.31 331 ILE A N 1
ATOM 2544 C CA . ILE A 1 331 ? 3.335 -4.810 0.032 1.00 90.31 331 ILE A CA 1
ATOM 2545 C C . ILE A 1 331 ? 2.794 -3.478 0.576 1.00 90.31 331 ILE A C 1
ATOM 2547 O O . ILE A 1 331 ? 2.163 -2.702 -0.145 1.00 90.31 331 ILE A O 1
ATOM 2551 N N . TRP A 1 332 ? 3.058 -3.200 1.854 1.00 92.38 332 TRP A N 1
ATOM 2552 C CA . TRP A 1 332 ? 2.801 -1.915 2.504 1.00 92.38 332 TRP A CA 1
ATOM 2553 C C . TRP A 1 332 ? 4.113 -1.126 2.639 1.00 92.38 332 TRP A C 1
ATOM 2555 O O . TRP A 1 332 ? 4.958 -1.430 3.489 1.00 92.38 332 TRP A O 1
ATOM 2565 N N . ILE A 1 333 ? 4.290 -0.102 1.794 1.00 91.56 333 ILE A N 1
ATOM 2566 C CA . ILE A 1 333 ? 5.432 0.816 1.901 1.00 91.56 333 ILE A CA 1
ATOM 2567 C C . ILE A 1 333 ? 5.334 1.584 3.222 1.00 91.56 333 ILE A C 1
ATOM 2569 O O . ILE A 1 333 ? 4.265 2.058 3.595 1.00 91.56 333 ILE A O 1
ATOM 2573 N N . SER A 1 334 ? 6.459 1.688 3.925 1.00 91.62 334 SER A N 1
ATOM 2574 C CA . SER A 1 334 ? 6.521 2.142 5.316 1.00 91.62 334 SER A CA 1
ATOM 2575 C C . SER A 1 334 ? 7.507 3.306 5.500 1.00 91.62 334 SER A C 1
ATOM 2577 O O . SER A 1 334 ? 8.563 3.118 6.110 1.00 91.62 334 SER A O 1
ATOM 2579 N N . PRO A 1 335 ? 7.219 4.494 4.940 1.00 91.69 335 PRO A N 1
ATOM 2580 C CA . PRO A 1 335 ? 8.052 5.675 5.126 1.00 91.69 335 PRO A CA 1
ATOM 2581 C C . PRO A 1 335 ? 7.917 6.231 6.550 1.00 91.69 335 PRO A C 1
ATOM 2583 O O . PRO A 1 335 ? 6.897 6.046 7.221 1.00 91.69 335 PRO A O 1
ATOM 2586 N N . GLU A 1 336 ? 8.945 6.954 6.988 1.00 90.06 336 GLU A N 1
ATOM 2587 C CA . GLU A 1 336 ? 8.934 7.709 8.244 1.00 90.06 336 GLU A CA 1
ATOM 2588 C C . GLU A 1 336 ? 7.764 8.710 8.263 1.00 90.06 336 GLU A C 1
ATOM 2590 O O . GLU A 1 336 ? 7.430 9.288 7.231 1.00 90.06 336 GLU A O 1
ATOM 2595 N N . GLY A 1 337 ? 7.104 8.867 9.414 1.00 93.75 337 GLY A N 1
ATOM 2596 C CA . GLY A 1 337 ? 5.849 9.624 9.537 1.00 93.75 337 GLY A CA 1
ATOM 2597 C C . GLY A 1 337 ? 4.570 8.796 9.326 1.00 93.75 337 GLY A C 1
ATOM 2598 O O . GLY A 1 337 ? 3.470 9.332 9.467 1.00 93.75 337 GLY A O 1
ATOM 2599 N N . SER A 1 338 ? 4.675 7.495 9.039 1.00 95.62 338 SER A N 1
ATOM 2600 C CA . SER A 1 338 ? 3.523 6.579 9.012 1.00 95.62 338 SER A CA 1
ATOM 2601 C C . SER A 1 338 ? 3.190 6.050 10.413 1.00 95.62 338 SER A C 1
ATOM 2603 O O . SER A 1 338 ? 4.075 5.583 11.125 1.00 95.62 338 SER A O 1
ATOM 2605 N N . ALA A 1 339 ? 1.911 6.030 10.792 1.00 97.62 339 ALA A N 1
ATOM 2606 C CA . ALA A 1 339 ? 1.441 5.277 11.955 1.00 97.62 339 ALA A CA 1
ATOM 2607 C C . ALA A 1 339 ? 1.246 3.806 11.562 1.00 97.62 339 ALA A C 1
ATOM 2609 O O . ALA A 1 339 ? 0.404 3.494 10.718 1.00 97.62 339 ALA A O 1
ATOM 2610 N N . MET A 1 340 ? 2.035 2.906 12.152 1.00 97.88 340 MET A N 1
ATOM 2611 C CA . MET A 1 340 ? 2.044 1.479 11.811 1.00 97.88 340 MET A CA 1
ATOM 2612 C C . MET A 1 340 ? 2.078 0.624 13.072 1.00 97.88 340 MET A C 1
ATOM 2614 O O . MET A 1 340 ? 3.027 0.699 13.854 1.00 97.88 340 MET A O 1
ATOM 2618 N N . PHE A 1 341 ? 1.046 -0.192 13.268 1.00 98.50 341 PHE A N 1
ATOM 2619 C CA . PHE A 1 341 ? 0.914 -1.023 14.459 1.00 98.50 341 PHE A CA 1
ATOM 2620 C C . PHE A 1 341 ? 0.091 -2.287 14.214 1.00 98.50 341 PHE A C 1
ATOM 2622 O O . PHE A 1 341 ? -0.730 -2.332 13.302 1.00 98.50 341 PHE A O 1
ATOM 2629 N N . THR A 1 342 ? 0.283 -3.297 15.061 1.00 98.44 342 THR A N 1
ATOM 2630 C CA . THR A 1 342 ? -0.577 -4.481 15.163 1.00 98.44 342 THR A CA 1
ATOM 2631 C C . THR A 1 342 ? -1.051 -4.646 16.603 1.00 98.44 342 THR A C 1
ATOM 2633 O O . THR A 1 342 ? -0.231 -4.684 17.516 1.00 98.44 342 THR A O 1
ATOM 2636 N N . LEU A 1 343 ? -2.364 -4.760 16.807 1.00 97.94 343 LEU A N 1
ATOM 2637 C CA . LEU A 1 343 ? -2.981 -5.138 18.085 1.00 97.94 343 LEU A CA 1
ATOM 2638 C C . LEU A 1 343 ? -3.273 -6.648 18.090 1.00 97.94 343 LEU A C 1
ATOM 2640 O O . LEU A 1 343 ? -3.961 -7.123 17.183 1.00 97.94 343 LEU A O 1
ATOM 2644 N N . HIS A 1 344 ? -2.815 -7.372 19.119 1.00 95.38 344 HIS A N 1
ATOM 2645 C CA . HIS A 1 344 ? -3.209 -8.765 19.383 1.00 95.38 344 HIS A CA 1
ATOM 2646 C C . HIS A 1 344 ? -4.229 -8.860 20.527 1.00 95.38 344 HIS A C 1
ATOM 2648 O O . HIS A 1 344 ? -4.000 -8.316 21.608 1.00 95.38 344 HIS A O 1
ATOM 2654 N N . PHE A 1 345 ? -5.325 -9.596 20.324 1.00 95.44 345 PHE A N 1
ATOM 2655 C CA . PHE A 1 345 ? -6.271 -9.959 21.388 1.00 95.44 345 PHE A CA 1
ATOM 2656 C C . PHE A 1 345 ? -7.052 -11.242 21.062 1.00 95.44 345 PHE A C 1
ATOM 2658 O O . PHE A 1 345 ? -7.209 -11.621 19.900 1.00 95.44 345 PHE A O 1
ATOM 2665 N N . SER A 1 346 ? -7.575 -11.900 22.097 1.00 95.00 346 SER A N 1
ATOM 2666 C CA . SER A 1 346 ? -8.350 -13.139 21.972 1.00 95.00 346 SER A CA 1
ATOM 2667 C C . SER A 1 346 ? -9.859 -12.883 21.948 1.00 95.00 346 SER A C 1
ATOM 2669 O O . SER A 1 346 ? -10.385 -12.060 22.696 1.00 95.00 346 SER A O 1
ATOM 2671 N N . LEU A 1 347 ? -10.591 -13.661 21.149 1.00 94.50 347 LEU A N 1
ATOM 2672 C CA . LEU A 1 347 ? -12.054 -13.719 21.155 1.00 94.50 347 LEU A CA 1
ATOM 2673 C C . LEU A 1 347 ? -12.545 -15.161 21.283 1.00 94.50 347 LEU A C 1
ATOM 2675 O O . LEU A 1 347 ? -12.104 -16.042 20.552 1.00 94.50 347 LEU A O 1
ATOM 2679 N N . SER A 1 348 ? -13.540 -15.410 22.137 1.00 95.38 348 SER A N 1
ATOM 2680 C CA . SER A 1 348 ? -14.252 -16.694 22.104 1.00 95.38 348 SER A CA 1
ATOM 2681 C C . SER A 1 348 ? -15.143 -16.780 20.863 1.00 95.38 348 SER A C 1
ATOM 2683 O O . SER A 1 348 ? -15.968 -15.890 20.625 1.00 95.38 348 SER A O 1
ATOM 2685 N N . LEU A 1 349 ? -15.059 -17.889 20.125 1.00 95.19 349 LEU A N 1
ATOM 2686 C CA . LEU A 1 349 ? -15.925 -18.204 18.981 1.00 95.19 349 LEU A CA 1
ATOM 2687 C C . LEU A 1 349 ? -17.412 -18.322 19.361 1.00 95.19 349 LEU A C 1
ATOM 2689 O O . LEU A 1 349 ? -18.278 -18.237 18.492 1.00 95.19 349 LEU A O 1
ATOM 2693 N N . SER A 1 350 ? -17.740 -18.480 20.650 1.00 94.06 350 SER A N 1
ATOM 2694 C CA . SER A 1 350 ? -19.131 -18.449 21.123 1.00 94.06 350 SER A CA 1
ATOM 2695 C C . SER A 1 350 ? -19.723 -17.034 21.209 1.00 94.06 350 SER A C 1
ATOM 2697 O O . SER A 1 350 ? -20.944 -16.894 21.283 1.00 94.06 350 SER A O 1
ATOM 2699 N N . SER A 1 351 ? -18.893 -15.985 21.183 1.00 92.19 351 SER A N 1
ATOM 2700 C CA . SER A 1 351 ? -19.335 -14.586 21.259 1.00 92.19 351 SER A CA 1
ATOM 2701 C C . SER A 1 351 ? -19.950 -14.085 19.942 1.00 92.19 351 SER A C 1
ATOM 2703 O O . SER A 1 351 ? -19.650 -14.592 18.860 1.00 92.19 351 SER A O 1
ATOM 2705 N N . LYS A 1 352 ? -20.779 -13.029 20.004 1.00 89.81 352 LYS A N 1
ATOM 2706 C CA . LYS A 1 352 ? -21.411 -12.430 18.807 1.00 89.81 352 LYS A CA 1
ATOM 2707 C C . LYS A 1 352 ? -20.398 -11.988 17.741 1.00 89.81 352 LYS A C 1
ATOM 2709 O O . LYS A 1 352 ? -20.720 -12.046 16.552 1.00 89.81 352 LYS A O 1
ATOM 2714 N N . LEU A 1 353 ? -19.218 -11.535 18.179 1.00 93.12 353 LEU A N 1
ATOM 2715 C CA . LEU A 1 353 ? -18.120 -11.061 17.336 1.00 93.12 353 LEU A CA 1
ATOM 2716 C C . LEU A 1 353 ? -17.199 -12.206 16.885 1.00 93.12 353 LEU A C 1
ATOM 2718 O O . LEU A 1 353 ? -16.799 -12.234 15.726 1.00 93.12 353 LEU A O 1
ATOM 2722 N N . GLY A 1 354 ? -16.961 -13.212 17.734 1.00 93.31 354 GLY A N 1
ATOM 2723 C CA . GLY A 1 354 ? -16.269 -14.451 17.351 1.00 93.31 354 GLY A CA 1
ATOM 2724 C C . GLY A 1 354 ? -16.993 -15.245 16.253 1.00 93.31 354 GLY A C 1
ATOM 2725 O O . GLY A 1 354 ? -16.357 -15.921 15.454 1.00 93.31 354 GLY A O 1
ATOM 2726 N N . GLN A 1 355 ? -18.315 -15.089 16.139 1.00 92.38 355 GLN A N 1
ATOM 2727 C CA . GLN A 1 355 ? -19.119 -15.609 15.021 1.00 92.38 355 GLN A CA 1
ATOM 2728 C C . GLN A 1 355 ? -19.066 -14.736 13.748 1.00 92.38 355 GLN A C 1
ATOM 2730 O O . GLN A 1 355 ? -19.686 -15.084 12.744 1.00 92.38 355 GLN A O 1
ATOM 2735 N N . ARG A 1 356 ? -18.396 -13.575 13.789 1.00 93.94 356 ARG A N 1
ATOM 2736 C CA . ARG A 1 356 ? -18.399 -12.526 12.749 1.00 93.94 356 ARG A CA 1
ATOM 2737 C C . ARG A 1 356 ? -17.017 -11.886 12.569 1.00 93.94 356 ARG A C 1
ATOM 2739 O O . ARG A 1 356 ? -16.918 -10.684 12.352 1.00 93.94 356 ARG A O 1
ATOM 2746 N N . LEU A 1 357 ? -15.944 -12.674 12.649 1.00 94.50 357 LEU A N 1
ATOM 2747 C CA . LEU A 1 357 ? -14.551 -12.187 12.619 1.00 94.50 357 LEU A CA 1
ATOM 2748 C C . LEU A 1 357 ? -14.246 -11.288 11.399 1.00 94.50 357 LEU A C 1
ATOM 2750 O O . LEU A 1 357 ? -13.483 -10.334 11.500 1.00 94.50 357 LEU A O 1
ATOM 2754 N N . SER A 1 358 ? -14.913 -11.513 10.265 1.00 93.81 358 SER A N 1
ATOM 2755 C CA . SER A 1 358 ? -14.842 -10.683 9.053 1.00 93.81 358 SER A CA 1
ATOM 2756 C C . SER A 1 358 ? -15.321 -9.227 9.223 1.00 93.81 358 SER A C 1
ATOM 2758 O O . SER A 1 358 ? -14.998 -8.390 8.377 1.00 93.81 358 SER A O 1
ATOM 2760 N N . MET A 1 359 ? -16.029 -8.895 10.311 1.00 95.12 359 MET A N 1
ATOM 2761 C CA . MET A 1 359 ? -16.354 -7.517 10.715 1.00 95.12 359 MET A CA 1
ATOM 2762 C C . MET A 1 359 ? -15.144 -6.740 11.243 1.00 95.12 359 MET A C 1
ATOM 2764 O O . MET A 1 359 ? -15.122 -5.519 11.126 1.00 95.12 359 MET A O 1
ATOM 2768 N N . LEU A 1 360 ? -14.130 -7.414 11.793 1.00 96.62 360 LEU A N 1
ATOM 2769 C CA . LEU A 1 360 ? -13.020 -6.764 12.503 1.00 96.62 360 LEU A CA 1
ATOM 2770 C C . LEU A 1 360 ? -12.214 -5.818 11.598 1.00 96.62 360 LEU A C 1
ATOM 2772 O O . LEU A 1 360 ? -11.812 -4.747 12.045 1.00 96.62 360 LEU A O 1
ATOM 2776 N N . GLN A 1 361 ? -12.059 -6.152 10.310 1.00 95.81 361 GLN A N 1
ATOM 2777 C CA . GLN A 1 361 ? -11.431 -5.254 9.328 1.00 95.81 361 GLN A CA 1
ATOM 2778 C C . GLN A 1 361 ? -12.232 -3.950 9.164 1.00 95.81 361 GLN A C 1
ATOM 2780 O O . GLN A 1 361 ? -11.654 -2.868 9.142 1.00 95.81 361 GLN A O 1
ATOM 2785 N N . HIS A 1 362 ? -13.567 -4.046 9.134 1.00 97.00 362 HIS A N 1
ATOM 2786 C CA . HIS A 1 362 ? -14.473 -2.909 8.964 1.00 97.00 362 HIS A CA 1
ATOM 2787 C C . HIS A 1 362 ? -14.496 -2.031 10.220 1.00 97.00 362 HIS A C 1
ATOM 2789 O O . HIS A 1 362 ? -14.514 -0.808 10.109 1.00 97.00 362 HIS A O 1
ATOM 2795 N N . MET A 1 363 ? -14.450 -2.649 11.407 1.00 97.69 363 MET A N 1
ATOM 2796 C CA . MET A 1 363 ? -14.342 -1.965 12.702 1.00 97.69 363 MET A CA 1
ATOM 2797 C C . MET A 1 363 ? -13.039 -1.184 12.827 1.00 97.69 363 MET A C 1
ATOM 2799 O O . MET A 1 363 ? -13.063 0.001 13.140 1.00 97.69 363 MET A O 1
ATOM 2803 N N . ALA A 1 364 ? -11.911 -1.832 12.539 1.00 98.19 364 ALA A N 1
ATOM 2804 C CA . ALA A 1 364 ? -10.592 -1.217 12.576 1.00 98.19 364 ALA A CA 1
ATOM 2805 C C . ALA A 1 364 ? -10.446 -0.092 11.544 1.00 98.19 364 ALA A C 1
ATOM 2807 O O . ALA A 1 364 ? -9.886 0.955 11.860 1.00 98.19 364 ALA A O 1
ATOM 2808 N N . SER A 1 365 ? -11.006 -0.250 10.338 1.00 98.12 365 SER A N 1
ATOM 2809 C CA . SER A 1 365 ? -11.029 0.840 9.361 1.00 98.12 365 SER A CA 1
ATOM 2810 C C . SER A 1 365 ? -11.897 2.017 9.826 1.00 98.12 365 SER A C 1
ATOM 2812 O O . SER A 1 365 ? -11.475 3.167 9.704 1.00 98.12 365 SER A O 1
ATOM 2814 N N . LEU A 1 366 ? -13.074 1.748 10.405 1.00 98.38 366 LEU A N 1
ATOM 2815 C CA . LEU A 1 366 ? -13.950 2.788 10.951 1.00 98.38 366 LEU A CA 1
ATOM 2816 C C . LEU A 1 366 ? -13.315 3.520 12.139 1.00 98.38 366 LEU A C 1
ATOM 2818 O O . LEU A 1 366 ? -13.415 4.740 12.207 1.00 98.38 366 LEU A O 1
ATOM 2822 N N . ALA A 1 367 ? -12.624 2.806 13.030 1.00 98.50 367 ALA A N 1
ATOM 2823 C CA . ALA A 1 367 ? -11.949 3.375 14.194 1.00 98.50 367 ALA A CA 1
ATOM 2824 C C . ALA A 1 367 ? -10.969 4.500 13.814 1.00 98.50 367 ALA A C 1
ATOM 2826 O O . ALA A 1 367 ? -10.960 5.549 14.460 1.00 98.50 367 ALA A O 1
ATOM 2827 N N . VAL A 1 368 ? -10.207 4.342 12.723 1.00 98.25 368 VAL A N 1
ATOM 2828 C CA . VAL A 1 368 ? -9.293 5.394 12.243 1.00 98.25 368 VAL A CA 1
ATOM 2829 C C . VAL A 1 368 ? -10.064 6.640 11.797 1.00 98.25 368 VAL A C 1
ATOM 2831 O O . VAL A 1 368 ? -9.831 7.730 12.316 1.00 98.25 368 VAL A O 1
ATOM 2834 N N . VAL A 1 369 ? -11.002 6.504 10.853 1.00 97.88 369 VAL A N 1
ATOM 2835 C CA . VAL A 1 369 ? -11.685 7.678 10.271 1.00 97.88 369 VAL A CA 1
ATOM 2836 C C . VAL A 1 369 ? -12.669 8.337 11.239 1.00 97.88 369 VAL A C 1
ATOM 2838 O O . VAL A 1 369 ? -12.827 9.556 11.202 1.00 97.88 369 VAL A O 1
ATOM 2841 N N . HIS A 1 370 ? -13.294 7.565 12.134 1.00 98.06 370 HIS A N 1
ATOM 2842 C CA . HIS A 1 370 ? -14.231 8.082 13.128 1.00 98.06 370 HIS A CA 1
ATOM 2843 C C . HIS A 1 370 ? -13.511 8.762 14.296 1.00 98.06 370 HIS A C 1
ATOM 2845 O O . HIS A 1 370 ? -13.932 9.843 14.698 1.00 98.06 370 HIS A O 1
ATOM 2851 N N . SER A 1 371 ? -12.403 8.206 14.806 1.00 97.56 371 SER A N 1
ATOM 2852 C CA . SER A 1 371 ? -11.658 8.822 15.921 1.00 97.56 371 SER A CA 1
ATOM 2853 C C . SER A 1 371 ? -11.134 10.222 15.582 1.00 97.56 371 SER A C 1
ATOM 2855 O O . SER A 1 371 ? -11.195 11.123 16.421 1.00 97.56 371 SER A O 1
ATOM 2857 N N . ILE A 1 372 ? -10.697 10.425 14.335 1.00 96.62 372 ILE A N 1
ATOM 2858 C CA . ILE A 1 372 ? -10.302 11.736 13.812 1.00 96.62 372 ILE A CA 1
ATOM 2859 C C . ILE A 1 372 ? -11.544 12.561 13.450 1.00 96.62 372 ILE A C 1
ATOM 2861 O O . ILE A 1 372 ? -11.705 13.670 13.952 1.00 96.62 372 ILE A O 1
ATOM 2865 N N . GLY A 1 373 ? -12.454 12.030 12.626 1.00 94.88 373 GLY A N 1
ATOM 2866 C CA . GLY A 1 373 ? -13.594 12.784 12.091 1.00 94.88 373 GLY A CA 1
ATOM 2867 C C . GLY A 1 373 ? -14.624 13.236 13.135 1.00 94.88 373 GLY A C 1
ATOM 2868 O O . GLY A 1 373 ? -15.314 14.227 12.911 1.00 94.88 373 GLY A O 1
ATOM 2869 N N . LYS A 1 374 ? -14.720 12.561 14.290 1.00 94.44 374 LYS A N 1
ATOM 2870 C CA . LYS A 1 374 ? -15.587 12.983 15.404 1.00 94.44 374 LYS A CA 1
ATOM 2871 C C . LYS A 1 374 ? -14.973 14.078 16.280 1.00 94.44 374 LYS A C 1
ATOM 2873 O O . LYS A 1 374 ? -15.679 14.673 17.092 1.00 94.44 374 LYS A O 1
ATOM 2878 N N . ASN A 1 375 ? -13.670 14.341 16.156 1.00 93.25 375 ASN A N 1
ATOM 2879 C CA . ASN A 1 375 ? -13.022 15.450 16.846 1.00 93.25 375 ASN A CA 1
ATOM 2880 C C . ASN A 1 375 ? -13.466 16.767 16.178 1.00 93.25 375 ASN A C 1
ATOM 2882 O O . ASN A 1 375 ? -13.206 16.934 14.985 1.00 93.25 375 ASN A O 1
ATOM 2886 N N . PRO A 1 376 ? -14.082 17.726 16.901 1.00 92.56 376 PRO A N 1
ATOM 2887 C CA . PRO A 1 376 ? -14.570 18.971 16.306 1.00 92.56 376 PRO A CA 1
ATOM 2888 C C . PRO A 1 376 ? -13.518 19.729 15.486 1.00 92.56 376 PRO A C 1
ATOM 2890 O O . PRO A 1 376 ? -13.863 20.309 14.460 1.00 92.56 376 PRO A O 1
ATOM 2893 N N . ILE A 1 377 ? -12.242 19.660 15.889 1.00 93.44 377 ILE A N 1
ATOM 2894 C CA . ILE A 1 377 ? -11.105 20.284 15.193 1.00 93.44 377 ILE A CA 1
ATOM 2895 C C . ILE A 1 377 ? -10.942 19.710 13.776 1.00 93.44 377 ILE A C 1
ATOM 2897 O O . ILE A 1 377 ? -10.801 20.462 12.819 1.00 93.44 377 ILE A O 1
ATOM 2901 N N . TYR A 1 378 ? -11.010 18.385 13.627 1.00 94.94 378 TYR A N 1
ATOM 2902 C CA . TYR A 1 378 ? -10.754 17.686 12.360 1.00 94.94 378 TYR A CA 1
ATOM 2903 C C . TYR A 1 378 ? -12.028 17.286 11.604 1.00 94.94 378 TYR A C 1
ATOM 2905 O O . TYR A 1 378 ? -11.948 16.692 10.532 1.00 94.94 378 TYR A O 1
ATOM 2913 N N . SER A 1 379 ? -13.204 17.650 12.123 1.00 91.69 379 SER A N 1
ATOM 2914 C CA . SER A 1 379 ? -14.525 17.314 11.566 1.00 91.69 379 SER A CA 1
ATOM 2915 C C . SER A 1 379 ? -14.775 17.792 10.126 1.00 91.69 379 SER A C 1
ATOM 2917 O O . SER A 1 379 ? -15.697 17.307 9.471 1.00 91.69 379 SER A O 1
ATOM 2919 N N . LYS A 1 380 ? -13.948 18.718 9.615 1.00 89.06 380 LYS A N 1
ATOM 2920 C CA . LYS A 1 380 ? -13.973 19.202 8.225 1.00 89.06 380 LYS A CA 1
ATOM 2921 C C . LYS A 1 380 ? -13.216 18.295 7.235 1.00 89.06 380 LYS A C 1
ATOM 2923 O O . LYS A 1 380 ? -13.423 18.435 6.034 1.00 89.06 380 LYS A O 1
ATOM 2928 N N . LEU A 1 381 ? -12.345 17.391 7.700 1.00 93.25 381 LEU A N 1
ATOM 2929 C CA . LEU A 1 381 ? -11.529 16.539 6.825 1.00 93.25 381 LEU A CA 1
ATOM 2930 C C . LEU A 1 381 ? -12.377 15.438 6.168 1.00 93.25 381 LEU A C 1
ATOM 2932 O O . LEU A 1 381 ? -13.029 14.652 6.855 1.00 93.25 381 LEU A O 1
ATOM 2936 N N . ASP A 1 382 ? -12.312 15.327 4.838 1.00 94.31 382 ASP A N 1
ATOM 2937 C CA . ASP A 1 382 ? -13.072 14.346 4.047 1.00 94.31 382 ASP A CA 1
ATOM 2938 C C . ASP A 1 382 ? -12.463 12.926 4.110 1.00 94.31 382 ASP A C 1
ATOM 2940 O O . ASP A 1 382 ? -12.068 12.341 3.101 1.00 94.31 382 ASP A O 1
ATOM 2944 N N . LEU A 1 383 ? -12.339 12.374 5.321 1.00 95.81 383 LEU A N 1
ATOM 2945 C CA . LEU A 1 383 ? -11.871 11.007 5.568 1.00 95.81 383 LEU A CA 1
ATOM 2946 C C . LEU A 1 383 ? -12.969 9.995 5.214 1.00 95.81 383 LEU A C 1
ATOM 2948 O O . LEU A 1 383 ? -14.121 10.142 5.624 1.00 95.81 383 LEU A O 1
ATOM 2952 N N . ARG A 1 384 ? -12.620 8.955 4.449 1.00 97.00 384 ARG A N 1
ATOM 2953 C CA . ARG A 1 384 ? -13.569 8.006 3.847 1.00 97.00 384 ARG A CA 1
ATOM 2954 C C . ARG A 1 384 ? -13.063 6.566 3.856 1.00 97.00 384 ARG A C 1
ATOM 2956 O O . ARG A 1 384 ? -11.867 6.305 3.965 1.00 97.00 384 ARG A O 1
ATOM 2963 N N . LEU A 1 385 ? -13.992 5.623 3.701 1.00 97.50 385 LEU A N 1
ATOM 2964 C CA . LEU A 1 385 ? -13.719 4.185 3.643 1.00 97.50 385 LEU A CA 1
ATOM 2965 C C . LEU A 1 385 ? -13.996 3.620 2.251 1.00 97.50 385 LEU A C 1
ATOM 2967 O O . LEU A 1 385 ? -15.096 3.774 1.711 1.00 97.50 385 LEU A O 1
ATOM 2971 N N . LYS A 1 386 ? -13.025 2.890 1.698 1.00 94.19 386 LYS A N 1
ATOM 2972 C CA . LYS A 1 386 ? -13.235 2.026 0.535 1.00 94.19 386 LYS A CA 1
ATOM 2973 C C . LYS A 1 386 ? -13.247 0.574 1.007 1.00 94.19 386 LYS A C 1
ATOM 2975 O O . LYS A 1 386 ? -12.282 0.088 1.596 1.00 94.19 386 LYS A O 1
ATOM 2980 N N . TRP A 1 387 ? -14.359 -0.109 0.757 1.00 92.56 387 TRP A N 1
ATOM 2981 C CA . TRP A 1 387 ? -14.545 -1.507 1.120 1.00 92.56 387 TRP A CA 1
ATOM 2982 C C . TRP A 1 387 ? -13.465 -2.377 0.450 1.00 92.56 387 TRP A C 1
ATOM 2984 O O . TRP A 1 387 ? -13.142 -2.152 -0.721 1.00 92.56 387 TRP A O 1
ATOM 2994 N N . PRO A 1 388 ? -12.932 -3.393 1.151 1.00 90.50 388 PRO A N 1
ATOM 2995 C CA . PRO A 1 388 ? -13.286 -3.776 2.520 1.00 90.50 388 PRO A CA 1
ATOM 2996 C C . PRO A 1 388 ? -12.479 -3.067 3.614 1.00 90.50 388 PRO A C 1
ATOM 2998 O O . PRO A 1 388 ? -12.964 -2.962 4.731 1.00 90.50 388 PRO A O 1
ATOM 3001 N N . ASN A 1 389 ? -11.264 -2.611 3.321 1.00 92.12 389 ASN A N 1
ATOM 3002 C CA . ASN A 1 389 ? -10.244 -2.375 4.346 1.00 92.12 389 ASN A CA 1
ATOM 3003 C C . ASN A 1 389 ? -9.313 -1.181 4.055 1.00 92.12 389 ASN A C 1
ATOM 3005 O O . ASN A 1 389 ? -8.276 -1.050 4.708 1.00 92.12 389 ASN A O 1
ATOM 3009 N N . ASP A 1 390 ? -9.638 -0.338 3.070 1.00 95.31 390 ASP A N 1
ATOM 3010 C CA . ASP A 1 390 ? -8.795 0.784 2.650 1.00 95.31 390 ASP A CA 1
ATOM 3011 C C . ASP A 1 390 ? -9.324 2.130 3.174 1.00 95.31 390 ASP A C 1
ATOM 3013 O O . ASP A 1 390 ? -10.518 2.433 3.091 1.00 95.31 390 ASP A O 1
ATOM 3017 N N . LEU A 1 391 ? -8.405 2.981 3.634 1.00 96.44 391 LEU A N 1
ATOM 3018 C CA . LEU A 1 391 ? -8.686 4.331 4.127 1.00 96.44 391 LEU A CA 1
ATOM 3019 C C . LEU A 1 391 ? -8.361 5.358 3.040 1.00 96.44 391 LEU A C 1
ATOM 3021 O O . LEU A 1 391 ? -7.290 5.295 2.429 1.00 96.44 391 LEU A O 1
ATOM 3025 N N . TYR A 1 392 ? -9.263 6.309 2.812 1.00 95.50 392 TYR A N 1
ATOM 3026 C CA . TYR A 1 392 ? -9.153 7.327 1.768 1.00 95.50 392 TYR A CA 1
ATOM 3027 C C . TYR A 1 392 ? -9.317 8.746 2.327 1.00 95.50 392 TYR A C 1
ATOM 3029 O O . TYR A 1 392 ? -10.037 8.967 3.298 1.00 95.50 392 TYR A O 1
ATOM 3037 N N . TYR A 1 393 ? -8.682 9.706 1.659 1.00 93.25 393 TYR A N 1
ATOM 3038 C CA . TYR A 1 393 ? -9.084 11.107 1.660 1.00 93.25 393 TYR A CA 1
ATOM 3039 C C . TYR A 1 393 ? -9.844 11.396 0.359 1.00 93.25 393 TYR A C 1
ATOM 3041 O O . TYR A 1 393 ? -9.398 11.040 -0.743 1.00 93.25 393 TYR A O 1
ATOM 3049 N N . GLY A 1 394 ? -11.029 11.987 0.491 1.00 91.12 394 GLY A N 1
ATOM 3050 C CA . GLY A 1 394 ? -11.986 12.127 -0.596 1.00 91.12 394 GLY A CA 1
ATOM 3051 C C . GLY A 1 394 ? -12.330 10.788 -1.250 1.00 91.12 394 GLY A C 1
ATOM 3052 O O . GLY A 1 394 ? -12.484 9.758 -0.594 1.00 91.12 394 GLY A O 1
ATOM 3053 N N . LYS A 1 395 ? -12.448 10.800 -2.581 1.00 87.62 395 LYS A N 1
ATOM 3054 C CA . LYS A 1 395 ? -12.817 9.621 -3.389 1.00 87.62 395 LYS A CA 1
ATOM 3055 C C . LYS A 1 395 ? -11.622 8.896 -4.019 1.00 87.62 395 LYS A C 1
ATOM 3057 O O . LYS A 1 395 ? -11.793 7.795 -4.536 1.00 87.62 395 LYS A O 1
ATOM 3062 N N . GLU A 1 396 ? -10.433 9.506 -4.009 1.00 83.81 396 GLU A N 1
ATOM 3063 C CA . GLU A 1 396 ? -9.336 9.122 -4.913 1.00 83.81 396 GLU A CA 1
ATOM 3064 C C . GLU A 1 396 ? -7.936 9.000 -4.289 1.00 83.81 396 GLU A C 1
ATOM 3066 O O . GLU A 1 396 ? -7.002 8.637 -5.004 1.00 83.81 396 GLU A O 1
ATOM 3071 N N . ARG A 1 397 ? -7.708 9.346 -3.018 1.00 87.94 397 ARG A N 1
ATOM 3072 C CA . ARG A 1 397 ? -6.358 9.264 -2.432 1.00 87.94 397 ARG A CA 1
ATOM 3073 C C . ARG A 1 397 ? -6.346 8.277 -1.281 1.00 87.94 397 ARG A C 1
ATOM 3075 O O . ARG A 1 397 ? -6.916 8.557 -0.232 1.00 87.94 397 ARG A O 1
ATOM 3082 N N . LYS A 1 398 ? -5.703 7.122 -1.467 1.00 92.38 398 LYS A N 1
ATOM 3083 C CA . LYS A 1 398 ? -5.503 6.165 -0.376 1.00 92.38 398 LYS A CA 1
ATOM 3084 C C . LYS A 1 398 ? -4.506 6.745 0.632 1.00 92.38 398 LYS A C 1
ATOM 3086 O O . LYS A 1 398 ? -3.384 7.086 0.257 1.00 92.38 398 LYS A O 1
ATOM 3091 N N . ILE A 1 399 ? -4.920 6.805 1.896 1.00 94.81 399 ILE A N 1
ATOM 3092 C CA . ILE A 1 399 ? -4.118 7.275 3.039 1.00 94.81 399 ILE A CA 1
ATOM 3093 C C . ILE A 1 399 ? -3.777 6.154 4.026 1.00 94.81 399 ILE A C 1
ATOM 3095 O O . ILE A 1 399 ? -2.999 6.369 4.943 1.00 94.81 399 ILE A O 1
ATOM 3099 N N . GLY A 1 400 ? -4.353 4.960 3.881 1.00 95.50 400 GLY A N 1
ATOM 3100 C CA . GLY A 1 400 ? -4.100 3.863 4.812 1.00 95.50 400 GLY A CA 1
ATOM 3101 C C . GLY A 1 400 ? -4.802 2.566 4.443 1.00 95.50 400 GLY A C 1
ATOM 3102 O O . GLY A 1 400 ? -5.533 2.490 3.451 1.00 95.50 400 GLY A O 1
ATOM 3103 N N . GLY A 1 401 ? -4.585 1.535 5.249 1.00 96.19 401 GLY A N 1
ATOM 3104 C CA . GLY A 1 401 ? -5.251 0.248 5.115 1.00 96.19 401 GLY A CA 1
ATOM 3105 C C . GLY A 1 401 ? -5.123 -0.618 6.363 1.00 96.19 401 GLY A C 1
ATOM 3106 O O . GLY A 1 401 ? -4.243 -0.418 7.199 1.00 96.19 401 GLY A O 1
ATOM 3107 N N . VAL A 1 402 ? -6.022 -1.592 6.468 1.00 97.81 402 VAL A N 1
ATOM 3108 C CA . VAL A 1 402 ? -6.085 -2.560 7.569 1.00 97.81 402 VAL A CA 1
ATOM 3109 C C . VAL A 1 402 ? -5.832 -3.971 7.041 1.00 97.81 402 VAL A C 1
ATOM 3111 O O . VAL A 1 402 ? -6.348 -4.350 5.989 1.00 97.81 402 VAL A O 1
ATOM 3114 N N . LEU A 1 403 ? -5.082 -4.774 7.789 1.00 96.50 403 LEU A N 1
ATOM 3115 C CA . LEU A 1 403 ? -4.914 -6.209 7.583 1.00 96.50 403 LEU A CA 1
ATOM 3116 C C . LEU A 1 403 ? -5.327 -6.933 8.867 1.00 96.50 403 LEU A C 1
ATOM 3118 O O . LEU A 1 403 ? -4.762 -6.670 9.923 1.00 96.50 403 LEU A O 1
ATOM 3122 N N . VAL A 1 404 ? -6.299 -7.844 8.785 1.00 96.50 404 VAL A N 1
ATOM 3123 C CA . VAL A 1 404 ? -6.698 -8.686 9.923 1.00 96.50 404 VAL A CA 1
ATOM 3124 C C . VAL A 1 404 ? -6.332 -10.133 9.629 1.00 96.50 404 VAL A C 1
ATOM 3126 O O . VAL A 1 404 ? -6.890 -10.727 8.706 1.00 96.50 404 VAL A O 1
ATOM 3129 N N . ASN A 1 405 ? -5.424 -10.680 10.435 1.00 94.94 405 ASN A N 1
ATOM 3130 C CA . ASN A 1 405 ? -5.140 -12.111 10.509 1.00 94.94 405 ASN A CA 1
ATOM 3131 C C . ASN A 1 405 ? -5.862 -12.697 11.732 1.00 94.94 405 ASN A C 1
ATOM 3133 O O . ASN A 1 405 ? -6.004 -12.021 12.753 1.00 94.94 405 ASN A O 1
ATOM 3137 N N . THR A 1 406 ? -6.269 -13.966 11.657 1.00 94.62 406 THR A N 1
ATOM 3138 C CA . THR A 1 406 ? -6.870 -14.664 12.801 1.00 94.62 406 THR A CA 1
ATOM 3139 C C . THR A 1 406 ? -6.449 -16.128 12.848 1.00 94.62 406 THR A C 1
ATOM 3141 O O . THR A 1 406 ? -6.679 -16.868 11.893 1.00 94.62 406 THR A O 1
ATOM 3144 N N . THR A 1 407 ? -5.911 -16.566 13.986 1.00 94.00 407 THR A N 1
ATOM 3145 C CA . THR A 1 407 ? -5.537 -17.966 14.247 1.00 94.00 407 THR A CA 1
ATOM 3146 C C . THR A 1 407 ? -6.535 -18.588 15.217 1.00 94.00 407 THR A C 1
ATOM 3148 O O . THR A 1 407 ? -6.768 -18.055 16.298 1.00 94.00 407 THR A O 1
ATOM 3151 N N . ILE A 1 408 ? -7.145 -19.717 14.847 1.00 94.56 408 ILE A N 1
ATOM 3152 C CA . ILE A 1 408 ? -8.143 -20.402 15.682 1.00 94.56 408 ILE A CA 1
ATOM 3153 C C . ILE A 1 408 ? -7.487 -21.551 16.451 1.00 94.56 408 ILE A C 1
ATOM 3155 O O . ILE A 1 408 ? -6.934 -22.470 15.850 1.00 94.56 408 ILE A O 1
ATOM 3159 N N . GLN A 1 409 ? -7.611 -21.527 17.779 1.00 93.25 409 GLN A N 1
ATOM 3160 C CA . GLN A 1 409 ? -7.147 -22.575 18.684 1.00 93.25 409 GLN A CA 1
ATOM 3161 C C . GLN A 1 409 ? -8.303 -23.028 19.588 1.00 93.25 409 GLN A C 1
ATOM 3163 O O . GLN A 1 409 ? -8.704 -22.350 20.534 1.00 93.25 409 GLN A O 1
ATOM 3168 N N . GLY A 1 410 ? -8.870 -24.198 19.282 1.00 93.88 410 GLY A N 1
ATOM 3169 C CA . GLY A 1 410 ? -10.027 -24.736 20.000 1.00 93.88 410 GLY A CA 1
ATOM 3170 C C . GLY A 1 410 ? -11.264 -23.845 19.845 1.00 93.88 410 GLY A C 1
ATOM 3171 O O . GLY A 1 410 ? -11.806 -23.715 18.751 1.00 93.88 410 GLY A O 1
ATOM 3172 N N . SER A 1 411 ? -11.724 -23.250 20.947 1.00 95.25 411 SER A N 1
ATOM 3173 C CA . SER A 1 411 ? -12.858 -22.313 20.985 1.00 95.25 411 SER A CA 1
ATOM 3174 C C . SER A 1 411 ? -12.447 -20.833 20.965 1.00 95.25 411 SER A C 1
ATOM 3176 O O . SER A 1 411 ? -13.320 -19.968 21.063 1.00 95.25 411 SER A O 1
ATOM 3178 N N . ILE A 1 412 ? -11.150 -20.533 20.840 1.00 95.81 412 ILE A N 1
ATOM 3179 C CA . ILE A 1 412 ? -10.586 -19.179 20.867 1.00 95.81 412 ILE A CA 1
ATOM 3180 C C . ILE A 1 412 ? -10.061 -18.806 19.475 1.00 95.81 412 ILE A C 1
ATOM 3182 O O . ILE A 1 412 ? -9.479 -19.626 18.767 1.00 95.81 412 ILE A O 1
ATOM 3186 N N . ALA A 1 413 ? -10.272 -17.552 19.091 1.00 96.06 413 ALA A N 1
ATOM 3187 C CA . ALA A 1 413 ? -9.687 -16.900 17.933 1.00 96.06 413 ALA A CA 1
ATOM 3188 C C . ALA A 1 413 ? -8.695 -15.829 18.412 1.00 96.06 413 ALA A C 1
ATOM 3190 O O . ALA A 1 413 ? -9.109 -14.833 19.002 1.00 96.06 413 ALA A O 1
ATOM 3191 N N . HIS A 1 414 ? -7.408 -16.033 18.144 1.00 95.75 414 HIS A N 1
ATOM 3192 C CA . HIS A 1 414 ? -6.356 -15.033 18.321 1.00 95.75 414 HIS A CA 1
ATOM 3193 C C . HIS A 1 414 ? -6.389 -14.086 17.127 1.00 95.75 414 HIS A C 1
ATOM 3195 O O . HIS A 1 414 ? -6.114 -14.502 16.000 1.00 95.75 414 HIS A O 1
ATOM 3201 N N . VAL A 1 415 ? -6.790 -12.841 17.361 1.00 97.06 415 VAL A N 1
ATOM 3202 C CA . VAL A 1 415 ? -6.962 -11.806 16.340 1.00 97.06 415 VAL A CA 1
ATOM 3203 C C . VAL A 1 415 ? -5.735 -10.905 16.329 1.00 97.06 415 VAL A C 1
ATOM 3205 O O . VAL A 1 415 ? -5.329 -10.402 17.374 1.00 97.06 415 VAL A O 1
ATOM 3208 N N . TYR A 1 416 ? -5.210 -10.635 15.135 1.00 97.38 416 TYR A N 1
ATOM 3209 C CA . TYR A 1 416 ? -4.133 -9.680 14.899 1.00 97.38 416 TYR A CA 1
ATOM 3210 C C . TYR A 1 416 ? -4.628 -8.607 13.927 1.00 97.38 416 TYR A C 1
ATOM 3212 O O . TYR A 1 416 ? -4.840 -8.876 12.742 1.00 97.38 416 TYR A O 1
ATOM 3220 N N . ILE A 1 417 ? -4.842 -7.388 14.425 1.00 98.12 417 ILE A N 1
ATOM 3221 C CA . ILE A 1 417 ? -5.303 -6.247 13.624 1.00 98.12 417 ILE A CA 1
ATOM 3222 C C . ILE A 1 417 ? -4.107 -5.343 13.333 1.00 98.12 417 ILE A C 1
ATOM 3224 O O . ILE A 1 417 ? -3.735 -4.516 14.163 1.00 98.12 417 ILE A O 1
ATOM 3228 N N . GLY A 1 418 ? -3.511 -5.517 12.154 1.00 98.25 418 GLY A N 1
ATOM 3229 C CA . GLY A 1 418 ? -2.496 -4.628 11.596 1.00 98.25 418 GLY A CA 1
ATOM 3230 C C . GLY A 1 418 ? -3.136 -3.406 10.935 1.00 98.25 418 GLY A C 1
ATOM 3231 O O . GLY A 1 418 ? -4.046 -3.543 10.117 1.00 98.25 418 GLY A O 1
ATOM 3232 N N . ILE A 1 419 ? -2.660 -2.211 11.268 1.00 98.62 419 ILE A N 1
ATOM 3233 C CA . ILE A 1 419 ? -3.154 -0.930 10.755 1.00 98.62 419 ILE A CA 1
ATOM 3234 C C . ILE A 1 419 ? -1.957 -0.096 10.285 1.00 98.62 419 ILE A C 1
ATOM 3236 O O . ILE A 1 419 ? -1.011 0.124 11.043 1.00 98.62 419 ILE A O 1
ATOM 3240 N N . GLY A 1 420 ? -2.003 0.361 9.031 1.00 97.69 420 GLY A N 1
ATOM 3241 C CA . GLY A 1 420 ? -1.023 1.270 8.432 1.00 97.69 420 GLY A CA 1
ATOM 3242 C C . GLY A 1 420 ? -1.702 2.541 7.924 1.00 97.69 420 GLY A C 1
ATOM 3243 O O . GLY A 1 420 ? -2.668 2.466 7.162 1.00 97.69 420 GLY A O 1
ATOM 3244 N N . ILE A 1 421 ? -1.226 3.706 8.363 1.00 97.38 421 ILE A N 1
ATOM 3245 C CA . ILE A 1 421 ? -1.813 5.018 8.059 1.00 97.38 421 ILE A CA 1
ATOM 3246 C C . ILE A 1 421 ? -0.691 6.006 7.742 1.00 97.38 421 ILE A C 1
ATOM 3248 O O . ILE A 1 421 ? 0.257 6.151 8.512 1.00 97.38 421 ILE A O 1
ATOM 3252 N N . ASN A 1 422 ? -0.834 6.738 6.646 1.00 97.06 422 ASN A N 1
ATOM 3253 C CA . ASN A 1 422 ? 0.012 7.870 6.310 1.00 97.06 422 ASN A CA 1
ATOM 3254 C C . ASN A 1 422 ? -0.397 9.075 7.177 1.00 97.06 422 ASN A C 1
ATOM 3256 O O . ASN A 1 422 ? -1.475 9.641 6.966 1.00 97.06 422 ASN A O 1
ATOM 3260 N N . VAL A 1 423 ? 0.435 9.492 8.137 1.00 97.25 423 VAL A N 1
ATOM 3261 C CA . VAL A 1 423 ? 0.111 10.606 9.053 1.00 97.25 423 VAL A CA 1
ATOM 3262 C C . VAL A 1 423 ? 0.911 11.862 8.721 1.00 97.25 423 VAL A C 1
ATOM 3264 O O . VAL A 1 423 ? 0.302 12.904 8.505 1.00 97.25 423 VAL A O 1
ATOM 3267 N N . ALA A 1 424 ? 2.235 11.750 8.603 1.00 96.25 424 ALA A N 1
ATOM 3268 C CA . ALA A 1 424 ? 3.174 12.862 8.433 1.00 96.25 424 ALA A CA 1
ATOM 3269 C C . ALA A 1 424 ? 4.197 12.630 7.294 1.00 96.25 424 ALA A C 1
ATOM 3271 O O . ALA A 1 424 ? 5.344 13.057 7.387 1.00 96.25 424 ALA A O 1
ATOM 3272 N N . ASN A 1 425 ? 3.799 11.910 6.241 1.00 92.06 425 ASN A N 1
ATOM 3273 C CA . ASN A 1 425 ? 4.663 11.442 5.152 1.00 92.06 425 ASN A CA 1
ATOM 3274 C C . ASN A 1 425 ? 4.197 11.902 3.756 1.00 92.06 425 ASN A C 1
ATOM 3276 O O . ASN A 1 425 ? 3.048 11.701 3.367 1.00 92.06 425 ASN A O 1
ATOM 3280 N N . GLU A 1 426 ? 5.118 12.463 2.965 1.00 80.25 426 GLU A N 1
ATOM 3281 C CA . GLU A 1 426 ? 4.845 12.990 1.612 1.00 80.25 426 GLU A CA 1
ATOM 3282 C C . GLU A 1 426 ? 4.683 11.906 0.528 1.00 80.25 426 GLU A C 1
ATOM 3284 O O . GLU A 1 426 ? 4.095 12.148 -0.523 1.00 80.25 426 GLU A O 1
ATOM 3289 N N . GLN A 1 427 ? 5.234 10.714 0.760 1.00 84.06 427 GLN A N 1
ATOM 3290 C CA . GLN A 1 427 ? 5.212 9.565 -0.155 1.00 84.06 427 GLN A CA 1
ATOM 3291 C C . GLN A 1 427 ? 4.526 8.375 0.536 1.00 84.06 427 GLN A C 1
ATOM 3293 O O . GLN A 1 427 ? 4.490 8.344 1.768 1.00 84.06 427 GLN A O 1
ATOM 3298 N N . PRO A 1 428 ? 3.971 7.388 -0.195 1.00 82.31 428 PRO A N 1
ATOM 3299 C CA . PRO A 1 428 ? 3.922 7.252 -1.659 1.00 82.31 428 PRO A CA 1
ATOM 3300 C C . PRO A 1 428 ? 2.706 7.920 -2.335 1.00 82.31 428 PRO A C 1
ATOM 3302 O O . PRO A 1 428 ? 2.591 7.867 -3.559 1.00 82.31 428 PRO A O 1
ATOM 3305 N N . THR A 1 429 ? 1.769 8.485 -1.561 1.00 83.62 429 THR A N 1
ATOM 3306 C CA . THR A 1 429 ? 0.482 9.016 -2.059 1.00 83.62 429 THR A CA 1
ATOM 3307 C C . THR A 1 429 ? 0.131 10.374 -1.442 1.00 83.62 429 THR A C 1
ATOM 3309 O O . THR A 1 429 ? 0.357 11.405 -2.065 1.00 83.62 429 THR A O 1
ATOM 3312 N N . MET A 1 430 ? -0.437 10.379 -0.234 1.00 89.88 430 MET A N 1
ATOM 3313 C CA . MET A 1 430 ? -0.587 11.544 0.647 1.00 89.88 430 MET A CA 1
ATOM 3314 C C . MET A 1 430 ? -0.794 11.075 2.093 1.00 89.88 430 MET A C 1
ATOM 3316 O O . MET A 1 430 ? -1.153 9.913 2.317 1.00 89.88 430 MET A O 1
ATOM 3320 N N . CYS A 1 431 ? -0.649 11.988 3.053 1.00 94.56 431 CYS A N 1
ATOM 3321 C CA . CYS A 1 431 ? -0.919 11.751 4.469 1.00 94.56 431 CYS A CA 1
ATOM 3322 C C . CYS A 1 431 ? -2.008 12.672 5.042 1.00 94.56 431 CYS A C 1
ATOM 3324 O O . CYS A 1 431 ? -2.464 13.610 4.384 1.00 94.56 431 CYS A O 1
ATOM 3326 N N . ILE A 1 432 ? -2.419 12.397 6.283 1.00 95.94 432 ILE A N 1
ATOM 3327 C CA . ILE A 1 432 ? -3.392 13.209 7.029 1.00 95.94 432 ILE A CA 1
ATOM 3328 C C . ILE A 1 432 ? -2.889 14.648 7.221 1.00 95.94 432 ILE A C 1
ATOM 3330 O O . ILE A 1 432 ? -3.663 15.581 7.019 1.00 95.94 432 ILE A O 1
ATOM 3334 N N . ASN A 1 433 ? -1.605 14.854 7.526 1.00 96.88 433 ASN A N 1
ATOM 3335 C CA . ASN A 1 433 ? -1.059 16.202 7.695 1.00 96.88 433 ASN A CA 1
ATOM 3336 C C . ASN A 1 433 ? -1.084 17.003 6.387 1.00 96.88 433 ASN A C 1
ATOM 3338 O O . ASN A 1 433 ? -1.510 18.149 6.417 1.00 96.88 433 ASN A O 1
ATOM 3342 N N . SER A 1 434 ? -0.809 16.395 5.229 1.00 94.44 434 SER A N 1
ATOM 3343 C CA . SER A 1 434 ? -0.971 17.081 3.935 1.00 94.44 434 SER A CA 1
ATOM 3344 C C . SER A 1 434 ? -2.428 17.441 3.612 1.00 94.44 434 SER A C 1
ATOM 3346 O O . SER A 1 434 ? -2.676 18.423 2.915 1.00 94.44 434 SER A O 1
ATOM 3348 N N . ALA A 1 435 ? -3.411 16.687 4.125 1.00 93.06 435 ALA A N 1
ATOM 3349 C CA . ALA A 1 435 ? -4.822 17.082 4.045 1.00 93.06 435 ALA A CA 1
ATOM 3350 C C . ALA A 1 435 ? -5.139 18.271 4.970 1.00 93.06 435 ALA A C 1
ATOM 3352 O O . ALA A 1 435 ? -5.875 19.171 4.574 1.00 93.06 435 ALA A O 1
ATOM 3353 N N . ILE A 1 436 ? -4.558 18.297 6.175 1.00 95.56 436 ILE A N 1
ATOM 3354 C CA . ILE A 1 436 ? -4.669 19.416 7.123 1.00 95.56 436 ILE A CA 1
ATOM 3355 C C . ILE A 1 436 ? -4.015 20.687 6.554 1.00 95.56 436 ILE A C 1
ATOM 3357 O O . ILE A 1 436 ? -4.611 21.757 6.605 1.00 95.56 436 ILE A O 1
ATOM 3361 N N . GLU A 1 437 ? -2.825 20.579 5.965 1.00 95.12 437 GLU A N 1
ATOM 3362 C CA . GLU A 1 437 ? -2.085 21.687 5.346 1.00 95.12 437 GLU A CA 1
ATOM 3363 C C . GLU A 1 437 ? -2.827 22.274 4.139 1.00 95.12 437 GLU A C 1
ATOM 3365 O O . GLU A 1 437 ? -2.936 23.496 4.024 1.00 95.12 437 GLU A O 1
ATOM 3370 N N . ALA A 1 438 ? -3.393 21.422 3.276 1.00 92.25 438 ALA A N 1
ATOM 3371 C CA . ALA A 1 438 ? -4.263 21.854 2.182 1.00 92.25 438 ALA A CA 1
ATOM 3372 C C . ALA A 1 438 ? -5.521 22.563 2.711 1.00 92.25 438 ALA A C 1
ATOM 3374 O O . ALA A 1 438 ? -5.801 23.688 2.310 1.00 92.25 438 ALA A O 1
ATOM 3375 N N . HIS A 1 439 ? -6.224 21.960 3.677 1.00 92.06 439 HIS A N 1
ATOM 3376 C CA . HIS A 1 439 ? -7.412 22.554 4.301 1.00 92.06 439 HIS A CA 1
ATOM 3377 C C . HIS A 1 439 ? -7.119 23.928 4.930 1.00 92.06 439 HIS A C 1
ATOM 3379 O O . HIS A 1 439 ? -7.857 24.888 4.698 1.00 92.06 439 HIS A O 1
ATOM 3385 N N . ASN A 1 440 ? -6.027 24.044 5.689 1.00 94.88 440 ASN A N 1
ATOM 3386 C CA . ASN A 1 440 ? -5.579 25.300 6.295 1.00 94.88 440 ASN A CA 1
ATOM 3387 C C . ASN A 1 440 ? -5.257 26.360 5.225 1.00 94.88 440 ASN A C 1
ATOM 3389 O O . ASN A 1 440 ? -5.632 27.522 5.373 1.00 94.88 440 ASN A O 1
ATOM 3393 N N . SER A 1 441 ? -4.614 25.958 4.123 1.00 94.75 441 SER A N 1
ATOM 3394 C CA . SER A 1 441 ? -4.275 26.847 3.000 1.00 94.75 441 SER A CA 1
ATOM 3395 C C . SER A 1 441 ? -5.513 27.348 2.246 1.00 94.75 441 SER A C 1
ATOM 3397 O O . SER A 1 441 ? -5.585 28.527 1.907 1.00 94.75 441 SER A O 1
ATOM 3399 N N . ASP A 1 442 ? -6.492 26.470 2.010 1.00 92.31 442 ASP A N 1
ATOM 3400 C CA . ASP A 1 442 ? -7.704 26.770 1.236 1.00 92.31 442 ASP A CA 1
ATOM 3401 C C . ASP A 1 442 ? -8.737 27.592 2.030 1.00 92.31 442 ASP A C 1
ATOM 3403 O O . ASP A 1 442 ? -9.530 28.329 1.441 1.00 92.31 442 ASP A O 1
ATOM 3407 N N . THR A 1 443 ? -8.751 27.472 3.364 1.00 91.94 443 THR A N 1
ATOM 3408 C CA . THR A 1 443 ? -9.774 28.095 4.231 1.00 91.94 443 THR A CA 1
ATOM 3409 C C . THR A 1 443 ? -9.263 29.211 5.141 1.00 91.94 443 THR A C 1
ATOM 3411 O O . THR A 1 443 ? -10.068 30.009 5.621 1.00 91.94 443 THR A O 1
ATOM 3414 N N . GLY A 1 444 ? -7.955 29.275 5.406 1.00 91.75 444 GLY A N 1
ATOM 3415 C CA . GLY A 1 444 ? -7.383 30.137 6.443 1.00 91.75 444 GLY A CA 1
ATOM 3416 C C . GLY A 1 444 ? -7.570 29.616 7.876 1.00 91.75 444 GLY A C 1
ATOM 3417 O O . GLY A 1 444 ? -7.220 30.327 8.819 1.00 91.75 444 GLY A O 1
ATOM 3418 N N . ASP A 1 445 ? -8.105 28.401 8.065 1.00 91.94 445 ASP A N 1
ATOM 3419 C CA . ASP A 1 445 ? -8.072 27.719 9.364 1.00 91.94 445 ASP A CA 1
ATOM 3420 C C . ASP A 1 445 ? -6.620 27.412 9.790 1.00 91.94 445 ASP A C 1
ATOM 3422 O O . ASP A 1 445 ? -5.710 27.281 8.972 1.00 91.94 445 ASP A O 1
ATOM 3426 N N . THR A 1 446 ? -6.406 27.236 11.095 1.00 92.62 446 THR A N 1
ATOM 3427 C CA . THR A 1 446 ? -5.112 26.835 11.673 1.00 92.62 446 THR A CA 1
ATOM 3428 C C . THR A 1 446 ? -5.252 25.529 12.455 1.00 92.62 446 THR A C 1
ATOM 3430 O O . THR A 1 446 ? -5.005 25.481 13.664 1.00 92.62 446 THR A O 1
ATOM 3433 N N . LEU A 1 447 ? -5.717 24.467 11.792 1.00 94.25 447 LEU A N 1
ATOM 3434 C CA . LEU A 1 447 ? -5.821 23.145 12.408 1.00 94.25 447 LEU A CA 1
ATOM 3435 C C . LEU A 1 447 ? -4.405 22.604 12.706 1.00 94.25 447 LEU A C 1
ATOM 3437 O O . LEU A 1 447 ? -3.550 22.650 11.817 1.00 94.25 447 LEU A O 1
ATOM 3441 N N . PRO A 1 448 ? -4.125 22.110 13.927 1.00 96.06 448 PRO A N 1
ATOM 3442 C CA . PRO A 1 448 ? -2.812 21.574 14.276 1.00 96.06 448 PRO A CA 1
ATOM 3443 C C . PRO A 1 448 ? -2.527 20.258 13.541 1.00 96.06 448 PRO A C 1
ATOM 3445 O O . PRO A 1 448 ? -3.437 19.484 13.257 1.00 96.06 448 PRO A O 1
ATOM 3448 N N . LEU A 1 449 ? -1.251 19.995 13.252 1.00 97.19 449 LEU A N 1
ATOM 3449 C CA . LEU A 1 449 ? -0.811 18.723 12.674 1.00 97.19 449 LEU A CA 1
ATOM 3450 C C . LEU A 1 449 ? -0.875 17.598 13.717 1.00 97.19 449 LEU A C 1
ATOM 3452 O O . LEU A 1 449 ? -0.673 17.840 14.908 1.00 97.19 449 LEU A O 1
ATOM 3456 N N . LEU A 1 450 ? -1.111 16.370 13.255 1.00 97.12 450 LEU A N 1
ATOM 3457 C CA . LEU A 1 450 ? -1.145 15.164 14.082 1.00 97.12 450 LEU A CA 1
ATOM 3458 C C . LEU A 1 450 ? 0.196 14.425 14.049 1.00 97.12 450 LEU A C 1
ATOM 3460 O O . LEU A 1 450 ? 0.828 14.293 12.998 1.00 97.12 450 LEU A O 1
ATOM 3464 N N . LYS A 1 451 ? 0.607 13.874 15.192 1.00 97.50 451 LYS A N 1
ATOM 3465 C CA . LYS A 1 451 ? 1.700 12.895 15.274 1.00 97.50 451 LYS A CA 1
ATOM 3466 C C . LYS A 1 451 ? 1.188 11.470 15.023 1.00 97.50 451 LYS A C 1
ATOM 3468 O O . LYS A 1 451 ? 0.042 11.173 15.377 1.00 97.50 451 LYS A O 1
ATOM 3473 N N . PRO A 1 452 ? 2.020 10.559 14.479 1.00 97.75 452 PRO A N 1
ATOM 3474 C CA . PRO A 1 452 ? 1.674 9.144 14.352 1.00 97.75 452 PRO A CA 1
ATOM 3475 C C . PRO A 1 452 ? 1.149 8.544 15.662 1.00 97.75 452 PRO A C 1
ATOM 3477 O O . PRO A 1 452 ? 0.107 7.894 15.669 1.00 97.75 452 PRO A O 1
ATOM 3480 N N . GLU A 1 453 ? 1.806 8.838 16.783 1.00 97.88 453 GLU A N 1
ATOM 3481 C CA . GLU A 1 453 ? 1.458 8.366 18.124 1.00 97.88 453 GLU A CA 1
ATOM 3482 C C . GLU A 1 453 ? 0.050 8.786 18.568 1.00 97.88 453 GLU A C 1
ATOM 3484 O O . GLU A 1 453 ? -0.690 7.973 19.126 1.00 97.88 453 GLU A O 1
ATOM 3489 N N . GLU A 1 454 ? -0.356 10.026 18.276 1.00 98.19 454 GLU A N 1
ATOM 3490 C CA . GLU A 1 454 ? -1.708 10.513 18.574 1.00 98.19 454 GLU A CA 1
ATOM 3491 C C . GLU A 1 454 ? -2.755 9.721 17.782 1.00 98.19 454 GLU A C 1
ATOM 3493 O O . GLU A 1 454 ? -3.781 9.330 18.337 1.00 98.19 454 GLU A O 1
ATOM 3498 N N . VAL A 1 455 ? -2.487 9.441 16.501 1.00 98.44 455 VAL A N 1
ATOM 3499 C CA . VAL A 1 455 ? -3.395 8.684 15.624 1.00 98.44 455 VAL A CA 1
ATOM 3500 C C . VAL A 1 455 ? -3.521 7.222 16.066 1.00 98.44 455 VAL A C 1
ATOM 3502 O O . VAL A 1 455 ? -4.631 6.685 16.050 1.00 98.44 455 VAL A O 1
ATOM 3505 N N . ILE A 1 456 ? -2.434 6.583 16.516 1.00 98.62 456 ILE A N 1
ATOM 3506 C CA . ILE A 1 456 ? -2.479 5.213 17.059 1.00 98.62 456 ILE A CA 1
ATOM 3507 C C . ILE A 1 456 ? -3.342 5.177 18.330 1.00 98.62 456 ILE A C 1
ATOM 3509 O O . ILE A 1 456 ? -4.269 4.372 18.419 1.00 98.62 456 ILE A O 1
ATOM 3513 N N . ALA A 1 457 ? -3.088 6.071 19.291 1.00 98.38 457 ALA A N 1
ATOM 3514 C CA . ALA A 1 457 ? -3.825 6.120 20.555 1.00 98.38 457 ALA A CA 1
ATOM 3515 C C . ALA A 1 457 ? -5.321 6.452 20.373 1.00 98.38 457 ALA A C 1
ATOM 3517 O O . ALA A 1 457 ? -6.176 5.828 21.009 1.00 98.38 457 ALA A O 1
ATOM 3518 N N . LEU A 1 458 ? -5.650 7.384 19.468 1.00 98.44 458 LEU A N 1
ATOM 3519 C CA . LEU A 1 458 ? -7.031 7.690 19.075 1.00 98.44 458 LEU A CA 1
ATOM 3520 C C . LEU A 1 458 ? -7.717 6.477 18.425 1.00 98.44 458 LEU A C 1
ATOM 3522 O O . LEU A 1 458 ? -8.846 6.147 18.786 1.00 98.44 458 LEU A O 1
ATOM 3526 N N . THR A 1 459 ? -7.027 5.772 17.523 1.00 98.62 459 THR A N 1
ATOM 3527 C CA . THR A 1 459 ? -7.575 4.589 16.838 1.00 98.62 459 THR A CA 1
ATOM 3528 C C . THR A 1 459 ? -7.831 3.433 17.804 1.00 98.62 459 THR A C 1
ATOM 3530 O O . THR A 1 459 ? -8.890 2.817 17.735 1.00 98.62 459 THR A O 1
ATOM 3533 N N . LEU A 1 460 ? -6.900 3.132 18.717 1.00 98.56 460 LEU A N 1
ATOM 3534 C CA . LEU A 1 460 ? -7.052 2.044 19.697 1.00 98.56 460 LEU A CA 1
ATOM 3535 C C . LEU A 1 460 ? -8.205 2.306 20.673 1.00 98.56 460 LEU A C 1
ATOM 3537 O O . LEU A 1 460 ? -9.006 1.408 20.929 1.00 98.56 460 LEU A O 1
ATOM 3541 N N . THR A 1 461 ? -8.321 3.552 21.144 1.00 98.44 461 THR A N 1
ATOM 3542 C CA . THR A 1 461 ? -9.448 4.018 21.966 1.00 98.44 461 THR A CA 1
ATOM 3543 C C . THR A 1 461 ? -10.780 3.775 21.251 1.00 98.44 461 THR A C 1
ATOM 3545 O O . THR A 1 461 ? -11.717 3.229 21.830 1.00 98.44 461 THR A O 1
ATOM 3548 N N . GLU A 1 462 ? -10.864 4.137 19.970 1.00 98.38 462 GLU A N 1
ATOM 3549 C CA . GLU A 1 462 ? -12.097 4.012 19.193 1.00 98.38 462 GLU A CA 1
ATOM 3550 C C . GLU A 1 462 ? -12.433 2.571 18.807 1.00 98.38 462 GLU A C 1
ATOM 3552 O O . GLU A 1 462 ? -13.602 2.189 18.775 1.00 98.38 462 GLU A O 1
ATOM 3557 N N . LEU A 1 463 ? -11.410 1.760 18.540 1.00 98.44 463 LEU A N 1
ATOM 3558 C CA . LEU A 1 463 ? -11.556 0.346 18.223 1.00 98.44 463 LEU A CA 1
ATOM 3559 C C . LEU A 1 463 ? -12.107 -0.437 19.418 1.00 98.44 463 LEU A C 1
ATOM 3561 O O . LEU A 1 463 ? -12.982 -1.280 19.222 1.00 98.44 463 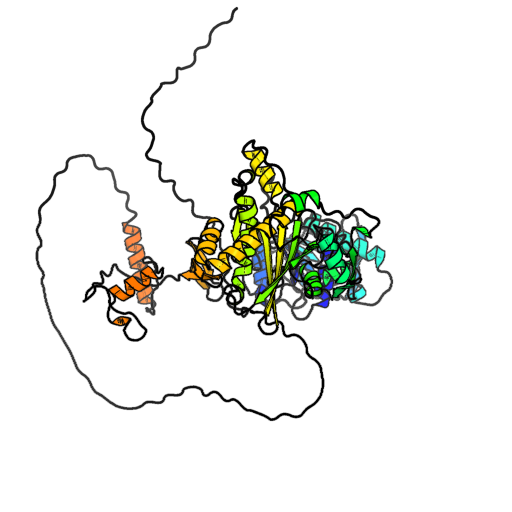LEU A O 1
ATOM 3565 N N . GLU A 1 464 ? -11.663 -0.123 20.642 1.00 97.88 464 GLU A N 1
ATOM 3566 C CA . GLU A 1 464 ? -12.256 -0.678 21.863 1.00 97.88 464 GLU A CA 1
ATOM 3567 C C . GLU A 1 464 ? -13.750 -0.323 21.938 1.00 97.88 464 GLU A C 1
ATOM 3569 O O . GLU A 1 464 ? -14.582 -1.225 22.001 1.00 97.88 464 GLU A O 1
ATOM 3574 N N . ILE A 1 465 ? -14.104 0.963 21.808 1.00 97.56 465 ILE A N 1
ATOM 3575 C CA . ILE A 1 465 ? -15.497 1.452 21.857 1.00 97.56 465 ILE A CA 1
ATOM 3576 C C . ILE A 1 465 ? -16.390 0.758 20.810 1.00 97.56 465 ILE A C 1
ATOM 3578 O O . ILE A 1 465 ? -17.489 0.308 21.143 1.00 97.56 465 ILE A O 1
ATOM 3582 N N . ILE A 1 466 ? -15.926 0.636 19.561 1.00 97.31 466 ILE A N 1
ATOM 3583 C CA . ILE A 1 466 ? -16.680 0.015 18.458 1.00 97.31 466 ILE A CA 1
ATOM 3584 C C . ILE A 1 466 ? -16.880 -1.493 18.687 1.00 97.31 466 ILE A C 1
ATOM 3586 O O . ILE A 1 466 ? -17.978 -2.010 18.456 1.00 97.31 466 ILE A O 1
ATOM 3590 N N . ILE A 1 467 ? -15.850 -2.207 19.156 1.00 96.50 467 ILE A N 1
ATOM 3591 C CA . ILE A 1 467 ? -15.939 -3.638 19.493 1.00 96.50 467 ILE A CA 1
ATOM 3592 C C . ILE A 1 467 ? -16.921 -3.862 20.649 1.00 96.50 467 ILE A C 1
ATOM 3594 O O . ILE A 1 467 ? -17.736 -4.794 20.605 1.00 96.50 467 ILE A O 1
ATOM 3598 N N . ASP A 1 468 ? -16.888 -2.987 21.652 1.00 95.06 468 ASP A N 1
ATOM 3599 C CA . ASP A 1 468 ? -17.749 -3.062 22.826 1.00 95.06 468 ASP A CA 1
ATOM 3600 C C . ASP A 1 468 ? -19.216 -2.769 22.471 1.00 95.06 468 ASP A C 1
ATOM 3602 O O . ASP A 1 468 ? -20.116 -3.507 22.888 1.00 95.06 468 ASP A O 1
ATOM 3606 N N . GLU A 1 469 ? -19.486 -1.744 21.651 1.00 94.00 469 GLU A N 1
ATOM 3607 C CA . GLU A 1 469 ? -20.840 -1.460 21.163 1.00 94.00 469 GLU A CA 1
ATOM 3608 C C . GLU A 1 469 ? -21.369 -2.598 20.285 1.00 94.00 469 GLU A C 1
ATOM 3610 O O . GLU A 1 469 ? -22.477 -3.075 20.523 1.00 94.00 469 GLU A O 1
ATOM 3615 N N . PHE A 1 470 ? -20.594 -3.105 19.324 1.00 94.25 470 PHE A N 1
ATOM 3616 C CA . PHE A 1 470 ? -21.035 -4.215 18.472 1.00 94.25 470 PHE A CA 1
ATOM 3617 C C . PHE A 1 470 ? -21.334 -5.484 19.283 1.00 94.25 470 PHE A C 1
ATOM 3619 O O . PHE A 1 470 ? -22.304 -6.200 19.014 1.00 94.25 470 PHE A O 1
ATOM 3626 N N . THR A 1 471 ? -20.540 -5.766 20.317 1.00 91.44 471 THR A N 1
ATOM 3627 C CA . THR A 1 471 ? -20.765 -6.916 21.204 1.00 91.44 471 THR A CA 1
ATOM 3628 C C . THR A 1 471 ? -22.066 -6.763 22.004 1.00 91.44 471 THR A C 1
ATOM 3630 O O . THR A 1 471 ? -22.806 -7.739 22.191 1.00 91.44 471 THR A O 1
ATOM 3633 N N . LYS A 1 472 ? -22.425 -5.536 22.401 1.00 89.94 472 LYS A N 1
ATOM 3634 C CA . LYS A 1 472 ? -23.685 -5.212 23.092 1.00 89.94 472 LYS A CA 1
ATOM 3635 C C . LYS A 1 472 ? -24.880 -5.198 22.127 1.00 89.94 472 LYS A C 1
ATOM 3637 O O . LYS A 1 472 ? -25.805 -5.993 22.304 1.00 89.94 472 LYS A O 1
ATOM 3642 N N . SER A 1 473 ? -24.825 -4.381 21.081 1.00 86.50 473 SER A N 1
ATOM 3643 C CA . SER A 1 473 ? -25.944 -4.013 20.199 1.00 86.50 473 SER A CA 1
ATOM 3644 C C . SER A 1 473 ? -26.089 -4.882 18.944 1.00 86.50 473 SER A C 1
ATOM 3646 O O . SER A 1 473 ? -27.199 -5.054 18.452 1.00 86.50 473 SER A O 1
ATOM 3648 N N . GLY A 1 474 ? -25.005 -5.477 18.439 1.00 86.31 474 GLY A N 1
ATOM 3649 C CA . GLY A 1 474 ? -24.975 -6.144 17.132 1.00 86.31 474 GLY A CA 1
ATOM 3650 C C . GLY A 1 474 ? -24.594 -5.202 15.974 1.00 86.31 474 GLY A C 1
ATOM 3651 O O . GLY A 1 474 ? -24.087 -4.105 16.215 1.00 86.31 474 GLY A O 1
ATOM 3652 N N . PRO A 1 475 ? -24.796 -5.625 14.710 1.00 88.12 475 PRO A N 1
ATOM 3653 C CA . PRO A 1 475 ? -24.237 -4.936 13.547 1.00 88.12 475 PRO A CA 1
ATOM 3654 C C . PRO A 1 475 ? -24.958 -3.645 13.141 1.00 88.12 475 PRO A C 1
ATOM 3656 O O . PRO A 1 475 ? -24.338 -2.831 12.469 1.00 88.12 475 PRO A O 1
ATOM 3659 N N . ASP A 1 476 ? -26.227 -3.430 13.502 1.00 87.88 476 ASP A N 1
ATOM 3660 C CA . ASP A 1 476 ? -27.043 -2.368 12.887 1.00 87.88 476 ASP A CA 1
ATOM 3661 C C . ASP A 1 476 ? -26.518 -0.945 13.162 1.00 87.88 476 ASP A C 1
ATOM 3663 O O . ASP A 1 476 ? -26.334 -0.169 12.221 1.00 87.88 476 ASP A O 1
ATOM 3667 N N . ASN A 1 477 ? -26.194 -0.618 14.421 1.00 87.12 477 ASN A N 1
ATOM 3668 C CA . ASN A 1 477 ? -25.594 0.676 14.785 1.00 87.12 477 ASN A CA 1
ATOM 3669 C C . ASN A 1 477 ? -24.238 0.875 14.090 1.00 87.12 477 ASN A C 1
ATOM 3671 O O . ASN A 1 477 ? -23.992 1.908 13.465 1.00 87.12 477 ASN A O 1
ATOM 3675 N N . PHE A 1 478 ? -23.382 -0.151 14.155 1.00 93.56 478 PHE A N 1
ATOM 3676 C CA . PHE A 1 478 ? -22.058 -0.150 13.540 1.00 93.56 478 PHE A CA 1
ATOM 3677 C C . PHE A 1 478 ? -22.129 0.079 12.023 1.00 93.56 478 PHE A C 1
ATOM 3679 O O . PHE A 1 478 ? -21.412 0.924 11.495 1.00 93.56 478 PHE A O 1
ATOM 3686 N N . LEU A 1 479 ? -23.020 -0.628 11.321 1.00 94.06 479 LEU A N 1
ATOM 3687 C CA . LEU A 1 479 ? -23.210 -0.472 9.881 1.00 94.06 479 LEU A CA 1
ATOM 3688 C C . LEU A 1 479 ? -23.755 0.918 9.537 1.00 94.06 479 LEU A C 1
ATOM 3690 O O . LEU A 1 479 ? -23.285 1.522 8.577 1.00 94.06 479 LEU A O 1
ATOM 3694 N N . SER A 1 480 ? -24.680 1.464 10.335 1.00 92.94 480 SER A N 1
ATOM 3695 C CA . SER A 1 480 ? -25.172 2.835 10.149 1.00 92.94 480 SER A CA 1
ATOM 3696 C C . SER A 1 480 ? -24.045 3.872 10.228 1.00 92.94 480 SER A C 1
ATOM 3698 O O . SER A 1 480 ? -24.020 4.801 9.420 1.00 92.94 480 SER A O 1
ATOM 3700 N N . LEU A 1 481 ? -23.102 3.709 11.163 1.00 95.06 481 LEU A N 1
ATOM 3701 C CA . LEU A 1 481 ? -21.932 4.582 11.288 1.00 95.06 481 LEU A CA 1
ATOM 3702 C C . LEU A 1 481 ? -20.894 4.318 10.183 1.00 95.06 481 LEU A C 1
ATOM 3704 O O . LEU A 1 481 ? -20.359 5.255 9.604 1.00 95.06 481 LEU A O 1
ATOM 3708 N N . TYR A 1 482 ? -20.655 3.060 9.806 1.00 96.50 482 TYR A N 1
ATOM 3709 C CA . TYR A 1 482 ? -19.774 2.706 8.686 1.00 96.50 482 TYR A CA 1
ATOM 3710 C C . TYR A 1 482 ? -20.250 3.337 7.362 1.00 96.50 482 TYR A C 1
ATOM 3712 O O . TYR A 1 482 ? -19.443 3.857 6.586 1.00 96.50 482 TYR A O 1
ATOM 3720 N N . TYR A 1 483 ? -21.565 3.366 7.115 1.00 95.31 483 TYR A N 1
ATOM 3721 C CA . TYR A 1 483 ? -22.140 3.945 5.898 1.00 95.31 483 TYR A CA 1
ATOM 3722 C C . TYR A 1 483 ? -22.096 5.480 5.825 1.00 95.31 483 TYR A C 1
ATOM 3724 O O . TYR A 1 483 ? -22.271 6.011 4.729 1.00 95.31 483 TYR A O 1
ATOM 3732 N N . SER A 1 484 ? -21.832 6.208 6.920 1.00 94.62 484 SER A N 1
ATOM 3733 C CA . SER A 1 484 ? -21.586 7.660 6.830 1.00 94.62 484 SER A CA 1
ATOM 3734 C C . SER A 1 484 ? -20.176 7.987 6.316 1.00 94.62 484 SER A C 1
ATOM 3736 O O . SER A 1 484 ? -19.964 9.068 5.763 1.00 94.62 484 SER A O 1
ATOM 3738 N N . TYR A 1 485 ? -19.232 7.043 6.423 1.00 96.19 485 TYR A N 1
ATOM 3739 C CA . TYR A 1 485 ? -17.851 7.186 5.950 1.00 96.19 485 TYR A CA 1
ATOM 3740 C C . TYR A 1 485 ? -17.557 6.455 4.628 1.00 96.19 485 TYR A C 1
ATOM 3742 O O . TYR A 1 485 ? -16.606 6.825 3.939 1.00 96.19 485 TYR A O 1
ATOM 3750 N N . TRP A 1 486 ? -18.324 5.427 4.245 1.00 95.62 486 TRP A N 1
ATOM 3751 C CA . TRP A 1 486 ? -18.004 4.621 3.056 1.00 95.62 486 TRP A CA 1
ATOM 3752 C C . TRP A 1 486 ? -18.275 5.315 1.705 1.00 95.62 486 TRP A C 1
ATOM 3754 O O . TRP A 1 486 ? -19.131 6.189 1.579 1.00 95.62 486 TRP A O 1
ATOM 3764 N N . LEU A 1 487 ? -17.565 4.883 0.658 1.00 93.88 487 LEU A N 1
ATOM 3765 C CA . LEU A 1 487 ? -17.642 5.460 -0.694 1.00 93.88 487 LEU A CA 1
ATOM 3766 C C . LEU A 1 487 ? -18.668 4.797 -1.638 1.00 93.88 487 LEU A C 1
ATOM 3768 O O . LEU A 1 487 ? -18.798 5.220 -2.786 1.00 93.88 487 LEU A O 1
ATOM 3772 N N . HIS A 1 488 ? -19.379 3.752 -1.201 1.00 90.25 488 HIS A N 1
ATOM 3773 C CA . HIS A 1 488 ? -20.003 2.788 -2.125 1.00 90.25 488 HIS A CA 1
ATOM 3774 C C . HIS A 1 488 ? -21.530 2.860 -2.288 1.00 90.25 488 HIS A C 1
ATOM 3776 O O . HIS A 1 488 ? -22.076 2.109 -3.100 1.00 90.25 488 HIS A O 1
ATOM 3782 N N . SER A 1 489 ? -22.234 3.742 -1.568 1.00 83.69 489 SER A N 1
ATOM 3783 C CA . SER A 1 489 ? -23.697 3.900 -1.672 1.00 83.69 489 SER A CA 1
ATOM 3784 C C . SER A 1 489 ? -24.165 4.067 -3.126 1.00 83.69 489 SER A C 1
ATOM 3786 O O . SER A 1 489 ? -23.946 5.107 -3.742 1.00 83.69 489 SER A O 1
ATOM 3788 N N . GLY A 1 490 ? -24.831 3.048 -3.683 1.00 77.94 490 GLY A N 1
ATOM 3789 C CA . GLY A 1 490 ? -25.365 3.081 -5.049 1.00 77.94 490 GLY A CA 1
ATOM 3790 C C . GLY A 1 490 ? -24.318 3.023 -6.171 1.00 77.94 490 GLY A C 1
ATOM 3791 O O . GLY A 1 490 ? -24.678 3.215 -7.335 1.00 77.94 490 GLY A O 1
ATOM 3792 N N . GLN A 1 491 ? -23.044 2.750 -5.866 1.00 84.19 491 GLN A N 1
ATOM 3793 C CA . GLN A 1 491 ? -21.992 2.666 -6.880 1.00 84.19 491 GLN A CA 1
ATOM 3794 C C . GLN A 1 491 ? -22.244 1.497 -7.848 1.00 84.19 491 GLN A C 1
ATOM 3796 O O . GLN A 1 491 ? -22.592 0.386 -7.441 1.00 84.19 491 GLN A O 1
ATOM 3801 N N . ARG A 1 492 ? -22.019 1.742 -9.144 1.00 84.19 492 ARG A N 1
ATOM 3802 C CA . ARG A 1 492 ? -21.965 0.711 -10.191 1.00 84.19 492 ARG A CA 1
ATOM 3803 C C . ARG A 1 492 ? -20.560 0.112 -10.242 1.00 84.19 492 ARG A C 1
ATOM 3805 O O . ARG A 1 492 ? -19.590 0.862 -10.305 1.00 84.19 492 ARG A O 1
ATOM 3812 N N . VAL A 1 493 ? -20.461 -1.212 -10.240 1.00 80.69 493 VAL A N 1
ATOM 3813 C CA . VAL A 1 493 ? -19.196 -1.958 -10.353 1.00 80.69 493 VAL A CA 1
ATOM 3814 C C . VAL A 1 493 ? -19.344 -3.117 -11.332 1.00 80.69 493 VAL A C 1
ATOM 3816 O O . VAL A 1 493 ? -20.439 -3.668 -11.482 1.00 80.69 493 VAL A O 1
ATOM 3819 N N . THR A 1 494 ? -18.248 -3.507 -11.981 1.00 77.12 494 THR A N 1
ATOM 3820 C CA . THR A 1 494 ? -18.212 -4.690 -12.851 1.00 77.12 494 THR A CA 1
ATOM 3821 C C . THR A 1 494 ? -17.585 -5.854 -12.099 1.00 77.12 494 THR A C 1
ATOM 3823 O O . THR A 1 494 ? -16.420 -5.808 -11.719 1.00 77.12 494 THR A O 1
ATOM 3826 N N . LEU A 1 495 ? -18.351 -6.927 -11.895 1.00 70.06 495 LEU A N 1
ATOM 3827 C CA . LEU A 1 495 ? -17.833 -8.154 -11.292 1.00 70.06 495 LEU A CA 1
ATOM 3828 C C . LEU A 1 495 ? -17.031 -8.895 -12.373 1.00 70.06 495 LEU A C 1
ATOM 3830 O O . LEU A 1 495 ? -17.636 -9.519 -13.252 1.00 70.06 495 LEU A O 1
ATOM 3834 N N . SER A 1 496 ? -15.700 -8.768 -12.357 1.00 61.97 496 SER A N 1
ATOM 3835 C CA . SER A 1 496 ? -14.810 -9.215 -13.444 1.00 61.97 496 SER A CA 1
ATOM 3836 C C . SER A 1 496 ? -14.953 -10.715 -13.711 1.00 61.97 496 SER A C 1
ATOM 3838 O O . SER A 1 496 ? -15.198 -11.110 -14.851 1.00 61.97 496 SER A O 1
ATOM 3840 N N . ALA A 1 497 ? -14.975 -11.506 -12.635 1.00 61.28 497 ALA A N 1
ATOM 3841 C CA . ALA A 1 497 ? -15.248 -12.945 -12.569 1.00 61.28 497 ALA A CA 1
ATOM 3842 C C . ALA A 1 497 ? -16.328 -13.469 -13.532 1.00 61.28 497 ALA A C 1
ATOM 3844 O O . ALA A 1 497 ? -16.231 -14.556 -14.099 1.00 61.28 497 ALA A O 1
ATOM 3845 N N . ILE A 1 498 ? -17.404 -12.694 -13.693 1.00 65.88 498 ILE A N 1
ATOM 3846 C CA . ILE A 1 498 ? -18.602 -13.092 -14.439 1.00 65.88 498 ILE A CA 1
ATOM 3847 C C . ILE A 1 498 ? -19.055 -12.036 -15.457 1.00 65.88 498 ILE A C 1
ATOM 3849 O O . ILE A 1 498 ? -20.178 -12.146 -15.962 1.00 65.88 498 ILE A O 1
ATOM 3853 N N . ASN A 1 499 ? -18.207 -11.028 -15.697 1.00 69.19 499 ASN A N 1
ATOM 3854 C CA . ASN A 1 499 ? -18.397 -9.830 -16.518 1.00 69.19 499 ASN A CA 1
ATOM 3855 C C . ASN A 1 499 ? -19.839 -9.274 -16.497 1.00 69.19 499 ASN A C 1
ATOM 3857 O O . ASN A 1 499 ? -20.588 -9.369 -17.476 1.00 69.19 499 ASN A O 1
ATOM 3861 N N . LYS A 1 500 ? -20.263 -8.754 -15.335 1.00 70.56 500 LYS A N 1
ATOM 3862 C CA . LYS A 1 500 ? -21.599 -8.158 -15.127 1.00 70.56 500 LYS A CA 1
ATOM 3863 C C . LYS A 1 500 ? -21.534 -6.900 -14.277 1.00 70.56 500 LYS A C 1
ATOM 3865 O O . LYS A 1 500 ? -20.910 -6.907 -13.221 1.00 70.56 500 LYS A O 1
ATOM 3870 N N . GLU A 1 501 ? -22.314 -5.898 -14.671 1.00 79.06 501 GLU A N 1
ATOM 3871 C CA . GLU A 1 501 ? -22.691 -4.790 -13.794 1.00 79.06 501 GLU A CA 1
ATOM 3872 C C . GLU A 1 501 ? -23.465 -5.294 -12.563 1.00 79.06 501 GLU A C 1
ATOM 3874 O O . GLU A 1 501 ? -24.440 -6.052 -12.682 1.00 79.06 501 GLU A O 1
ATOM 3879 N N . ALA A 1 502 ? -23.091 -4.782 -11.395 1.00 79.94 502 ALA A N 1
ATOM 3880 C CA . ALA A 1 502 ? -23.900 -4.781 -10.186 1.00 79.94 502 ALA A CA 1
ATOM 3881 C C . ALA A 1 502 ? -23.951 -3.363 -9.593 1.00 79.94 502 ALA A C 1
ATOM 3883 O O . ALA A 1 502 ? -23.039 -2.561 -9.789 1.00 79.94 502 ALA A O 1
ATOM 3884 N N . ILE A 1 503 ? -25.021 -3.054 -8.858 1.00 84.00 503 ILE A N 1
ATOM 3885 C CA . ILE A 1 503 ? -25.122 -1.829 -8.052 1.00 84.00 503 ILE A CA 1
ATOM 3886 C C . ILE A 1 503 ? -24.924 -2.214 -6.587 1.00 84.00 503 ILE A C 1
ATOM 3888 O O . ILE A 1 503 ? -25.695 -3.026 -6.070 1.00 84.00 503 ILE A O 1
ATOM 3892 N N . ILE A 1 504 ? -23.920 -1.649 -5.916 1.00 86.69 504 ILE A N 1
ATOM 3893 C CA . ILE A 1 504 ? -23.677 -1.881 -4.486 1.00 86.69 504 ILE A CA 1
ATOM 3894 C C . ILE A 1 504 ? -24.854 -1.321 -3.673 1.00 86.69 504 ILE A C 1
ATOM 3896 O O . ILE A 1 504 ? -25.376 -0.245 -3.971 1.00 86.69 504 ILE A O 1
ATOM 3900 N N . GLN A 1 505 ? -25.314 -2.078 -2.674 1.00 84.25 505 GLN A N 1
ATOM 3901 C CA . GLN A 1 505 ? -26.443 -1.711 -1.811 1.00 84.25 505 GLN A CA 1
ATOM 3902 C C . GLN A 1 505 ? -26.014 -1.480 -0.360 1.00 84.25 505 GLN A C 1
ATOM 3904 O O . GLN A 1 505 ? -26.285 -0.425 0.200 1.00 84.25 505 GLN A O 1
ATOM 3909 N N . ARG A 1 506 ? -25.386 -2.489 0.253 1.00 89.31 506 ARG A N 1
ATOM 3910 C CA . ARG A 1 506 ? -25.032 -2.549 1.682 1.00 89.31 506 ARG A CA 1
ATOM 3911 C C . ARG A 1 506 ? -23.984 -3.642 1.915 1.00 89.31 506 ARG A C 1
ATOM 3913 O O . ARG A 1 506 ? -23.636 -4.367 0.984 1.00 89.31 506 ARG A O 1
ATOM 3920 N N . LEU A 1 507 ? -23.547 -3.807 3.155 1.00 91.94 507 LEU A N 1
ATOM 3921 C CA . LEU A 1 507 ? -22.955 -5.051 3.647 1.00 91.94 507 LEU A CA 1
ATOM 3922 C C . LEU A 1 507 ? -24.032 -5.957 4.259 1.00 91.94 507 LEU A C 1
ATOM 3924 O O . LEU A 1 507 ? -25.099 -5.485 4.671 1.00 91.94 507 LEU A O 1
ATOM 3928 N N . ASP A 1 508 ? -23.773 -7.258 4.314 1.00 90.06 508 ASP A N 1
ATOM 3929 C CA . ASP A 1 508 ? -24.522 -8.177 5.174 1.00 90.06 508 ASP A CA 1
ATOM 3930 C C . ASP A 1 508 ? -23.979 -8.190 6.617 1.00 90.06 508 ASP A C 1
ATOM 3932 O O . ASP A 1 508 ? -23.009 -7.507 6.953 1.00 90.06 508 ASP A O 1
ATOM 3936 N N . ASP A 1 509 ? -24.612 -8.986 7.476 1.00 89.44 509 ASP A N 1
ATOM 3937 C CA . ASP A 1 509 ? -24.314 -9.106 8.907 1.00 89.44 509 ASP A CA 1
ATOM 3938 C C . ASP A 1 509 ? -22.931 -9.736 9.208 1.00 89.44 509 ASP A C 1
ATOM 3940 O O . ASP A 1 509 ? -22.548 -9.849 10.376 1.00 89.44 509 ASP A O 1
ATOM 3944 N N . TYR A 1 510 ? -22.187 -10.145 8.172 1.00 91.12 510 TYR A N 1
ATOM 3945 C CA . TYR A 1 510 ? -20.825 -10.688 8.229 1.00 91.12 510 TYR A CA 1
ATOM 3946 C C . TYR A 1 510 ? -19.796 -9.787 7.519 1.00 91.12 510 TYR A C 1
ATOM 3948 O O . TYR A 1 510 ? -18.595 -9.958 7.722 1.00 91.12 510 TYR A O 1
ATOM 3956 N N . GLY A 1 511 ? -20.234 -8.798 6.734 1.00 90.62 511 GLY A N 1
ATOM 3957 C CA . GLY A 1 511 ? -19.377 -7.808 6.076 1.00 90.62 511 GLY A CA 1
ATOM 3958 C C . GLY A 1 511 ? -19.128 -8.061 4.589 1.00 90.62 511 GLY A C 1
ATOM 3959 O O . GLY A 1 511 ? -18.264 -7.400 4.001 1.00 90.62 511 GLY A O 1
ATOM 3960 N N . PHE A 1 512 ? -19.862 -8.995 3.981 1.00 90.31 512 PHE A N 1
ATOM 3961 C CA . PHE A 1 512 ? -19.803 -9.273 2.549 1.00 90.31 512 PHE A CA 1
ATOM 3962 C C . PHE A 1 512 ? -20.607 -8.238 1.754 1.00 90.31 512 PHE A C 1
ATOM 3964 O O . PHE A 1 512 ? -21.646 -7.744 2.196 1.00 90.31 512 PHE A O 1
ATOM 3971 N N . LEU A 1 513 ? -20.107 -7.892 0.567 1.00 88.88 513 LEU A N 1
ATOM 3972 C CA . LEU A 1 513 ? -20.646 -6.818 -0.260 1.00 88.88 513 LEU A CA 1
ATOM 3973 C C . LEU A 1 513 ? -21.927 -7.256 -0.988 1.00 88.88 513 LEU A C 1
ATOM 3975 O O . LEU A 1 513 ? -21.888 -8.072 -1.909 1.00 88.88 513 LEU A O 1
ATOM 3979 N N . MET A 1 514 ? -23.071 -6.681 -0.617 1.00 84.69 514 MET A N 1
ATOM 3980 C CA . MET A 1 514 ? -24.360 -6.992 -1.237 1.00 84.69 514 MET A CA 1
ATOM 3981 C C . MET A 1 514 ? -24.598 -6.104 -2.464 1.00 84.69 514 MET A C 1
ATOM 3983 O O . MET A 1 514 ? -24.889 -4.911 -2.339 1.00 84.69 514 MET A O 1
ATOM 3987 N N . GLY A 1 515 ? -24.500 -6.699 -3.657 1.00 75.88 515 GLY A N 1
ATOM 3988 C CA . GLY A 1 515 ? -24.768 -6.050 -4.945 1.00 75.88 515 GLY A CA 1
ATOM 3989 C C . GLY A 1 515 ? -26.049 -6.542 -5.634 1.00 75.88 515 GLY A C 1
ATOM 3990 O O . GLY A 1 515 ? -26.404 -7.719 -5.557 1.00 75.88 515 GLY A O 1
ATOM 3991 N N . PHE A 1 516 ? -26.740 -5.653 -6.355 1.00 68.62 516 PHE A N 1
ATOM 3992 C CA . PHE A 1 516 ? -27.925 -5.982 -7.155 1.00 68.62 516 PHE A CA 1
ATOM 3993 C C . PHE A 1 516 ? -27.621 -6.075 -8.661 1.00 68.62 516 PHE A C 1
ATOM 3995 O O . PHE A 1 516 ? -27.126 -5.126 -9.267 1.00 68.62 516 PHE A O 1
ATOM 4002 N N . PHE A 1 517 ? -28.005 -7.195 -9.285 1.00 63.00 517 PHE A N 1
ATOM 4003 C CA . PHE A 1 517 ? -27.964 -7.400 -10.740 1.00 63.00 517 PHE A CA 1
ATOM 4004 C C . PHE A 1 517 ? -29.255 -6.930 -11.428 1.00 63.00 517 PHE A C 1
ATOM 4006 O O . PHE A 1 517 ? -30.343 -7.396 -11.071 1.00 63.00 517 PHE A O 1
ATOM 4013 N N . ARG A 1 518 ? -29.155 -6.143 -12.512 1.00 50.44 518 ARG A N 1
ATOM 4014 C CA . ARG A 1 518 ? -30.318 -5.814 -13.364 1.00 50.44 518 ARG A CA 1
ATOM 4015 C C . ARG A 1 518 ? -31.025 -7.093 -13.868 1.00 50.44 518 ARG A C 1
ATOM 4017 O O . ARG A 1 518 ? -30.426 -7.930 -14.545 1.00 50.44 518 ARG A O 1
ATOM 4024 N N . ARG A 1 519 ? -32.332 -7.223 -13.592 1.00 46.72 519 ARG A N 1
ATOM 4025 C CA . ARG A 1 519 ? -33.250 -8.199 -14.212 1.00 46.72 519 ARG A CA 1
ATOM 4026 C C . ARG A 1 519 ? -34.499 -7.534 -14.781 1.00 46.72 519 ARG A C 1
ATOM 4028 O O . ARG A 1 519 ? -35.130 -6.743 -14.098 1.00 46.72 519 ARG A O 1
ATOM 4035 N N . SER A 1 520 ? -34.873 -7.985 -15.975 1.00 45.34 520 SER A N 1
ATOM 4036 C CA . SER A 1 520 ? -35.986 -7.538 -16.819 1.00 45.34 520 SER A CA 1
ATOM 4037 C C . SER A 1 520 ? -37.295 -7.221 -16.082 1.00 45.34 520 SER A C 1
ATOM 4039 O O . SER A 1 520 ? -37.957 -8.135 -15.587 1.00 45.34 520 SER A O 1
ATOM 4041 N N . GLN A 1 521 ? -37.763 -5.976 -16.192 1.00 39.66 521 GLN A N 1
ATOM 4042 C CA . GLN A 1 521 ? -39.188 -5.698 -16.407 1.00 39.66 521 GLN A CA 1
ATOM 4043 C C . GLN A 1 521 ? -39.384 -4.968 -17.740 1.00 39.66 521 GLN A C 1
ATOM 4045 O O . GLN A 1 521 ? -39.158 -3.770 -17.863 1.00 39.66 521 GLN A O 1
ATOM 4050 N N . SER A 1 522 ? -39.803 -5.716 -18.760 1.00 41.00 522 SER A N 1
ATOM 4051 C CA . SER A 1 522 ? -40.349 -5.160 -19.998 1.00 41.00 522 SER A CA 1
ATOM 4052 C C . SER A 1 522 ? -41.842 -4.880 -19.807 1.00 41.00 522 SER A C 1
ATOM 4054 O O . SER A 1 522 ? -42.586 -5.805 -19.475 1.00 41.00 522 SER A O 1
ATOM 4056 N N . SER A 1 523 ? -42.269 -3.643 -20.084 1.00 47.47 523 SER A N 1
ATOM 4057 C CA . SER A 1 523 ? -43.616 -3.081 -19.850 1.00 47.47 523 SER A CA 1
ATOM 4058 C C . SER A 1 523 ? -44.021 -2.891 -18.377 1.00 47.47 523 SER A C 1
ATOM 4060 O O . SER A 1 523 ? -43.600 -3.625 -17.481 1.00 47.47 523 SER A O 1
ATOM 4062 N N . VAL A 1 524 ? -44.865 -1.882 -18.129 1.00 52.06 524 VAL A N 1
ATOM 4063 C CA . VAL A 1 524 ? -45.423 -1.561 -16.804 1.00 52.06 524 VAL A CA 1
ATOM 4064 C C . VAL A 1 524 ? -46.595 -2.500 -16.508 1.00 52.06 524 VAL A C 1
ATOM 4066 O O . VAL A 1 524 ? -47.763 -2.150 -16.660 1.00 52.06 524 VAL A O 1
ATOM 4069 N N . VAL A 1 525 ? -46.283 -3.735 -16.112 1.00 58.09 525 VAL A N 1
ATOM 4070 C CA . VAL A 1 525 ? -47.306 -4.726 -15.759 1.00 58.09 525 VAL A CA 1
ATOM 4071 C C . VAL A 1 525 ? -47.871 -4.418 -14.369 1.00 58.09 525 VAL A C 1
ATOM 4073 O O . VAL A 1 525 ? -47.242 -4.697 -13.347 1.00 58.09 525 VAL A O 1
ATOM 4076 N N . ASN A 1 526 ? -49.085 -3.866 -14.329 1.00 70.19 526 ASN A N 1
ATOM 4077 C CA . ASN A 1 526 ? -49.826 -3.582 -13.097 1.00 70.19 526 ASN A CA 1
ATOM 4078 C C . ASN A 1 526 ? -50.383 -4.871 -12.463 1.00 70.19 526 ASN A C 1
ATOM 4080 O O . ASN A 1 526 ? -51.584 -5.138 -12.491 1.00 70.19 526 ASN A O 1
ATOM 4084 N N . TYR A 1 527 ? -49.500 -5.686 -11.881 1.00 80.69 527 TYR A N 1
ATOM 4085 C CA . TYR A 1 527 ? -49.893 -6.882 -11.137 1.00 80.69 527 TYR A CA 1
ATOM 4086 C C . TYR A 1 527 ? -50.831 -6.524 -9.977 1.00 80.69 527 TYR A C 1
ATOM 4088 O O . TYR A 1 527 ? -50.486 -5.710 -9.122 1.00 80.69 527 TYR A O 1
ATOM 4096 N N . GLN A 1 528 ? -51.974 -7.200 -9.888 1.00 84.56 528 GLN A N 1
ATOM 4097 C CA . GLN A 1 528 ? -52.851 -7.150 -8.718 1.00 84.56 528 GLN A CA 1
ATOM 4098 C C . GLN A 1 528 ? -52.668 -8.407 -7.856 1.00 84.56 528 GLN A C 1
ATOM 4100 O O . GLN A 1 528 ? -52.189 -9.443 -8.324 1.00 84.56 528 GLN A O 1
ATOM 4105 N N . CYS A 1 529 ? -53.026 -8.326 -6.572 1.00 88.75 529 CYS A N 1
ATOM 4106 C CA . CYS A 1 529 ? -53.106 -9.510 -5.721 1.00 88.75 529 CYS A CA 1
ATOM 4107 C C . CYS A 1 529 ? -54.532 -10.076 -5.776 1.00 88.75 529 CYS A C 1
ATOM 4109 O O . CYS A 1 529 ? -55.455 -9.338 -5.443 1.00 88.75 529 CYS A O 1
ATOM 4111 N N . PRO A 1 530 ? -54.741 -11.372 -6.072 1.00 84.31 530 PRO A N 1
ATOM 4112 C CA . PRO A 1 530 ? -56.061 -12.010 -5.998 1.00 84.31 530 PRO A CA 1
ATOM 4113 C C . PRO A 1 530 ? -56.509 -12.301 -4.545 1.00 84.31 530 PRO A C 1
ATOM 4115 O O . PRO A 1 530 ? -57.295 -13.213 -4.304 1.00 84.31 530 PRO A O 1
ATOM 4118 N N . ARG A 1 531 ? -55.934 -11.597 -3.557 1.00 87.38 531 ARG A N 1
ATOM 4119 C CA . ARG A 1 531 ? -56.151 -11.721 -2.103 1.00 87.38 531 ARG A CA 1
ATOM 4120 C C . ARG A 1 531 ? -55.784 -10.397 -1.411 1.00 87.38 531 ARG A C 1
ATOM 4122 O O . ARG A 1 531 ? -55.398 -9.428 -2.060 1.00 87.38 531 ARG A O 1
ATOM 4129 N N . GLN A 1 532 ? -55.777 -10.396 -0.078 1.00 89.56 532 GLN A N 1
ATOM 4130 C CA . GLN A 1 532 ? -55.421 -9.295 0.834 1.00 89.56 532 GLN A CA 1
ATOM 4131 C C . GLN A 1 532 ? -53.931 -8.853 0.794 1.00 89.56 532 GLN A C 1
ATOM 4133 O O . GLN A 1 532 ? -53.346 -8.538 1.824 1.00 89.56 532 GLN A O 1
ATOM 4138 N N . LYS A 1 533 ? -53.273 -8.847 -0.378 1.00 88.88 533 LYS A N 1
ATOM 4139 C CA . LYS A 1 533 ? -51.871 -8.401 -0.598 1.00 88.88 533 LYS A CA 1
ATOM 4140 C C . LYS A 1 533 ? -50.777 -9.111 0.237 1.00 88.88 533 LYS A C 1
ATOM 4142 O O . LYS A 1 533 ? -49.604 -8.783 0.092 1.00 88.88 533 LYS A O 1
ATOM 4147 N N . ASN A 1 534 ? -51.129 -10.148 0.997 1.00 88.88 534 ASN A N 1
ATOM 4148 C CA . ASN A 1 534 ? -50.320 -10.819 2.023 1.00 88.88 534 ASN A CA 1
ATOM 4149 C C . ASN A 1 534 ? -49.937 -12.282 1.685 1.00 88.88 534 ASN A C 1
ATOM 4151 O O . ASN A 1 534 ? -49.691 -13.088 2.581 1.00 88.88 534 ASN A O 1
ATOM 4155 N N . CYS A 1 535 ? -49.910 -12.669 0.405 1.00 89.88 535 CYS A N 1
ATOM 4156 C CA . CYS A 1 535 ? -49.590 -14.047 0.014 1.00 89.88 535 CYS A CA 1
ATOM 4157 C C . CYS A 1 535 ? -48.160 -14.449 0.419 1.00 89.88 535 CYS A C 1
ATOM 4159 O O . CYS A 1 535 ? -47.205 -13.740 0.103 1.00 89.88 535 CYS A O 1
ATOM 4161 N N . VAL A 1 536 ? -48.013 -15.639 1.012 1.00 89.00 536 VAL A N 1
ATOM 4162 C CA . VAL A 1 536 ? -46.712 -16.290 1.244 1.00 89.00 536 VAL A CA 1
ATOM 4163 C C . VAL A 1 536 ? -45.983 -16.518 -0.091 1.00 89.00 536 VAL A C 1
ATOM 4165 O O . VAL A 1 536 ? -46.614 -16.812 -1.109 1.00 89.00 536 VAL A O 1
ATOM 4168 N N . VAL A 1 537 ? -44.655 -16.343 -0.076 1.00 88.06 537 VAL A N 1
ATOM 4169 C CA . VAL A 1 537 ? -43.756 -16.458 -1.239 1.00 88.06 537 VAL A CA 1
ATOM 4170 C C . VAL A 1 537 ? -42.504 -17.256 -0.842 1.00 88.06 537 VAL A C 1
ATOM 4172 O O . VAL A 1 537 ? -41.559 -16.706 -0.262 1.00 88.06 537 VAL A O 1
ATOM 4175 N N . ASP A 1 538 ? -42.513 -18.545 -1.179 1.00 83.81 538 ASP A N 1
ATOM 4176 C CA . ASP A 1 538 ? -41.478 -19.568 -0.962 1.00 83.81 538 ASP A CA 1
ATOM 4177 C C . ASP A 1 538 ? -41.114 -20.313 -2.271 1.00 83.81 538 ASP A C 1
ATOM 4179 O O . ASP A 1 538 ? -41.591 -19.967 -3.355 1.00 83.81 538 ASP A O 1
ATOM 4183 N N . ARG A 1 539 ? -40.249 -21.340 -2.208 1.00 82.06 539 ARG A N 1
ATOM 4184 C CA . ARG A 1 539 ? -39.800 -22.098 -3.398 1.00 82.06 539 ARG A CA 1
ATOM 4185 C C . ARG A 1 539 ? -40.949 -22.728 -4.203 1.00 82.06 539 ARG A C 1
ATOM 4187 O O . ARG A 1 539 ? -40.826 -22.802 -5.427 1.00 82.06 539 ARG A O 1
ATOM 4194 N N . VAL A 1 540 ? -42.034 -23.147 -3.549 1.00 83.12 540 VAL A N 1
ATOM 4195 C CA . VAL A 1 540 ? -43.164 -23.878 -4.147 1.00 83.12 540 VAL A CA 1
ATOM 4196 C C . VAL A 1 540 ? -44.243 -22.918 -4.652 1.00 83.12 540 VAL A C 1
ATOM 4198 O O . VAL A 1 540 ? -44.776 -23.106 -5.745 1.00 83.12 540 VAL A O 1
ATOM 4201 N N . ASN A 1 541 ? -44.559 -21.858 -3.900 1.00 81.94 541 ASN A N 1
ATOM 4202 C CA . ASN A 1 541 ? -45.648 -20.934 -4.241 1.00 81.94 541 ASN A CA 1
ATOM 4203 C C . ASN A 1 541 ? -45.216 -19.589 -4.860 1.00 81.94 541 ASN A C 1
ATOM 4205 O O . ASN A 1 541 ? -46.096 -18.826 -5.255 1.00 81.94 541 ASN A O 1
ATOM 4209 N N . ARG A 1 542 ? -43.915 -19.315 -5.067 1.00 80.62 542 ARG A N 1
ATOM 4210 C CA . ARG A 1 542 ? -43.383 -18.073 -5.695 1.00 80.62 542 ARG A CA 1
ATOM 4211 C C . ARG A 1 542 ? -44.028 -17.622 -7.013 1.00 80.62 542 ARG A C 1
ATOM 4213 O O . ARG A 1 542 ? -43.862 -16.466 -7.401 1.00 80.62 542 ARG A O 1
ATOM 4220 N N . ASN A 1 543 ? -44.717 -18.511 -7.729 1.00 82.75 543 ASN A N 1
ATOM 4221 C CA . ASN A 1 543 ? -45.424 -18.198 -8.975 1.00 82.75 543 ASN A CA 1
ATOM 4222 C C . ASN A 1 543 ? -46.934 -17.918 -8.776 1.00 82.75 543 ASN A C 1
ATOM 4224 O O . ASN A 1 543 ? -47.572 -17.448 -9.708 1.00 82.75 543 ASN A O 1
ATOM 4228 N N . ARG A 1 544 ? -47.515 -18.174 -7.589 1.00 87.25 544 ARG A N 1
ATOM 4229 C CA . ARG A 1 544 ? -48.972 -18.095 -7.328 1.00 87.25 544 ARG A CA 1
ATOM 4230 C C . ARG A 1 544 ? -49.520 -16.674 -7.136 1.00 87.25 544 ARG A C 1
ATOM 4232 O O . ARG A 1 544 ? -50.728 -16.485 -7.209 1.00 87.25 544 ARG A O 1
ATOM 4239 N N . CYS A 1 545 ? -48.672 -15.686 -6.854 1.00 88.69 545 CYS A N 1
ATOM 4240 C CA . CYS A 1 545 ? -49.072 -14.279 -6.787 1.00 88.69 545 CYS A CA 1
ATOM 4241 C C . CYS A 1 545 ? -47.922 -13.385 -7.259 1.00 88.69 545 CYS A C 1
ATOM 4243 O O . CYS A 1 545 ? -46.940 -13.191 -6.540 1.00 88.69 545 CYS A O 1
ATOM 4245 N N . GLN A 1 546 ? -48.045 -12.836 -8.468 1.00 84.00 546 GLN A N 1
ATOM 4246 C CA . GLN A 1 546 ? -47.015 -11.975 -9.052 1.00 84.00 546 GLN A CA 1
ATOM 4247 C C . GLN A 1 546 ? -46.865 -10.654 -8.282 1.00 84.00 546 GLN A C 1
ATOM 4249 O O . GLN A 1 546 ? -45.734 -10.222 -8.078 1.00 84.00 546 GLN A O 1
ATOM 4254 N N . TYR A 1 547 ? -47.957 -10.071 -7.765 1.00 88.12 547 TYR A N 1
ATOM 4255 C CA . TYR A 1 547 ? -47.895 -8.861 -6.936 1.00 88.12 547 TYR A CA 1
ATOM 4256 C C . TYR A 1 547 ? -47.099 -9.081 -5.643 1.00 88.12 547 TYR A C 1
ATOM 4258 O O . TYR A 1 547 ? -46.099 -8.407 -5.433 1.00 88.12 547 TYR A O 1
ATOM 4266 N N . CYS A 1 548 ? -47.477 -10.045 -4.794 1.00 88.56 548 CYS A N 1
ATOM 4267 C CA . CYS A 1 548 ? -46.777 -10.281 -3.521 1.00 88.56 548 CYS A CA 1
ATOM 4268 C C . CYS A 1 548 ? -45.323 -10.725 -3.735 1.00 88.56 548 CYS A C 1
ATOM 4270 O O . CYS A 1 548 ? -44.444 -10.345 -2.967 1.00 88.56 548 CYS A O 1
ATOM 4272 N N . ARG A 1 549 ? -45.048 -11.476 -4.812 1.00 88.19 549 ARG A N 1
ATOM 4273 C CA . ARG A 1 549 ? -43.678 -11.796 -5.230 1.00 88.19 549 ARG A CA 1
ATOM 4274 C C . ARG A 1 549 ? -42.902 -10.533 -5.607 1.00 88.19 549 ARG A C 1
ATOM 4276 O O . ARG A 1 549 ? -41.778 -10.382 -5.146 1.00 88.19 549 ARG A O 1
ATOM 4283 N N . LEU A 1 550 ? -43.482 -9.637 -6.410 1.00 81.88 550 LEU A N 1
ATOM 4284 C CA . LEU A 1 550 ? -42.842 -8.378 -6.789 1.00 81.88 550 LEU A CA 1
ATOM 4285 C C . LEU A 1 550 ? -42.611 -7.487 -5.566 1.00 81.88 550 LEU A C 1
ATOM 4287 O O . LEU A 1 550 ? -41.495 -7.026 -5.389 1.00 81.88 550 LEU A O 1
ATOM 4291 N N . GLN A 1 551 ? -43.596 -7.321 -4.680 1.00 81.88 551 GLN A N 1
ATOM 4292 C CA . GLN A 1 551 ? -43.422 -6.555 -3.441 1.00 81.88 551 GLN A CA 1
ATOM 4293 C C . GLN A 1 551 ? -42.315 -7.146 -2.553 1.00 81.88 551 GLN A C 1
ATOM 4295 O O . GLN A 1 551 ? -41.460 -6.403 -2.084 1.00 81.88 551 GLN A O 1
ATOM 4300 N N . LYS A 1 552 ? -42.237 -8.479 -2.408 1.00 84.25 552 LYS A N 1
ATOM 4301 C CA . LYS A 1 552 ? -41.117 -9.139 -1.711 1.00 84.25 552 LYS A CA 1
ATOM 4302 C C . LYS A 1 552 ? -39.772 -8.937 -2.424 1.00 84.25 552 LYS A C 1
ATOM 4304 O O . LYS A 1 552 ? -38.750 -8.865 -1.758 1.00 84.25 552 LYS A O 1
ATOM 4309 N N . CYS A 1 553 ? -39.746 -8.829 -3.753 1.00 75.69 553 CYS A N 1
ATOM 4310 C CA . CYS A 1 553 ? -38.538 -8.463 -4.496 1.00 75.69 553 CYS A CA 1
ATOM 4311 C C . CYS A 1 553 ? -38.136 -6.994 -4.266 1.00 75.69 553 CYS A C 1
ATOM 4313 O O . CYS A 1 553 ? -36.968 -6.738 -3.997 1.00 75.69 553 CYS A O 1
ATOM 4315 N N . LEU A 1 554 ? -39.075 -6.044 -4.321 1.00 73.19 554 LEU A N 1
ATOM 4316 C CA . LEU A 1 554 ? -38.806 -4.620 -4.074 1.00 73.19 554 LEU A CA 1
ATOM 4317 C C . LEU A 1 554 ? -38.325 -4.385 -2.630 1.00 73.19 554 LEU A C 1
ATOM 4319 O O . LEU A 1 554 ? -37.320 -3.715 -2.424 1.00 73.19 554 LEU A O 1
ATOM 4323 N N . ALA A 1 555 ? -38.966 -5.020 -1.642 1.00 74.44 555 ALA A N 1
ATOM 4324 C CA . ALA A 1 555 ? -38.562 -4.976 -0.231 1.00 74.44 555 ALA A CA 1
ATOM 4325 C C . ALA A 1 555 ? -37.197 -5.643 0.052 1.00 74.44 555 ALA A C 1
ATOM 4327 O O . ALA A 1 555 ? -36.616 -5.427 1.109 1.00 74.44 555 ALA A O 1
ATOM 4328 N N . LEU A 1 556 ? -36.677 -6.438 -0.891 1.00 70.88 556 LEU A N 1
ATOM 4329 C CA . LEU A 1 556 ? -35.323 -7.005 -0.881 1.00 70.88 556 LEU A CA 1
ATOM 4330 C C . LEU A 1 556 ? -34.379 -6.261 -1.854 1.00 70.88 556 LEU A C 1
ATOM 4332 O O . LEU A 1 556 ? -33.414 -6.844 -2.345 1.00 70.88 556 LEU A O 1
ATOM 4336 N N . GLY A 1 557 ? -34.667 -4.991 -2.165 1.00 48.69 557 GLY A N 1
ATOM 4337 C CA . GLY A 1 557 ? -33.769 -4.087 -2.896 1.00 48.69 557 GLY A CA 1
ATOM 4338 C C . GLY A 1 557 ? -33.729 -4.253 -4.421 1.00 48.69 557 GLY A C 1
ATOM 4339 O O . GLY A 1 557 ? -32.787 -3.791 -5.058 1.00 48.69 557 GLY A O 1
ATOM 4340 N N . MET A 1 558 ? -34.705 -4.921 -5.049 1.00 61.19 558 MET A N 1
ATOM 4341 C CA . MET A 1 558 ? -34.685 -5.096 -6.510 1.00 61.19 558 MET A CA 1
ATOM 4342 C C . MET A 1 558 ? -35.207 -3.854 -7.255 1.00 61.19 558 MET A C 1
ATOM 4344 O O . MET A 1 558 ? -36.346 -3.444 -7.053 1.00 61.19 558 MET A O 1
ATOM 4348 N N . SER A 1 559 ? -34.404 -3.288 -8.163 1.00 45.84 559 SER A N 1
ATOM 4349 C CA . SER A 1 559 ? -34.794 -2.134 -8.999 1.00 45.84 559 SER A CA 1
ATOM 4350 C C . SER A 1 559 ? -35.815 -2.501 -10.092 1.00 45.84 559 SER A C 1
ATOM 4352 O O . SER A 1 559 ? -35.811 -3.619 -10.616 1.00 45.84 559 SER A O 1
ATOM 4354 N N . ARG A 1 560 ? -36.674 -1.534 -10.454 1.00 49.78 560 ARG A N 1
ATOM 4355 C CA . ARG A 1 560 ? -37.676 -1.635 -11.533 1.00 49.78 560 ARG A CA 1
ATOM 4356 C C . ARG A 1 560 ? -37.066 -1.440 -12.925 1.00 49.78 560 ARG A C 1
ATOM 4358 O O . ARG A 1 560 ? -37.477 -2.103 -13.871 1.00 49.78 560 ARG A O 1
ATOM 4365 N N . ASP A 1 561 ? -36.063 -0.574 -13.047 1.00 41.44 561 ASP A N 1
ATOM 4366 C CA . ASP A 1 561 ? -35.576 0.001 -14.316 1.00 41.44 561 ASP A CA 1
ATOM 4367 C C . ASP A 1 561 ? -34.508 -0.877 -14.991 1.00 41.44 561 ASP A C 1
ATOM 4369 O O . ASP A 1 561 ? -33.525 -0.427 -15.592 1.00 41.44 561 ASP A O 1
ATOM 4373 N N . ALA A 1 562 ? -34.658 -2.186 -14.824 1.00 44.09 562 ALA A N 1
ATOM 4374 C CA . ALA A 1 562 ? -33.638 -3.175 -15.089 1.00 44.09 562 ALA A CA 1
ATOM 4375 C C . ALA A 1 562 ? -33.983 -4.011 -16.331 1.00 44.09 562 ALA A C 1
ATOM 4377 O O . ALA A 1 562 ? -34.885 -4.834 -16.296 1.00 44.09 562 ALA A O 1
ATOM 4378 N N . VAL A 1 563 ? -33.260 -3.790 -17.436 1.00 45.44 563 VAL A N 1
ATOM 4379 C CA . VAL A 1 563 ? -33.279 -4.537 -18.718 1.00 45.44 563 VAL A CA 1
ATOM 4380 C C . VAL A 1 563 ? -32.593 -5.928 -18.691 1.00 45.44 563 VAL A C 1
ATOM 4382 O O . VAL A 1 563 ? -31.411 -5.963 -18.360 1.00 45.44 563 VAL A O 1
ATOM 4385 N N . LYS A 1 564 ? -33.194 -7.052 -19.120 1.00 41.09 564 LYS A N 1
ATOM 4386 C CA . LYS A 1 564 ? -32.429 -8.160 -19.754 1.00 41.09 564 LYS A CA 1
ATOM 4387 C C . LYS A 1 564 ? -33.249 -8.907 -20.815 1.00 41.09 564 LYS A C 1
ATOM 4389 O O . LYS A 1 564 ? -34.318 -9.434 -20.516 1.00 41.09 564 LYS A O 1
ATOM 4394 N N . PHE A 1 565 ? -32.729 -9.022 -22.035 1.00 41.84 565 PHE A N 1
ATOM 4395 C CA . PHE A 1 565 ? -33.358 -9.815 -23.097 1.00 41.84 565 PHE A CA 1
ATOM 4396 C C . PHE A 1 565 ? -33.005 -11.307 -22.973 1.00 41.84 565 PHE A C 1
ATOM 4398 O O . PHE A 1 565 ? -31.886 -11.667 -22.600 1.00 41.84 565 PHE A O 1
ATOM 4405 N N . GLY A 1 566 ? -33.979 -12.178 -23.255 1.00 56.12 566 GLY A N 1
ATOM 4406 C CA . GLY A 1 566 ? -33.834 -13.635 -23.166 1.00 56.12 566 GLY A CA 1
ATOM 4407 C C . GLY A 1 566 ? -33.169 -14.274 -24.393 1.00 56.12 566 GLY A C 1
ATOM 4408 O O . GLY A 1 566 ? -32.502 -13.609 -25.188 1.00 56.12 566 GLY A O 1
ATOM 4409 N N . ARG A 1 567 ? -33.392 -15.585 -24.570 1.00 43.88 567 ARG A N 1
ATOM 4410 C CA . ARG A 1 567 ? -33.042 -16.327 -25.795 1.00 43.88 567 ARG A CA 1
ATOM 4411 C C . ARG A 1 567 ? -33.983 -15.926 -26.944 1.00 43.88 567 ARG A C 1
ATOM 4413 O O . ARG A 1 567 ? -34.917 -16.655 -27.256 1.00 43.88 567 ARG A O 1
ATOM 4420 N N . MET A 1 568 ? -33.759 -14.757 -27.538 1.00 48.88 568 MET A N 1
ATOM 4421 C CA . MET A 1 568 ? -34.420 -14.339 -28.781 1.00 48.88 568 MET A CA 1
ATOM 4422 C C . MET A 1 568 ? -33.544 -14.682 -29.989 1.00 48.88 568 MET A C 1
ATOM 4424 O O . MET A 1 568 ? -32.316 -14.662 -29.883 1.00 48.88 568 MET A O 1
ATOM 4428 N N . SER A 1 569 ? -34.158 -14.968 -31.138 1.00 56.12 569 SER A N 1
ATOM 4429 C CA . SER A 1 569 ? -33.419 -15.128 -32.399 1.00 56.12 569 SER A CA 1
ATOM 4430 C C . SER A 1 569 ? -32.770 -13.805 -32.836 1.00 56.12 569 SER A C 1
ATOM 4432 O O . SER A 1 569 ? -33.235 -12.728 -32.455 1.00 56.12 569 SER A O 1
ATOM 4434 N N . LYS A 1 570 ? -31.717 -13.860 -33.669 1.00 59.38 570 LYS A N 1
ATOM 4435 C CA . LYS A 1 570 ? -31.026 -12.655 -34.179 1.00 59.38 570 LYS A CA 1
ATOM 4436 C C . LYS A 1 570 ? -32.014 -11.659 -34.809 1.00 59.38 570 LYS A C 1
ATOM 4438 O O . LYS A 1 570 ? -32.062 -10.504 -34.402 1.00 59.38 570 LYS A O 1
ATOM 4443 N N . LYS A 1 571 ? -32.919 -12.177 -35.648 1.00 62.31 571 LYS A N 1
ATOM 4444 C CA . LYS A 1 571 ? -33.989 -11.442 -36.344 1.00 62.31 571 LYS A CA 1
ATOM 4445 C C . LYS A 1 571 ? -35.028 -10.790 -35.413 1.00 62.31 571 LYS A C 1
ATOM 4447 O O . LYS A 1 571 ? -35.724 -9.867 -35.823 1.00 62.31 571 LYS A O 1
ATOM 4452 N N . GLN A 1 572 ? -35.146 -11.257 -34.166 1.00 54.50 572 GLN A N 1
ATOM 4453 C CA . GLN A 1 572 ? -35.974 -10.632 -33.123 1.00 54.50 572 GLN A CA 1
ATOM 4454 C C . GLN A 1 572 ? -35.204 -9.596 -32.292 1.00 54.50 572 GLN A C 1
ATOM 4456 O O . GLN A 1 572 ? -35.829 -8.671 -31.785 1.00 54.50 572 GLN A O 1
ATOM 4461 N N . ARG A 1 573 ? -33.874 -9.715 -32.151 1.00 60.69 573 ARG A N 1
ATOM 4462 C CA . ARG A 1 573 ? -33.052 -8.629 -31.586 1.00 60.69 573 ARG A CA 1
ATOM 4463 C C . ARG A 1 573 ? -33.019 -7.434 -32.528 1.00 60.69 573 ARG A C 1
ATOM 4465 O O . ARG A 1 573 ? -33.372 -6.345 -32.104 1.00 60.69 573 ARG A O 1
ATOM 4472 N N . GLU A 1 574 ? -32.703 -7.674 -33.800 1.00 67.31 574 GLU A N 1
ATOM 4473 C CA . GLU A 1 574 ? -32.616 -6.644 -34.845 1.00 67.31 574 GLU A CA 1
ATOM 4474 C C . GLU A 1 574 ? -33.912 -5.813 -34.914 1.00 67.31 574 GLU A C 1
ATOM 4476 O O . GLU A 1 574 ? -33.860 -4.595 -34.780 1.00 67.31 574 GLU A O 1
ATOM 4481 N N . LYS A 1 575 ? -35.089 -6.462 -34.941 1.00 67.69 575 LYS A N 1
ATOM 4482 C CA . LYS A 1 575 ? -36.389 -5.765 -34.874 1.00 67.69 575 LYS A CA 1
ATOM 4483 C C . LYS A 1 575 ? -36.574 -4.870 -33.640 1.00 67.69 575 LYS A C 1
ATOM 4485 O O . LYS A 1 575 ? -37.089 -3.767 -33.775 1.00 67.69 575 LYS A O 1
ATOM 4490 N N . VAL A 1 576 ? -36.193 -5.339 -32.451 1.00 58.72 576 VAL A N 1
ATOM 4491 C CA . VAL A 1 576 ? -36.356 -4.566 -31.205 1.00 58.72 576 VAL A CA 1
ATOM 4492 C C . VAL A 1 576 ? -35.340 -3.423 -31.129 1.00 58.72 576 VAL A C 1
ATOM 4494 O O . VAL A 1 576 ? -35.651 -2.354 -30.610 1.00 58.72 576 VAL A O 1
ATOM 4497 N N . GLU A 1 577 ? -34.141 -3.603 -31.683 1.00 61.66 577 GLU A N 1
ATOM 4498 C CA . GLU A 1 577 ? -33.159 -2.527 -31.830 1.00 61.66 577 GLU A CA 1
ATOM 4499 C C . GLU A 1 577 ? -33.647 -1.446 -32.809 1.00 61.66 577 GLU A C 1
ATOM 4501 O O . GLU A 1 577 ? -33.480 -0.260 -32.521 1.00 61.66 577 GLU A O 1
ATOM 4506 N N . ASP A 1 578 ? -34.311 -1.823 -33.906 1.00 66.56 578 ASP A N 1
ATOM 4507 C CA . ASP A 1 578 ? -34.930 -0.881 -34.848 1.00 66.56 578 ASP A CA 1
ATOM 4508 C C . ASP A 1 578 ? -36.132 -0.138 -34.235 1.00 66.56 578 ASP A C 1
ATOM 4510 O O . ASP A 1 578 ? -36.216 1.085 -34.358 1.00 66.56 578 ASP A O 1
ATOM 4514 N N . GLU A 1 579 ? -37.021 -0.822 -33.503 1.00 58.56 579 GLU A N 1
ATOM 4515 C CA . GLU A 1 579 ? -38.128 -0.185 -32.762 1.00 58.56 579 GLU A CA 1
ATOM 4516 C C . GLU A 1 579 ? -37.613 0.819 -31.712 1.00 58.56 579 GLU A C 1
ATOM 4518 O O . GLU A 1 579 ? -38.138 1.931 -31.594 1.00 58.56 579 GLU A O 1
ATOM 4523 N N . VAL A 1 580 ? -36.538 0.478 -30.991 1.00 58.88 580 VAL A N 1
ATOM 4524 C CA . VAL A 1 580 ? -35.893 1.378 -30.020 1.00 58.88 580 VAL A CA 1
ATOM 4525 C C . VAL A 1 580 ? -35.227 2.574 -30.710 1.00 58.88 580 VAL A C 1
ATOM 4527 O O . VAL A 1 580 ? -35.347 3.697 -30.214 1.00 58.88 580 VAL A O 1
ATOM 4530 N N . ARG A 1 581 ? -34.572 2.390 -31.868 1.00 67.19 581 ARG A N 1
ATOM 4531 C CA . ARG A 1 581 ? -34.043 3.508 -32.678 1.00 67.19 581 ARG A CA 1
ATOM 4532 C C . ARG A 1 581 ? -35.166 4.423 -33.163 1.00 67.19 581 ARG A C 1
ATOM 4534 O O . ARG A 1 581 ? -35.033 5.640 -33.060 1.00 67.19 581 ARG A O 1
ATOM 4541 N N . PHE A 1 582 ? -36.272 3.855 -33.641 1.00 58.81 582 PHE A N 1
ATOM 4542 C CA . PHE A 1 582 ? -37.428 4.597 -34.144 1.00 58.81 582 PHE A CA 1
ATOM 4543 C C . PHE A 1 582 ? -38.074 5.458 -33.048 1.00 58.81 582 PHE A C 1
ATOM 4545 O O . PHE A 1 582 ? -38.241 6.664 -33.236 1.00 58.81 582 PHE A O 1
ATOM 4552 N N . HIS A 1 583 ? -38.333 4.890 -31.865 1.00 51.47 583 HIS A N 1
ATOM 4553 C CA . HIS A 1 583 ? -38.821 5.661 -30.715 1.00 51.47 583 HIS A CA 1
ATOM 4554 C C . HIS A 1 583 ? -37.825 6.733 -30.251 1.00 51.47 583 HIS A C 1
ATOM 4556 O O . HIS A 1 583 ? -38.232 7.856 -29.951 1.00 51.47 583 HIS A O 1
ATOM 4562 N N . ARG A 1 584 ? -36.517 6.435 -30.236 1.00 58.06 584 ARG A N 1
ATOM 4563 C CA . ARG A 1 584 ? -35.492 7.423 -29.864 1.00 58.06 584 ARG A CA 1
ATOM 4564 C C . ARG A 1 584 ? -35.409 8.575 -30.869 1.00 58.06 584 ARG A C 1
ATOM 4566 O O . ARG A 1 584 ? -35.195 9.704 -30.450 1.00 58.06 584 ARG A O 1
ATOM 4573 N N . ALA A 1 585 ? -35.631 8.322 -32.159 1.00 58.66 585 ALA A N 1
ATOM 4574 C CA . ALA A 1 585 ? -35.679 9.358 -33.192 1.00 58.66 585 ALA A CA 1
ATOM 4575 C C . ALA A 1 585 ? -36.934 10.248 -33.094 1.00 58.66 585 ALA A C 1
ATOM 4577 O O . ALA A 1 585 ? -36.848 11.452 -33.326 1.00 58.66 585 ALA A O 1
ATOM 4578 N N . GLN A 1 586 ? -38.092 9.695 -32.706 1.00 52.47 586 GLN A N 1
ATOM 4579 C CA . GLN A 1 586 ? -39.314 10.490 -32.505 1.00 52.47 586 GLN A CA 1
ATOM 4580 C C . GLN A 1 586 ? -39.198 11.499 -31.351 1.00 52.47 586 GLN A C 1
ATOM 4582 O O . GLN A 1 586 ? -39.798 12.570 -31.421 1.00 52.47 586 GLN A O 1
ATOM 4587 N N . LEU A 1 587 ? -38.394 11.194 -30.327 1.00 51.50 587 LEU A N 1
ATOM 4588 C CA . LEU A 1 587 ? -38.142 12.076 -29.180 1.00 51.50 587 LEU A CA 1
ATOM 4589 C C . LEU A 1 587 ? -37.182 13.247 -29.481 1.00 51.50 587 LEU A C 1
ATOM 4591 O O . LEU A 1 587 ? -36.991 14.097 -28.619 1.00 51.50 587 LEU A O 1
ATOM 4595 N N . VAL A 1 588 ? -36.591 13.320 -30.682 1.00 48.31 588 VAL A N 1
ATOM 4596 C CA . VAL A 1 588 ? -35.612 14.359 -31.076 1.00 48.31 588 VAL A CA 1
ATOM 4597 C C . VAL A 1 588 ? -36.151 15.213 -32.238 1.00 48.31 588 VAL A C 1
ATOM 4599 O O . VAL A 1 588 ? -35.448 15.552 -33.188 1.00 48.31 588 VAL A O 1
ATOM 4602 N N . ARG A 1 589 ? -37.438 15.583 -32.175 1.00 38.75 589 ARG A N 1
ATOM 4603 C CA . ARG A 1 589 ? -38.008 16.664 -32.997 1.00 38.75 589 ARG A CA 1
ATOM 4604 C C . ARG A 1 589 ? -38.067 17.963 -32.183 1.00 38.75 589 ARG A C 1
ATOM 4606 O O . ARG A 1 589 ? -38.728 17.964 -31.147 1.00 38.75 589 ARG A O 1
ATOM 4613 N N . PRO A 1 590 ? -37.452 19.071 -32.641 1.00 39.62 590 PRO A N 1
ATOM 4614 C CA . PRO A 1 590 ? -37.619 20.369 -31.993 1.00 39.62 590 PRO A CA 1
ATOM 4615 C C . PRO A 1 590 ? -39.082 20.818 -32.068 1.00 39.62 590 PRO A C 1
ATOM 4617 O O . PRO A 1 590 ? -39.666 20.837 -33.154 1.00 39.62 590 PRO A O 1
ATOM 4620 N N . GLN A 1 591 ? -39.674 21.204 -30.937 1.00 36.28 591 GLN A N 1
ATOM 4621 C CA . GLN A 1 591 ? -40.953 21.912 -30.950 1.00 36.28 591 GLN A CA 1
ATOM 4622 C C . GLN A 1 591 ? -40.707 23.383 -31.296 1.00 36.28 591 GLN A C 1
ATOM 4624 O O . GLN A 1 591 ? -40.014 24.097 -30.574 1.00 36.28 591 GLN A O 1
ATOM 4629 N N . GLY A 1 592 ? -41.268 23.819 -32.426 1.00 32.59 592 GLY A N 1
ATOM 4630 C CA . GLY A 1 592 ? -41.355 25.233 -32.777 1.00 32.59 592 GLY A CA 1
ATOM 4631 C C . GLY A 1 592 ? -42.325 25.986 -31.863 1.00 32.59 592 GLY A C 1
ATOM 4632 O O . GLY A 1 592 ? -43.183 25.390 -31.213 1.00 32.59 592 GLY A O 1
ATOM 4633 N N . THR A 1 593 ? -42.179 27.306 -31.825 1.00 34.50 593 THR A N 1
ATOM 4634 C CA . THR A 1 593 ? -42.952 28.225 -30.980 1.00 34.50 593 THR A CA 1
ATOM 4635 C C . THR A 1 593 ? -44.466 28.176 -31.224 1.00 34.50 593 THR A C 1
ATOM 4637 O O . THR A 1 593 ? -44.926 28.141 -32.364 1.00 34.50 593 THR A O 1
ATOM 4640 N N . ALA A 1 594 ? -45.248 28.288 -30.145 1.00 29.22 594 ALA A N 1
ATOM 4641 C CA . ALA A 1 594 ? -46.680 28.596 -30.178 1.00 29.22 594 ALA A CA 1
ATOM 4642 C C . ALA A 1 594 ? -47.058 29.524 -28.995 1.00 29.22 594 ALA A C 1
ATOM 4644 O O . ALA A 1 594 ? -46.460 29.388 -27.924 1.00 29.22 594 ALA A O 1
ATOM 4645 N N . PRO A 1 595 ? -47.991 30.485 -29.167 1.00 33.28 595 PRO A N 1
ATOM 4646 C CA . PRO A 1 595 ? -48.324 31.492 -28.151 1.00 33.28 595 PRO A CA 1
ATOM 4647 C C . PRO A 1 595 ? -49.471 31.084 -27.197 1.00 33.28 595 PRO A C 1
ATOM 4649 O O . PRO A 1 595 ? -50.055 30.008 -27.294 1.00 33.28 595 PRO A O 1
ATOM 4652 N N . SER A 1 596 ? -49.783 31.979 -26.256 1.00 27.94 596 SER A N 1
ATOM 4653 C CA . SER A 1 596 ? -50.739 31.834 -25.149 1.00 27.94 596 SER A CA 1
ATOM 4654 C C . SER A 1 596 ? -52.227 31.780 -25.543 1.00 27.94 596 SER A C 1
ATOM 4656 O O . SER A 1 596 ? -52.680 32.614 -26.321 1.00 27.94 596 SER A O 1
ATOM 4658 N N . HIS A 1 597 ? -53.026 30.923 -24.879 1.00 29.66 597 HIS A N 1
ATOM 4659 C CA . HIS A 1 597 ? -53.952 31.343 -23.796 1.00 29.66 597 HIS A CA 1
ATOM 4660 C C . HIS A 1 597 ? -54.802 30.201 -23.175 1.00 29.66 597 HIS A C 1
ATOM 4662 O O . HIS A 1 597 ? -55.076 29.193 -23.813 1.00 29.66 597 HIS A O 1
ATOM 4668 N N . SER A 1 598 ? -55.280 30.456 -21.944 1.00 26.62 598 SER A N 1
ATOM 4669 C CA . SER A 1 598 ? -56.516 29.952 -21.284 1.00 26.62 598 SER A CA 1
ATOM 4670 C C . SER A 1 598 ? -56.793 28.444 -21.093 1.00 26.62 598 SER A C 1
ATOM 4672 O O . SER A 1 598 ? -57.001 27.690 -22.036 1.00 26.62 598 SER A O 1
ATOM 4674 N N . THR A 1 599 ? -56.995 28.075 -19.822 1.00 28.55 599 THR A N 1
ATOM 4675 C CA . THR A 1 599 ? -57.768 26.918 -19.315 1.00 28.55 599 THR A CA 1
ATOM 4676 C C . THR A 1 599 ? -59.273 27.035 -19.649 1.00 28.55 599 THR A C 1
ATOM 4678 O O . THR A 1 599 ? -59.744 28.156 -19.860 1.00 28.55 599 THR A O 1
ATOM 4681 N N . PRO A 1 600 ? -60.058 25.930 -19.667 1.00 31.59 600 PRO A N 1
ATOM 4682 C CA . PRO A 1 600 ? -60.654 25.393 -18.428 1.00 31.59 600 PRO A CA 1
ATOM 4683 C C . PRO A 1 600 ? -60.672 23.843 -18.332 1.00 31.59 600 PRO A C 1
ATOM 4685 O O . PRO A 1 600 ? -59.860 23.167 -18.957 1.00 31.59 600 PRO A O 1
ATOM 4688 N N . GLN A 1 601 ? -61.519 23.301 -17.444 1.00 24.12 601 GLN A N 1
ATOM 4689 C CA . GLN A 1 601 ? -61.444 21.951 -16.852 1.00 24.12 601 GLN A CA 1
ATOM 4690 C C . GLN A 1 601 ? -62.571 20.996 -17.386 1.00 24.12 601 GLN A C 1
ATOM 4692 O O . GLN A 1 601 ? -62.975 21.194 -18.530 1.00 24.12 601 GLN A O 1
ATOM 4697 N N . PRO A 1 602 ? -63.009 19.890 -16.728 1.00 47.69 602 PRO A N 1
ATOM 4698 C CA . PRO A 1 602 ? -63.050 18.569 -17.369 1.00 47.69 602 PRO A CA 1
ATOM 4699 C C . PRO A 1 602 ? -64.461 18.010 -17.662 1.00 47.69 602 PRO A C 1
ATOM 4701 O O . PRO A 1 602 ? -65.449 18.441 -17.074 1.00 47.69 602 PRO A O 1
ATOM 4704 N N . THR A 1 603 ? -64.529 16.930 -18.450 1.00 23.75 603 THR A N 1
ATOM 4705 C CA . THR A 1 603 ? -65.689 16.014 -18.509 1.00 23.75 603 THR A CA 1
ATOM 4706 C C . THR A 1 603 ? -65.258 14.568 -18.755 1.00 23.75 603 THR A C 1
ATOM 4708 O O . THR A 1 603 ? -64.246 14.310 -19.405 1.00 23.75 603 THR A O 1
ATOM 4711 N N . GLU A 1 604 ? -66.047 13.627 -18.242 1.00 28.08 604 GLU A N 1
ATOM 4712 C CA . GLU A 1 604 ? -65.907 12.185 -18.464 1.00 28.08 604 GLU A CA 1
ATOM 4713 C C . GLU A 1 604 ? -66.450 11.768 -19.840 1.00 28.08 604 GLU A C 1
ATOM 4715 O O . GLU A 1 604 ? -67.432 12.338 -20.315 1.00 28.08 604 GLU A O 1
ATOM 4720 N N . THR A 1 605 ? -65.888 10.712 -20.439 1.00 24.36 605 THR A N 1
ATOM 4721 C CA . THR A 1 605 ? -66.662 9.590 -21.025 1.00 24.36 605 THR A CA 1
ATOM 4722 C C . THR A 1 605 ? -65.737 8.473 -21.516 1.00 24.36 605 THR A C 1
ATOM 4724 O O . THR A 1 605 ? -64.752 8.716 -22.210 1.00 24.36 605 THR A O 1
ATOM 4727 N N . SER A 1 606 ? -66.078 7.225 -21.193 1.00 33.94 606 SER A N 1
ATOM 4728 C CA . SER A 1 606 ? -65.548 6.036 -21.874 1.00 33.94 606 SER A CA 1
ATOM 4729 C C . SER A 1 606 ? -66.401 5.714 -23.106 1.00 33.94 606 SER A C 1
ATOM 4731 O O . SER A 1 606 ? -67.625 5.816 -23.024 1.00 33.94 606 SER A O 1
ATOM 4733 N N . PRO A 1 607 ? -65.792 5.251 -24.207 1.00 29.89 607 PRO A N 1
ATOM 4734 C CA . PRO A 1 607 ? -66.441 4.296 -25.110 1.00 29.89 607 PRO A CA 1
ATOM 4735 C C . PRO A 1 607 ? -65.916 2.865 -24.908 1.00 29.89 607 PRO A C 1
ATOM 4737 O O . PRO A 1 607 ? -64.824 2.663 -24.378 1.00 29.89 607 PRO A O 1
ATOM 4740 N N . ASP A 1 608 ? -66.715 1.884 -25.328 1.00 22.31 608 ASP A N 1
ATOM 4741 C CA . ASP A 1 608 ? -66.513 0.453 -25.059 1.00 22.31 608 ASP A CA 1
ATOM 4742 C C . ASP A 1 608 ? -65.889 -0.322 -26.246 1.00 22.31 608 ASP A C 1
ATOM 4744 O O . ASP A 1 608 ? -65.632 0.194 -27.335 1.00 22.31 608 ASP A O 1
ATOM 4748 N N . SER A 1 609 ? -65.637 -1.594 -25.978 1.00 32.94 609 SER A N 1
ATOM 4749 C CA . SER A 1 609 ? -64.958 -2.636 -26.731 1.00 32.94 609 SER A CA 1
ATOM 4750 C C . SER A 1 609 ? -65.739 -3.156 -27.945 1.00 32.94 609 SER A C 1
ATOM 4752 O O . SER A 1 609 ? -66.931 -3.435 -27.864 1.00 32.94 609 SER A O 1
ATOM 4754 N N . SER A 1 610 ? -65.036 -3.421 -29.048 1.00 25.20 610 SER A N 1
ATOM 4755 C CA . SER A 1 610 ? -65.270 -4.507 -30.033 1.00 25.20 610 SER A CA 1
ATOM 4756 C C . SER A 1 610 ? -64.148 -4.413 -31.098 1.00 25.20 610 SER A C 1
ATOM 4758 O O . SER A 1 610 ? -63.483 -3.386 -31.182 1.00 25.20 610 SER A O 1
ATOM 4760 N N . VAL A 1 611 ? -63.735 -5.448 -31.842 1.00 26.73 611 VAL A N 1
ATOM 4761 C CA . VAL A 1 611 ? -64.485 -6.280 -32.805 1.00 26.73 611 VAL A CA 1
ATOM 4762 C C . VAL A 1 611 ? -63.649 -7.545 -33.143 1.00 26.73 611 VAL A C 1
ATOM 4764 O O . VAL A 1 611 ? -62.532 -7.391 -33.623 1.00 26.73 611 VAL A O 1
ATOM 4767 N N . PHE A 1 612 ? -64.231 -8.749 -32.969 1.00 26.09 612 PHE A N 1
ATOM 4768 C CA . PHE A 1 612 ? -63.931 -10.044 -33.647 1.00 26.09 612 PHE A CA 1
ATOM 4769 C C . PHE A 1 612 ? -62.536 -10.724 -33.481 1.00 26.09 612 PHE A C 1
ATOM 4771 O O . PHE A 1 612 ? -61.544 -10.073 -33.181 1.00 26.09 612 PHE A O 1
ATOM 4778 N N . ASP A 1 613 ? -62.345 -12.030 -33.758 1.00 25.22 613 ASP A N 1
ATOM 4779 C CA . ASP A 1 613 ? -63.160 -13.249 -33.495 1.00 25.22 613 ASP A CA 1
ATOM 4780 C C . ASP A 1 613 ? -62.270 -14.529 -33.659 1.00 25.22 613 ASP A C 1
ATOM 4782 O O . ASP A 1 613 ? -61.080 -14.438 -33.968 1.00 25.22 613 ASP A O 1
ATOM 4786 N N . HIS A 1 614 ? -62.824 -15.724 -33.428 1.00 27.61 614 HIS A N 1
ATOM 4787 C CA . HIS A 1 614 ? -62.171 -17.042 -33.406 1.00 27.61 614 HIS A CA 1
ATOM 4788 C C . HIS A 1 614 ? -61.679 -17.613 -34.755 1.00 27.61 614 HIS A C 1
ATOM 4790 O O . HIS A 1 614 ? -62.327 -17.444 -35.783 1.00 27.61 614 HIS A O 1
ATOM 4796 N N . GLN A 1 615 ? -60.621 -18.446 -34.679 1.00 24.92 615 GLN A N 1
ATOM 4797 C CA . GLN A 1 615 ? -60.417 -19.817 -35.237 1.00 24.92 615 GLN A CA 1
ATOM 4798 C C . GLN A 1 615 ? -58.910 -20.188 -35.073 1.00 24.92 615 GLN A C 1
ATOM 4800 O O . GLN A 1 615 ? -58.081 -19.286 -35.047 1.00 24.92 615 GLN A O 1
ATOM 4805 N N . GLN A 1 616 ? -58.420 -21.429 -34.907 1.00 25.59 616 GLN A N 1
ATOM 4806 C CA . GLN A 1 616 ? -58.984 -22.794 -34.842 1.00 25.59 616 GLN A CA 1
ATOM 4807 C C . GLN A 1 616 ? -58.015 -23.724 -34.040 1.00 25.59 616 GLN A C 1
ATOM 4809 O O . GLN A 1 616 ? -56.855 -23.365 -33.841 1.00 25.59 616 GLN A O 1
ATOM 4814 N N . GLN A 1 617 ? -58.448 -24.923 -33.612 1.00 25.86 617 GLN A N 1
ATOM 4815 C CA . GLN A 1 617 ? -57.563 -26.037 -33.176 1.00 25.86 617 GLN A CA 1
ATOM 4816 C C . GLN A 1 617 ? -57.444 -27.104 -34.286 1.00 25.86 617 GLN A C 1
ATOM 4818 O O . GLN A 1 617 ? -58.349 -27.197 -35.115 1.00 25.86 617 GLN A O 1
ATOM 4823 N N . PRO A 1 618 ? -56.342 -27.883 -34.329 1.00 25.20 618 PRO A N 1
ATOM 4824 C CA . PRO A 1 618 ? -56.314 -29.267 -33.791 1.00 25.20 618 PRO A CA 1
ATOM 4825 C C . PRO A 1 618 ? -55.087 -29.498 -32.864 1.00 25.20 618 PRO A C 1
ATOM 4827 O O . PRO A 1 618 ? -54.064 -28.846 -33.035 1.00 25.20 618 PRO A O 1
ATOM 4830 N N . SER A 1 619 ? -55.074 -30.281 -31.773 1.00 22.19 619 SER A N 1
ATOM 4831 C CA . SER A 1 619 ? -55.579 -31.634 -31.427 1.00 22.19 619 SER A CA 1
ATOM 4832 C C . SER A 1 619 ? -54.570 -32.798 -31.617 1.00 22.19 619 SER A C 1
ATOM 4834 O O . SER A 1 619 ? -54.625 -33.538 -32.592 1.00 22.19 619 SER A O 1
ATOM 4836 N N . SER A 1 620 ? -53.684 -32.958 -30.622 1.00 22.78 620 SER A N 1
ATOM 4837 C CA . SER A 1 620 ? -53.201 -34.219 -29.997 1.00 22.78 620 SER A CA 1
ATOM 4838 C C . SER A 1 620 ? -52.968 -35.525 -30.794 1.00 22.78 620 SER A C 1
ATOM 4840 O O . SER A 1 620 ? -53.907 -36.118 -31.319 1.00 22.78 620 SER A O 1
ATOM 4842 N N . SER A 1 621 ? -51.793 -36.137 -30.578 1.00 24.27 621 SER A N 1
ATOM 4843 C CA . SER A 1 621 ? -51.617 -37.605 -30.509 1.00 24.27 621 SER A CA 1
ATOM 4844 C C . SER A 1 621 ? -50.445 -37.989 -29.579 1.00 24.27 621 SER A C 1
ATOM 4846 O O . SER A 1 621 ? -49.424 -37.306 -29.577 1.00 24.27 621 SER A O 1
ATOM 4848 N N . ASN A 1 622 ? -50.585 -39.063 -28.788 1.00 24.55 622 ASN A N 1
ATOM 4849 C CA . ASN A 1 622 ? -49.640 -39.476 -27.728 1.00 24.55 622 ASN A CA 1
ATOM 4850 C C . ASN A 1 622 ? -48.599 -40.516 -28.187 1.00 24.55 622 ASN A C 1
ATOM 4852 O O . ASN A 1 622 ? -48.913 -41.332 -29.049 1.00 24.55 622 ASN A O 1
ATOM 4856 N N . GLN A 1 623 ? -47.465 -40.618 -27.474 1.00 24.44 623 GLN A N 1
ATOM 4857 C CA . GLN A 1 623 ? -46.802 -41.906 -27.177 1.00 24.44 623 GLN A CA 1
ATOM 4858 C C . GLN A 1 623 ? -45.844 -41.824 -25.964 1.00 24.44 623 GLN A C 1
ATOM 4860 O O . GLN A 1 623 ? -45.419 -40.743 -25.567 1.00 24.44 623 GLN A O 1
ATOM 4865 N N . HIS A 1 624 ? -45.550 -42.977 -25.351 1.00 21.00 624 HIS A N 1
ATOM 4866 C CA . HIS A 1 624 ? -44.603 -43.175 -24.233 1.00 21.00 624 HIS A CA 1
ATOM 4867 C C . HIS A 1 624 ? -43.260 -43.738 -24.761 1.00 21.00 624 HIS A C 1
ATOM 4869 O O . HIS A 1 624 ? -43.207 -44.169 -25.908 1.00 21.00 624 HIS A O 1
ATOM 4875 N N . VAL A 1 625 ? -42.140 -43.809 -24.026 1.00 22.28 625 VAL A N 1
ATOM 4876 C CA . VAL A 1 625 ? -41.828 -43.640 -22.577 1.00 22.28 625 VAL A CA 1
ATOM 4877 C C . VAL A 1 625 ? -40.554 -42.737 -22.452 1.00 22.28 625 VAL A C 1
ATOM 4879 O O . VAL A 1 625 ? -40.199 -42.110 -23.442 1.00 22.28 625 VAL A O 1
ATOM 4882 N N . SER A 1 626 ? -39.792 -42.527 -21.361 1.00 20.67 626 SER A N 1
ATOM 4883 C CA . SER A 1 626 ? -39.661 -43.130 -20.015 1.00 20.67 626 SER A CA 1
ATOM 4884 C C . SER A 1 626 ? -39.075 -42.123 -18.994 1.00 20.67 626 SER A C 1
ATOM 4886 O O . SER A 1 626 ? -38.768 -40.988 -19.350 1.00 20.67 626 SER A O 1
ATOM 4888 N N . TYR A 1 627 ? -38.836 -42.561 -17.750 1.00 20.48 627 TYR A N 1
ATOM 4889 C CA . TYR A 1 627 ? -37.948 -41.895 -16.778 1.00 20.48 627 TYR A CA 1
ATOM 4890 C C . TYR A 1 627 ? -36.594 -42.617 -16.677 1.00 20.48 627 TYR A C 1
ATOM 4892 O O . TYR A 1 627 ? -36.567 -43.838 -16.545 1.00 20.48 627 TYR A O 1
ATOM 4900 N N . ILE A 1 628 ? -35.495 -41.859 -16.585 1.00 23.69 628 ILE A N 1
ATOM 4901 C CA . ILE A 1 628 ? -34.292 -42.243 -15.823 1.00 23.69 628 ILE A CA 1
ATOM 4902 C C . ILE A 1 628 ? -33.875 -41.034 -14.977 1.00 23.69 628 ILE A C 1
ATOM 4904 O O . ILE A 1 628 ? -33.902 -39.898 -15.447 1.00 23.69 628 ILE A O 1
ATOM 4908 N N . ASN A 1 629 ? -33.521 -41.285 -13.718 1.00 21.97 629 ASN A N 1
ATOM 4909 C CA . ASN A 1 629 ? -33.047 -40.293 -12.759 1.00 21.97 629 ASN A CA 1
ATOM 4910 C C . ASN A 1 629 ? -31.704 -40.770 -12.194 1.00 21.97 629 ASN A C 1
ATOM 4912 O O . ASN A 1 629 ? -31.646 -41.849 -11.607 1.00 21.97 629 ASN A O 1
ATOM 4916 N N . SER A 1 630 ? -30.649 -39.971 -12.348 1.00 24.06 630 SER A N 1
ATOM 4917 C CA . SER A 1 630 ? -29.301 -40.297 -11.872 1.00 24.06 630 SER A CA 1
ATOM 4918 C C . SER A 1 630 ? -28.761 -39.147 -11.029 1.00 24.06 630 SER A C 1
ATOM 4920 O O . SER A 1 630 ? -28.231 -38.169 -11.551 1.00 24.06 630 SER A O 1
ATOM 4922 N N . GLY A 1 631 ? -28.925 -39.262 -9.710 1.00 21.33 631 GLY A N 1
ATOM 4923 C CA . GLY A 1 631 ? -28.138 -38.483 -8.756 1.00 21.33 631 GLY A CA 1
ATOM 4924 C C . GLY A 1 631 ? -26.742 -39.090 -8.615 1.00 21.33 631 GLY A C 1
ATOM 4925 O O . GLY A 1 631 ? -26.589 -40.304 -8.737 1.00 21.33 631 GLY A O 1
ATOM 4926 N N . TYR A 1 632 ? -25.735 -38.257 -8.359 1.00 23.23 632 TYR A N 1
ATOM 4927 C CA . TYR A 1 632 ? -24.369 -38.723 -8.119 1.00 23.23 632 TYR A CA 1
ATOM 4928 C C . TYR A 1 632 ? -24.171 -39.086 -6.645 1.00 23.23 632 TYR A C 1
ATOM 4930 O O . TYR A 1 632 ? -24.514 -38.312 -5.750 1.00 23.23 632 TYR A O 1
ATOM 4938 N N . THR A 1 633 ? -23.636 -40.282 -6.409 1.00 21.86 633 THR A N 1
ATOM 4939 C CA . THR A 1 633 ? -23.412 -40.857 -5.079 1.00 21.86 633 THR A CA 1
ATOM 4940 C C . THR A 1 633 ? -22.121 -40.324 -4.455 1.00 21.86 633 THR A C 1
ATOM 4942 O O . THR A 1 633 ? -21.115 -40.175 -5.145 1.00 21.86 633 THR A O 1
ATOM 4945 N N . TYR A 1 634 ? -22.122 -40.103 -3.140 1.00 20.81 634 TYR A N 1
ATOM 4946 C CA . TYR A 1 634 ? -20.884 -40.010 -2.363 1.00 20.81 634 TYR A CA 1
ATOM 4947 C C . TYR A 1 634 ? -20.273 -41.410 -2.214 1.00 20.81 634 TYR A C 1
ATOM 4949 O O . TYR A 1 634 ? -20.924 -42.290 -1.652 1.00 20.81 634 TYR A O 1
ATOM 4957 N N . ASN A 1 635 ? -19.018 -41.587 -2.629 1.00 24.03 635 ASN A N 1
ATOM 4958 C CA . ASN A 1 635 ? -18.162 -42.639 -2.084 1.00 24.03 635 ASN A CA 1
ATOM 4959 C C . ASN A 1 635 ? -17.301 -42.035 -0.970 1.00 24.03 635 ASN A C 1
ATOM 4961 O O . ASN A 1 635 ? -16.759 -40.941 -1.123 1.00 24.03 635 ASN A O 1
ATOM 4965 N N . GLY A 1 636 ? -17.167 -42.765 0.132 1.00 23.11 636 GLY A N 1
ATOM 4966 C CA . GLY A 1 636 ? -16.209 -42.476 1.188 1.00 23.11 636 GLY A CA 1
ATOM 4967 C C . GLY A 1 636 ? -15.632 -43.792 1.681 1.00 23.11 636 GLY A C 1
ATOM 4968 O O . GLY A 1 636 ? -16.362 -44.596 2.256 1.00 23.11 636 GLY A O 1
ATOM 4969 N N . ASP A 1 637 ? -14.342 -44.005 1.443 1.00 23.14 637 ASP A N 1
ATOM 4970 C CA . ASP A 1 637 ? -13.633 -45.209 1.863 1.00 23.14 637 ASP A CA 1
ATOM 4971 C C . ASP A 1 637 ? -12.874 -44.940 3.167 1.00 23.14 637 ASP A C 1
ATOM 4973 O O . ASP A 1 637 ? -11.951 -44.125 3.220 1.00 23.14 637 ASP A O 1
ATOM 4977 N N . LEU A 1 638 ? -13.265 -45.638 4.235 1.00 21.34 638 LEU A N 1
ATOM 4978 C CA . LEU A 1 638 ? -12.452 -45.751 5.445 1.00 21.34 638 LEU A CA 1
ATOM 4979 C C . LEU A 1 638 ? -11.292 -46.716 5.183 1.00 21.34 638 LEU A C 1
ATOM 4981 O O . LEU A 1 638 ? -11.493 -47.792 4.625 1.00 21.34 638 LEU A O 1
ATOM 4985 N N . ASN A 1 639 ? -10.109 -46.395 5.704 1.00 22.89 639 ASN A N 1
ATOM 4986 C CA . ASN A 1 639 ? -9.069 -47.389 5.960 1.00 22.89 639 ASN A CA 1
ATOM 4987 C C . ASN A 1 639 ? -8.430 -47.167 7.337 1.00 22.89 639 ASN A C 1
ATOM 4989 O O . ASN A 1 639 ? -8.456 -46.067 7.888 1.00 22.89 639 ASN A O 1
ATOM 4993 N N . THR A 1 640 ? -7.951 -48.258 7.932 1.00 22.20 640 THR A N 1
ATOM 4994 C CA . THR A 1 640 ? -7.671 -48.372 9.372 1.00 22.20 640 THR A CA 1
ATOM 4995 C C . THR A 1 640 ? -6.305 -47.843 9.820 1.00 22.20 640 THR A C 1
ATOM 4997 O O . THR A 1 640 ? -5.349 -47.786 9.054 1.00 22.20 640 THR A O 1
ATOM 5000 N N . PHE A 1 641 ? -6.221 -47.498 11.109 1.00 21.66 641 PHE A N 1
ATOM 5001 C CA . PHE A 1 641 ? -5.025 -46.983 11.783 1.00 21.66 641 PHE A CA 1
ATOM 5002 C C . PHE A 1 641 ? -3.857 -47.981 11.868 1.00 21.66 641 PHE A C 1
ATOM 5004 O O . PHE A 1 641 ? -4.050 -49.159 12.162 1.00 21.66 641 PHE A O 1
ATOM 5011 N N . SER A 1 642 ? -2.637 -47.439 11.828 1.00 20.95 642 SER A N 1
ATOM 5012 C CA . SER A 1 642 ? -1.457 -47.983 12.516 1.00 20.95 642 SER A CA 1
ATOM 5013 C C . SER A 1 642 ? -0.608 -46.833 13.077 1.00 20.95 642 SER A C 1
ATOM 5015 O O . SER A 1 642 ? -0.474 -45.799 12.429 1.00 20.95 642 SER A O 1
ATOM 5017 N N . THR A 1 643 ? -0.055 -46.987 14.280 1.00 21.39 643 THR A N 1
ATOM 5018 C CA . THR A 1 643 ? 0.624 -45.916 15.035 1.00 21.39 643 THR A CA 1
ATOM 5019 C C . THR A 1 643 ? 2.100 -45.726 14.675 1.00 21.39 643 THR A C 1
ATOM 5021 O O . THR A 1 643 ? 2.826 -46.718 14.655 1.00 21.39 643 THR A O 1
ATOM 5024 N N . ASN A 1 644 ? 2.556 -44.470 14.519 1.00 20.91 644 ASN A N 1
ATOM 5025 C CA . ASN A 1 644 ? 3.759 -43.880 15.159 1.00 20.91 644 ASN A CA 1
ATOM 5026 C C . ASN A 1 644 ? 4.148 -42.513 14.547 1.00 20.91 644 ASN A C 1
ATOM 5028 O O . ASN A 1 644 ? 3.927 -42.283 13.364 1.00 20.91 644 ASN A O 1
ATOM 5032 N N . GLY A 1 645 ? 4.835 -41.666 15.330 1.00 20.69 645 GLY A N 1
ATOM 5033 C CA . GLY A 1 645 ? 5.624 -40.523 14.830 1.00 20.69 645 GLY A CA 1
ATOM 5034 C C . GLY A 1 645 ? 4.998 -39.134 15.026 1.00 20.69 645 GLY A C 1
ATOM 5035 O O . GLY A 1 645 ? 3.823 -38.923 14.748 1.00 20.69 645 GLY A O 1
ATOM 5036 N N . TYR A 1 646 ? 5.803 -38.174 15.496 1.00 20.66 646 TYR A N 1
ATOM 5037 C CA . TYR A 1 646 ? 5.396 -36.779 15.709 1.00 20.66 646 TYR A CA 1
ATOM 5038 C C . TYR A 1 646 ? 5.797 -35.885 14.534 1.00 20.66 646 TYR A C 1
ATOM 5040 O O . TYR A 1 646 ? 6.964 -35.870 14.150 1.00 20.66 646 TYR A O 1
ATOM 5048 N N . THR A 1 647 ? 4.889 -35.024 14.075 1.00 20.36 647 THR A N 1
ATOM 5049 C CA . THR A 1 647 ? 5.148 -33.583 13.854 1.00 20.36 647 THR A CA 1
ATOM 5050 C C . THR A 1 647 ? 3.811 -32.879 13.617 1.00 20.36 647 THR A C 1
ATOM 5052 O O . THR A 1 647 ? 2.983 -33.381 12.864 1.00 20.36 647 THR A O 1
ATOM 5055 N N . TYR A 1 648 ? 3.570 -31.741 14.275 1.00 20.94 648 TYR A N 1
ATOM 5056 C CA . TYR A 1 648 ? 2.321 -30.982 14.139 1.00 20.94 648 TYR A CA 1
ATOM 5057 C C . TYR A 1 648 ? 2.630 -29.591 13.587 1.00 20.94 648 TYR A C 1
ATOM 5059 O O . TYR A 1 648 ? 3.095 -28.715 14.314 1.00 20.94 648 TYR A O 1
ATOM 5067 N N . THR A 1 649 ? 2.398 -29.397 12.291 1.00 21.66 649 THR A N 1
ATOM 5068 C CA . THR A 1 649 ? 2.441 -28.080 11.650 1.00 21.66 649 THR A CA 1
ATOM 5069 C C . THR A 1 649 ? 1.071 -27.405 11.781 1.00 21.66 649 THR A C 1
ATOM 5071 O O . THR A 1 649 ? 0.064 -28.009 11.402 1.00 21.66 649 THR A O 1
ATOM 5074 N N . PRO A 1 650 ? 0.979 -26.164 12.296 1.00 23.64 650 PRO A N 1
ATOM 5075 C CA . PRO A 1 650 ? -0.288 -25.443 12.332 1.00 23.64 650 PRO A CA 1
ATOM 5076 C C . PRO A 1 650 ? -0.757 -25.112 10.909 1.00 23.64 650 PRO A C 1
ATOM 5078 O O . PRO A 1 650 ? -0.170 -24.271 10.232 1.00 23.64 650 PRO A O 1
ATOM 5081 N N . GLN A 1 651 ? -1.830 -25.755 10.446 1.00 21.53 651 GLN A N 1
ATOM 5082 C CA . GLN A 1 651 ? -2.527 -25.310 9.241 1.00 21.53 651 GLN A CA 1
ATOM 5083 C C . GLN A 1 651 ? -3.327 -24.048 9.569 1.00 21.53 651 GLN A C 1
ATOM 5085 O O . GLN A 1 651 ? -4.383 -24.116 10.200 1.00 21.53 651 GLN A O 1
ATOM 5090 N N . ALA A 1 652 ? -2.827 -22.890 9.137 1.00 25.28 652 ALA A N 1
ATOM 5091 C CA . ALA A 1 652 ? -3.595 -21.655 9.164 1.00 25.28 652 ALA A CA 1
ATOM 5092 C C . ALA A 1 652 ? -4.817 -21.800 8.242 1.00 25.28 652 ALA A C 1
ATOM 5094 O O . ALA A 1 652 ? -4.673 -21.971 7.031 1.00 25.28 652 ALA A O 1
ATOM 5095 N N . ILE A 1 653 ? -6.027 -21.728 8.806 1.00 25.53 653 ILE A N 1
ATOM 5096 C CA . ILE A 1 653 ? -7.273 -21.736 8.028 1.00 25.53 653 ILE A CA 1
ATOM 5097 C C . ILE A 1 653 ? -7.488 -20.331 7.452 1.00 25.53 653 ILE A C 1
ATOM 5099 O O . ILE A 1 653 ? -8.316 -19.550 7.922 1.00 25.53 653 ILE A O 1
ATOM 5103 N N . GLN A 1 654 ? -6.707 -20.005 6.423 1.00 26.94 654 GLN A N 1
ATOM 5104 C CA . GLN A 1 654 ? -6.969 -18.861 5.563 1.00 26.94 654 GLN A CA 1
ATOM 5105 C C . GLN A 1 654 ? -8.307 -19.095 4.852 1.00 26.94 654 GLN A C 1
ATOM 5107 O O . GLN A 1 654 ? -8.485 -20.099 4.160 1.00 26.94 654 GLN A O 1
ATOM 5112 N N . PHE A 1 655 ? -9.252 -18.163 5.007 1.00 25.00 655 PHE A N 1
ATOM 5113 C CA . PHE A 1 655 ? -10.451 -18.106 4.167 1.00 25.00 655 PHE A CA 1
ATOM 5114 C C . PHE A 1 655 ? -10.056 -17.616 2.772 1.00 25.00 655 PHE A C 1
ATOM 5116 O O . PHE A 1 655 ? -10.274 -16.459 2.409 1.00 25.00 655 PHE A O 1
ATOM 5123 N N . ASP A 1 656 ? -9.420 -18.505 2.015 1.00 24.73 656 ASP A N 1
ATOM 5124 C CA . ASP A 1 656 ? -8.951 -18.209 0.674 1.00 24.73 656 ASP A CA 1
ATOM 5125 C C . ASP A 1 656 ? -10.144 -18.160 -0.285 1.00 24.73 656 ASP A C 1
ATOM 5127 O O . ASP A 1 656 ? -10.790 -19.166 -0.593 1.00 24.73 656 ASP A O 1
ATOM 5131 N N . LEU A 1 657 ? -10.481 -16.945 -0.718 1.00 27.55 657 LEU A N 1
ATOM 5132 C CA . LEU A 1 657 ? -11.413 -16.724 -1.813 1.00 27.55 657 LEU A CA 1
ATOM 5133 C C . LEU A 1 657 ? -10.762 -17.276 -3.080 1.00 27.55 657 LEU A C 1
ATOM 5135 O O . LEU A 1 657 ? -9.821 -16.676 -3.595 1.00 27.55 657 LEU A O 1
ATOM 5139 N N . GLY A 1 658 ? -11.275 -18.410 -3.567 1.00 22.53 658 GLY A N 1
ATOM 5140 C CA . GLY A 1 658 ? -10.792 -19.047 -4.790 1.00 22.53 658 GLY A CA 1
ATOM 5141 C C . GLY A 1 658 ? -10.640 -18.027 -5.922 1.00 22.53 658 GLY A C 1
ATOM 5142 O O . GLY A 1 658 ? -11.532 -17.205 -6.144 1.00 22.53 658 GLY A O 1
ATOM 5143 N N . SER A 1 659 ? -9.499 -18.091 -6.612 1.00 26.52 659 SER A N 1
ATOM 5144 C CA . SER A 1 659 ? -8.859 -17.022 -7.404 1.00 26.52 659 SER A CA 1
ATOM 5145 C C . SER A 1 659 ? -9.631 -16.468 -8.616 1.00 26.52 659 SER A C 1
ATOM 5147 O O . SER A 1 659 ? -9.072 -15.745 -9.438 1.00 26.52 659 SER A O 1
ATOM 5149 N N . THR A 1 660 ? -10.917 -16.782 -8.744 1.00 24.66 660 THR A N 1
ATOM 5150 C CA . THR A 1 660 ? -11.785 -16.398 -9.858 1.00 24.66 660 THR A CA 1
ATOM 5151 C C . THR A 1 660 ? -12.825 -15.332 -9.509 1.00 24.66 660 THR A C 1
ATOM 5153 O O . THR A 1 660 ? -13.218 -14.599 -10.409 1.00 24.66 660 THR A O 1
ATOM 5156 N N . ASP A 1 661 ? -13.278 -15.207 -8.252 1.00 26.44 661 ASP A N 1
ATOM 5157 C CA . ASP A 1 661 ? -14.411 -14.331 -7.872 1.00 26.44 661 ASP A CA 1
ATOM 5158 C C . ASP A 1 661 ? -13.986 -12.933 -7.364 1.00 26.44 661 ASP A C 1
ATOM 5160 O O . ASP A 1 661 ? -14.309 -12.502 -6.255 1.00 26.44 661 ASP A O 1
ATOM 5164 N N . TYR A 1 662 ? -13.272 -12.181 -8.209 1.00 34.22 662 TYR A N 1
ATOM 5165 C CA . TYR A 1 662 ? -12.930 -10.781 -7.933 1.00 34.22 662 TYR A CA 1
ATOM 5166 C C . TYR A 1 662 ? -14.091 -9.809 -8.220 1.00 34.22 662 TYR A C 1
ATOM 5168 O O . TYR A 1 662 ? -14.757 -9.864 -9.259 1.00 34.22 662 TYR A O 1
ATOM 5176 N N . VAL A 1 663 ? -14.280 -8.851 -7.306 1.00 30.83 663 VAL A N 1
ATOM 5177 C CA . VAL A 1 663 ? -15.098 -7.646 -7.512 1.00 30.83 663 VAL A CA 1
ATOM 5178 C C . VAL A 1 663 ? -14.161 -6.467 -7.716 1.00 30.83 663 VAL A C 1
ATOM 5180 O O . VAL A 1 663 ? -13.684 -5.859 -6.754 1.00 30.83 663 VAL A O 1
ATOM 5183 N N . ASP A 1 664 ? -13.872 -6.161 -8.976 1.00 33.53 664 ASP A N 1
ATOM 5184 C CA . ASP A 1 664 ? -13.012 -5.034 -9.294 1.00 33.53 664 ASP A CA 1
ATOM 5185 C C . ASP A 1 664 ? -13.713 -3.699 -8.985 1.00 33.53 664 ASP A C 1
ATOM 5187 O O . ASP A 1 664 ? -14.919 -3.524 -9.165 1.00 33.53 664 ASP A O 1
ATOM 5191 N N . SER A 1 665 ? -12.935 -2.769 -8.442 1.00 35.16 665 SER A N 1
ATOM 5192 C CA . SER A 1 665 ? -13.377 -1.493 -7.881 1.00 35.16 665 SER A CA 1
ATOM 5193 C C . SER A 1 665 ? -12.552 -0.313 -8.413 1.00 35.16 665 SER A C 1
ATOM 5195 O O . SER A 1 665 ? -12.509 0.747 -7.772 1.00 35.16 665 SER A O 1
ATOM 5197 N N . THR A 1 666 ? -11.870 -0.492 -9.549 1.00 33.19 666 THR A N 1
ATOM 5198 C CA . THR A 1 666 ? -11.156 0.567 -10.284 1.00 33.19 666 THR A CA 1
ATOM 5199 C C . THR A 1 666 ? -11.908 1.075 -11.514 1.00 33.19 666 THR A C 1
ATOM 5201 O O . THR A 1 666 ? -11.588 2.166 -11.979 1.00 33.19 666 THR A O 1
ATOM 5204 N N . THR A 1 667 ? -12.957 0.377 -11.982 1.00 31.62 667 THR A N 1
ATOM 5205 C CA . THR A 1 667 ? -13.822 0.812 -13.098 1.00 31.62 667 THR A CA 1
ATOM 5206 C C . THR A 1 667 ? -14.671 2.039 -12.725 1.00 31.62 667 THR A C 1
ATOM 5208 O O . THR A 1 667 ? -15.879 1.947 -12.493 1.00 31.62 667 THR A O 1
ATOM 5211 N N . PHE A 1 668 ? -14.020 3.195 -12.631 1.00 35.66 668 PHE A N 1
ATOM 5212 C CA . PHE A 1 668 ? -14.609 4.513 -12.446 1.00 35.66 668 PHE A CA 1
ATOM 5213 C C . PHE A 1 668 ? -14.616 5.235 -13.795 1.00 35.66 668 PHE A C 1
ATOM 5215 O O . PHE A 1 668 ? -13.558 5.524 -14.347 1.00 35.66 668 PHE A O 1
ATOM 5222 N N . ASP A 1 669 ? -15.807 5.518 -14.317 1.00 29.16 669 ASP A N 1
ATOM 5223 C CA . ASP A 1 669 ? -15.990 6.391 -15.477 1.00 29.16 669 ASP A CA 1
ATOM 5224 C C . ASP A 1 669 ? -16.226 7.830 -14.977 1.00 29.16 669 ASP A C 1
ATOM 5226 O O . ASP A 1 669 ? -17.244 8.072 -14.318 1.00 29.16 669 ASP A O 1
ATOM 5230 N N . PRO A 1 670 ? -15.320 8.793 -15.245 1.00 27.03 670 PRO A N 1
ATOM 5231 C CA . PRO A 1 670 ? -15.495 10.176 -14.808 1.00 27.03 670 PRO A CA 1
ATOM 5232 C C . PRO A 1 670 ? -16.601 10.936 -15.562 1.00 27.03 670 PRO A C 1
ATOM 5234 O O . PRO A 1 670 ? -16.968 12.038 -15.149 1.00 27.03 670 PRO A O 1
ATOM 5237 N N . GLN A 1 671 ? -17.114 10.417 -16.687 1.00 26.84 671 GLN A N 1
ATOM 5238 C CA . GLN A 1 671 ? -17.975 11.178 -17.597 1.00 26.84 671 GLN A CA 1
ATOM 5239 C C . GLN A 1 671 ? -19.469 11.098 -17.253 1.00 26.84 671 GLN A C 1
ATOM 5241 O O . GLN A 1 671 ? -20.287 10.549 -17.994 1.00 26.84 671 GLN A O 1
ATOM 5246 N N . GLN A 1 672 ? -19.850 11.759 -16.159 1.00 27.11 672 GLN A N 1
ATOM 5247 C CA . GLN A 1 672 ? -21.196 12.325 -16.012 1.00 27.11 672 GLN A CA 1
ATOM 5248 C C . GLN A 1 672 ? -21.181 13.538 -15.073 1.00 27.11 672 GLN A C 1
ATOM 5250 O O . GLN A 1 672 ? -21.255 13.412 -13.852 1.00 27.11 672 GLN A O 1
ATOM 5255 N N . GLN A 1 673 ? -21.125 14.736 -15.663 1.00 24.06 673 GLN A N 1
ATOM 5256 C CA . GLN A 1 673 ? -21.564 15.949 -14.974 1.00 24.06 673 GLN A CA 1
ATOM 5257 C C . GLN A 1 673 ? -23.072 15.830 -14.730 1.00 24.06 673 GLN A C 1
ATOM 5259 O O . GLN A 1 673 ? -23.836 15.611 -15.670 1.00 24.06 673 GLN A O 1
ATOM 5264 N N . LEU A 1 674 ? -23.495 15.949 -13.472 1.00 26.47 674 LEU A N 1
ATOM 5265 C CA . LEU A 1 674 ? -24.910 16.060 -13.135 1.00 26.47 674 LEU A CA 1
ATOM 5266 C C . LEU A 1 674 ? -25.326 17.525 -13.303 1.00 26.47 674 LEU A C 1
ATOM 5268 O O . LEU A 1 674 ? -24.675 18.411 -12.749 1.00 26.47 674 LEU A O 1
ATOM 5272 N N . GLU A 1 675 ? -26.390 17.783 -14.060 1.00 24.52 675 GLU A N 1
ATOM 5273 C CA . GLU A 1 675 ? -26.931 19.136 -14.208 1.00 24.52 675 GLU A CA 1
ATOM 5274 C C . GLU A 1 675 ? -27.424 19.655 -12.850 1.00 24.52 675 GLU A C 1
ATOM 5276 O O . GLU A 1 675 ? -28.174 18.982 -12.137 1.00 24.52 675 GLU A O 1
ATOM 5281 N N . THR A 1 676 ? -26.999 20.863 -12.479 1.00 25.77 676 THR A N 1
ATOM 5282 C CA . THR A 1 676 ? -27.426 21.515 -11.239 1.00 25.77 676 THR A CA 1
ATOM 5283 C C . THR A 1 676 ? -28.875 21.976 -11.361 1.00 25.77 676 THR A C 1
ATOM 5285 O O . THR A 1 676 ? -29.172 22.903 -12.118 1.00 25.77 676 THR A O 1
ATOM 5288 N N . LEU A 1 677 ? -29.772 21.370 -10.581 1.00 25.39 677 LEU A N 1
ATOM 5289 C CA . LEU A 1 677 ? -31.108 21.921 -10.353 1.00 25.39 677 LEU A CA 1
ATOM 5290 C C . LEU A 1 677 ? -30.976 23.284 -9.639 1.00 25.39 677 LEU A C 1
ATOM 5292 O O . LEU A 1 677 ? -30.227 23.367 -8.666 1.00 25.39 677 LEU A O 1
ATOM 5296 N N . PRO A 1 678 ? -31.662 24.348 -10.095 1.00 27.88 678 PRO A N 1
ATOM 5297 C CA . PRO A 1 678 ? -31.552 25.669 -9.484 1.00 27.88 678 PRO A CA 1
ATOM 5298 C C . PRO A 1 678 ? -32.359 25.766 -8.181 1.00 27.88 678 PRO A C 1
ATOM 5300 O O . PRO A 1 678 ? -33.540 25.415 -8.147 1.00 27.88 678 PRO A O 1
ATOM 5303 N N . ASP A 1 679 ? -31.741 26.305 -7.127 1.00 26.17 679 ASP A N 1
ATOM 5304 C CA . ASP A 1 679 ? -32.403 26.550 -5.843 1.00 26.17 679 ASP A CA 1
ATOM 5305 C C . ASP A 1 679 ? -33.477 27.641 -5.945 1.00 26.17 679 ASP A C 1
ATOM 5307 O O . ASP A 1 679 ? -33.213 28.803 -6.263 1.00 26.17 679 ASP A O 1
ATOM 5311 N N . ALA A 1 680 ? -34.712 27.279 -5.602 1.00 29.25 680 ALA A N 1
ATOM 5312 C CA . ALA A 1 680 ? -35.856 28.182 -5.603 1.00 29.25 680 ALA A CA 1
ATOM 5313 C C . ALA A 1 680 ? -35.945 29.001 -4.299 1.00 29.25 680 ALA A C 1
ATOM 5315 O O . ALA A 1 680 ? -36.915 28.861 -3.555 1.00 29.25 680 ALA A O 1
ATOM 5316 N N . ASN A 1 681 ? -34.938 29.837 -3.997 1.00 30.17 681 ASN A N 1
ATOM 5317 C CA . ASN A 1 681 ? -35.000 30.735 -2.831 1.00 30.17 681 ASN A CA 1
ATOM 5318 C C . ASN A 1 681 ? -34.090 31.987 -2.889 1.00 30.17 681 ASN A C 1
ATOM 5320 O O . ASN A 1 681 ? -33.236 32.197 -2.032 1.00 30.17 681 ASN A O 1
ATOM 5324 N N . SER A 1 682 ? -34.313 32.876 -3.864 1.00 27.33 682 SER A N 1
ATOM 5325 C CA . SER A 1 682 ? -34.116 34.325 -3.666 1.00 27.33 682 SER A CA 1
ATOM 5326 C C . SER A 1 682 ? -34.832 35.130 -4.753 1.00 27.33 682 SER A C 1
ATOM 5328 O O . SER A 1 682 ? -34.582 34.936 -5.941 1.00 27.33 682 SER A O 1
ATOM 5330 N N . LEU A 1 683 ? -35.714 36.051 -4.357 1.00 25.62 683 LEU A N 1
ATOM 5331 C CA . LEU A 1 683 ? -36.327 37.031 -5.253 1.00 25.62 683 LEU A CA 1
ATOM 5332 C C . LEU A 1 683 ? -36.326 38.413 -4.598 1.00 25.62 683 LEU A C 1
ATOM 5334 O O . LEU A 1 683 ? -36.768 38.562 -3.464 1.00 25.62 683 LEU A O 1
ATOM 5338 N N . LEU A 1 684 ? -35.918 39.409 -5.392 1.00 24.89 684 LEU A N 1
ATOM 5339 C CA . LEU A 1 684 ? -36.028 40.853 -5.149 1.00 24.89 684 LEU A CA 1
ATOM 5340 C C . LEU A 1 684 ? -35.219 41.424 -3.967 1.00 24.89 684 LEU A C 1
ATOM 5342 O O . LEU A 1 684 ? -35.684 41.474 -2.837 1.00 24.89 684 LEU A O 1
ATOM 5346 N N . ILE A 1 685 ? -34.096 42.065 -4.304 1.00 25.67 685 ILE A N 1
ATOM 5347 C CA . ILE A 1 685 ? -33.933 43.523 -4.146 1.00 25.67 685 ILE A CA 1
ATOM 5348 C C . ILE A 1 685 ? -33.172 44.023 -5.383 1.00 25.67 685 ILE A C 1
ATOM 5350 O O . ILE A 1 685 ? -32.169 43.434 -5.778 1.00 25.67 685 ILE A O 1
ATOM 5354 N N . THR A 1 686 ? -33.656 45.099 -6.005 1.00 23.53 686 THR A N 1
ATOM 5355 C CA . THR A 1 686 ? -33.069 45.675 -7.225 1.00 23.53 686 THR A CA 1
ATOM 5356 C C . THR A 1 686 ? -32.455 47.033 -6.906 1.00 23.53 686 THR A C 1
ATOM 5358 O O . THR A 1 686 ? -33.173 47.939 -6.487 1.00 23.53 686 THR A O 1
ATOM 5361 N N . VAL A 1 687 ? -31.152 47.205 -7.145 1.00 25.53 687 VAL A N 1
ATOM 5362 C CA . VAL A 1 687 ? -30.468 48.509 -7.072 1.00 25.53 687 VAL A CA 1
ATOM 5363 C C . VAL A 1 687 ? -29.600 48.685 -8.318 1.00 25.53 687 VAL A C 1
ATOM 5365 O O . VAL A 1 687 ? -28.914 47.758 -8.743 1.00 25.53 687 VAL A O 1
ATOM 5368 N N . VAL A 1 688 ? -29.676 49.865 -8.934 1.00 27.20 688 VAL A N 1
ATOM 5369 C CA . VAL A 1 688 ? -29.044 50.185 -10.225 1.00 27.20 688 VAL A CA 1
ATOM 5370 C C . VAL A 1 688 ? -27.640 50.771 -10.003 1.00 27.20 688 VAL A C 1
ATOM 5372 O O . VAL A 1 688 ? -27.498 51.648 -9.150 1.00 27.20 688 VAL A O 1
ATOM 5375 N N . PRO A 1 689 ? -26.605 50.348 -10.757 1.00 26.44 689 PRO A N 1
ATOM 5376 C CA . PRO A 1 689 ? -25.267 50.928 -10.650 1.00 26.44 689 PRO A CA 1
ATOM 5377 C C . PRO A 1 689 ? -25.179 52.305 -11.344 1.00 26.44 689 PRO A C 1
ATOM 5379 O O . PRO A 1 689 ? -25.653 52.446 -12.475 1.00 26.44 689 PRO A O 1
ATOM 5382 N N . PRO A 1 690 ? -24.546 53.322 -10.727 1.00 28.30 690 PRO A N 1
ATOM 5383 C CA . PRO A 1 690 ? -24.255 54.593 -11.387 1.00 28.30 690 PRO A CA 1
ATOM 5384 C C . PRO A 1 690 ? -23.052 54.476 -12.341 1.00 28.30 690 PRO A C 1
ATOM 5386 O O . PRO A 1 690 ? -22.086 53.765 -12.067 1.00 28.30 690 PRO A O 1
ATOM 5389 N N . GLY A 1 691 ? -23.106 55.202 -13.462 1.00 27.08 691 GLY A N 1
ATOM 5390 C CA . GLY A 1 691 ? -22.006 55.296 -14.429 1.00 27.08 691 GLY A CA 1
ATOM 5391 C C . GLY A 1 691 ? -20.876 56.249 -13.993 1.00 27.08 691 GLY A C 1
ATOM 5392 O O . GLY A 1 691 ? -21.042 57.012 -13.041 1.00 27.08 691 GLY A O 1
ATOM 5393 N N . PRO A 1 692 ? -19.722 56.230 -14.686 1.00 28.33 692 PRO A N 1
ATOM 5394 C CA . PRO A 1 692 ? -18.538 56.987 -14.286 1.00 28.33 692 PRO A CA 1
ATOM 5395 C C . PRO A 1 692 ? -18.601 58.469 -14.689 1.00 28.33 692 PRO A C 1
ATOM 5397 O O . PRO A 1 692 ? -18.926 58.799 -15.828 1.00 28.33 692 PRO A O 1
ATOM 5400 N N . MET A 1 693 ? -18.162 59.354 -13.790 1.00 26.88 693 MET A N 1
ATOM 5401 C CA . MET A 1 693 ? -17.693 60.703 -14.129 1.00 26.88 693 MET A CA 1
ATOM 5402 C C . MET A 1 693 ? -16.452 61.064 -13.309 1.00 26.88 693 MET A C 1
ATOM 5404 O O . MET A 1 693 ? -16.383 60.802 -12.111 1.00 26.88 693 MET A O 1
ATOM 5408 N N . THR A 1 694 ? -15.471 61.674 -13.972 1.00 27.02 694 THR A N 1
ATOM 5409 C CA . THR A 1 694 ? -14.177 62.078 -13.407 1.00 27.02 694 THR A CA 1
ATOM 5410 C C . THR A 1 694 ? -14.025 63.597 -13.426 1.00 27.02 694 THR A C 1
ATOM 5412 O O . THR A 1 694 ? -14.001 64.163 -14.516 1.00 27.02 694 THR A O 1
ATOM 5415 N N . THR A 1 695 ? -13.799 64.240 -12.275 1.00 26.41 695 THR A N 1
ATOM 5416 C CA . THR A 1 695 ? -13.182 65.584 -12.205 1.00 26.41 695 THR A CA 1
ATOM 5417 C C . THR A 1 695 ? -12.571 65.885 -10.831 1.00 26.41 695 THR A C 1
ATOM 5419 O O . THR A 1 695 ? -13.244 65.758 -9.817 1.00 26.41 695 THR A O 1
ATOM 5422 N N . ASN A 1 696 ? -11.339 66.401 -10.865 1.00 25.03 696 ASN A N 1
ATOM 5423 C CA . ASN A 1 696 ? -10.798 67.499 -10.048 1.00 25.03 696 ASN A CA 1
ATOM 5424 C C . ASN A 1 696 ? -10.706 67.377 -8.507 1.00 25.03 696 ASN A C 1
ATOM 5426 O O . ASN A 1 696 ? -11.600 67.784 -7.777 1.00 25.03 696 ASN A O 1
ATOM 5430 N N . SER A 1 697 ? -9.516 66.958 -8.056 1.00 24.20 697 SER A N 1
ATOM 5431 C CA . SER A 1 697 ? -8.518 67.786 -7.330 1.00 24.20 697 SER A CA 1
ATOM 5432 C C . SER A 1 697 ? -8.934 68.794 -6.235 1.00 24.20 697 SER A C 1
ATOM 5434 O O . SER A 1 697 ? -9.723 69.702 -6.489 1.00 24.20 697 SER A O 1
ATOM 5436 N N . HIS A 1 698 ? -8.134 68.785 -5.156 1.00 26.86 698 HIS A N 1
ATOM 5437 C CA . HIS A 1 698 ? -8.115 69.697 -3.994 1.00 26.86 698 HIS A CA 1
ATOM 5438 C C . HIS A 1 698 ? -9.254 69.453 -2.980 1.00 26.86 698 HIS A C 1
ATOM 5440 O O . HIS A 1 698 ? -10.386 69.193 -3.371 1.00 26.86 698 HIS A O 1
ATOM 5446 N N . LEU A 1 699 ? -9.013 69.499 -1.664 1.00 30.42 699 LEU A N 1
ATOM 5447 C CA . LEU A 1 699 ? -7.834 69.968 -0.906 1.00 30.42 699 LEU A CA 1
ATOM 5448 C C . LEU A 1 699 ? -7.236 68.857 -0.024 1.00 30.42 699 LEU A C 1
ATOM 5450 O O . LEU A 1 699 ? -8.033 68.065 0.521 1.00 30.42 699 LEU A O 1
#